Protein AF-A0A661RJE9-F1 (afdb_monomer)

Sequence (471 aa):
MRDLSKLTFHPTTEKIVDLLCEKTQNSNPQFFRMMVSYYICKMAATMRVQISTKDRGKIPINFYGVNLGISGIGKGHSTNILEDQIVNKFRTVFFEETLPKVSEKNLKTLSVKRTNIYNQNPNLGTALIDFDEMHANVTKEYESLGKMAFSFDSGTTAAVKQMRHKLLMSGAGSMNLEIDEIGSNLLGNVDVLSTFLELFDVGKVKQKLTKNTKENIRSEEIEGKTPTNLMLFGTPAKLFDGSKIEDEFWTFIQTGYGRRCFFGYTRGTGRNKHLTANDIYNKLTSVQSEQLIISLSNKFAILATEANYAKEIQVSKDVSLLSIEYKLYCENLADSLGDHEEMVKAEIEHRYFKSLKLAGGLAFMDGHGEITEDNMYHAIAMAEESGKSFKQMLNQDKNYVKLAKYVCGINREVTHVDLTESLPFYRGALSQKSDMMQMAIAWGYKNSMIIKRKFDNNIEFITGETLGKTD

Radius of gyration: 26.33 Å; Cα contacts (8 Å, |Δi|>4): 734; chains: 1; bounding box: 59×57×86 Å

Solvent-accessible surface area (backbone atoms only — not comparable to full-atom values): 24886 Å² total; per-residue (Å²): 133,79,66,76,92,73,52,54,69,48,70,73,58,48,56,52,24,52,50,44,26,53,71,51,54,20,72,54,52,60,65,42,47,53,53,53,54,38,53,43,14,46,53,34,10,29,35,41,26,27,36,36,37,91,90,80,41,77,36,53,20,37,33,36,35,39,42,30,34,45,88,84,52,32,64,71,62,47,48,49,46,44,48,70,51,31,40,33,43,19,52,48,37,26,66,75,51,26,46,54,56,45,20,54,55,35,41,50,55,50,20,56,54,49,32,52,53,54,61,71,37,82,87,71,77,63,75,82,58,53,63,67,62,38,36,52,51,51,50,52,54,51,59,73,55,53,80,87,62,82,58,42,61,74,73,45,58,65,56,54,52,43,48,50,50,38,34,61,48,26,65,43,44,39,49,33,41,45,28,65,46,33,46,77,43,46,82,80,31,49,64,38,53,56,55,49,63,55,21,57,72,62,17,40,76,82,81,78,92,69,81,75,41,99,90,43,69,77,75,82,87,77,90,71,64,46,29,42,30,37,38,37,29,26,37,54,73,61,33,62,54,83,44,72,60,30,55,51,50,52,48,44,30,66,78,50,42,33,43,50,41,43,33,30,62,43,94,65,64,39,62,69,87,83,66,49,74,66,58,52,50,53,54,67,67,33,64,67,61,53,53,48,37,54,52,48,11,54,54,37,25,61,60,28,35,63,95,43,47,60,38,63,28,33,51,45,71,66,44,51,51,49,43,50,53,49,32,53,54,25,41,57,55,31,70,73,48,63,83,89,44,52,61,57,29,45,28,41,53,27,36,42,60,51,15,52,26,42,9,44,16,48,18,51,77,71,69,44,63,39,44,48,64,65,35,42,45,22,21,42,36,53,42,54,53,14,50,54,23,45,54,49,64,74,66,54,76,49,72,30,54,52,47,34,56,46,43,33,64,65,75,50,77,40,35,72,64,56,44,40,75,72,32,91,74,52,60,80,55,70,67,59,45,50,52,40,49,51,50,11,38,61,52,21,60,79,66,48,25,49,62,49,78,47,77,55,96,92,41,60,37,37,39,28,42,63,64,74,87,76,130

Foldseek 3Di:
DDDLVPFDADPLQVLLLVLLCLQLLFQDSLLSSLVSLQVLLLLCLQLQEWAAEPPPGTWRFEAEAEAADAPSLCVVVSVCLCPVQQCVLLVCLQVVPQLVVLLLVLLLVVLVVVLVVVQVDVPVVDDNDDSVRSSVVSVVLLVVLDDADSEDAADAPVNVVSNLVNCLSSVGGAYEHEHEACLVCVVVHVRVLVQVQVQATFQDDDDDDDDDDPVRHDDDDDDDHRHYYHYYYHHLCSCALPDVSVVVVVVSLLVGCLLRYQYHAYDDSNRDPPDDPVNSVCSNPPPVSSVSSVVSNVLSSVLSDNVNHSAYAYEDPVNVVVLVVQLVVLQVVLVPDDPVPSSLNSNSNNLSVNLVSSLSSSCSSVVHSYRDPSSSSSSSSSSVSSSVRVVVSVPDQHPLSVVQCCQQPVQDKDFLVRCVVPPVSQDDDPVVNVVSPVSNQVVLVVVQKHKDWDADPNTIIIHIHHDDDDD

Structure (mmCIF, N/CA/C/O backbone):
data_AF-A0A661RJE9-F1
#
_entry.id   AF-A0A661RJE9-F1
#
loop_
_atom_site.group_PDB
_atom_site.id
_atom_site.type_symbol
_atom_site.label_atom_id
_atom_site.label_alt_id
_atom_site.label_comp_id
_atom_site.label_asym_id
_atom_site.label_entity_id
_atom_site.label_seq_id
_atom_site.pdbx_PDB_ins_code
_atom_site.Cartn_x
_atom_site.Cartn_y
_atom_site.Cartn_z
_atom_site.occupancy
_atom_site.B_iso_or_equiv
_atom_site.auth_seq_id
_atom_site.auth_comp_id
_atom_site.auth_asym_id
_atom_site.auth_atom_id
_atom_site.pdbx_PDB_model_num
ATOM 1 N N . MET A 1 1 ? -7.979 -26.945 1.789 1.00 89.75 1 MET A N 1
ATOM 2 C CA . MET A 1 1 ? -7.640 -25.706 2.531 1.00 89.75 1 MET A CA 1
ATOM 3 C C . MET A 1 1 ? -7.381 -25.987 4.018 1.00 89.75 1 MET A C 1
ATOM 5 O O . MET A 1 1 ? -8.124 -26.763 4.611 1.00 89.75 1 MET A O 1
ATOM 9 N N . ARG A 1 2 ? -6.339 -25.386 4.623 1.00 91.94 2 ARG A N 1
ATOM 10 C CA . ARG A 1 2 ? -6.077 -25.423 6.084 1.00 91.94 2 ARG A CA 1
ATOM 11 C C . ARG A 1 2 ? -7.167 -24.674 6.870 1.00 91.94 2 ARG A C 1
ATOM 13 O O . ARG A 1 2 ? -7.857 -23.817 6.325 1.00 91.94 2 ARG A O 1
ATOM 20 N N . ASP A 1 3 ? -7.276 -24.970 8.163 1.00 92.56 3 ASP A N 1
ATOM 21 C CA . ASP A 1 3 ? -8.128 -24.228 9.101 1.00 92.56 3 ASP A CA 1
ATOM 22 C C . ASP A 1 3 ? -7.666 -22.765 9.211 1.00 92.56 3 ASP A C 1
ATOM 24 O O . ASP A 1 3 ? -6.579 -22.482 9.723 1.00 92.56 3 ASP A O 1
ATOM 28 N N . LEU A 1 4 ? -8.508 -21.839 8.736 1.00 92.62 4 LEU A N 1
ATOM 29 C CA . LEU A 1 4 ? -8.201 -20.407 8.683 1.00 92.62 4 LEU A CA 1
ATOM 30 C C . LEU A 1 4 ? -7.950 -19.798 10.070 1.00 92.62 4 LEU A C 1
ATOM 32 O O . LEU A 1 4 ? -7.227 -18.811 10.186 1.00 92.62 4 LEU A O 1
ATOM 36 N N . SER A 1 5 ? -8.511 -20.387 11.132 1.00 90.69 5 SER A N 1
ATOM 37 C CA . SER A 1 5 ? -8.322 -19.905 12.506 1.00 90.69 5 SER A CA 1
ATOM 38 C C . SER A 1 5 ? -6.932 -20.210 13.075 1.00 90.69 5 SER A C 1
ATOM 40 O O . SER A 1 5 ? -6.529 -19.594 14.061 1.00 90.69 5 SER A O 1
ATOM 42 N N . LYS A 1 6 ? -6.195 -21.132 12.444 1.00 93.88 6 LYS A N 1
ATOM 43 C CA . LYS A 1 6 ? -4.871 -21.608 12.875 1.00 93.88 6 LYS A CA 1
ATOM 44 C C . LYS A 1 6 ? -3.739 -21.139 11.967 1.00 93.88 6 LYS A C 1
ATOM 46 O O . LYS A 1 6 ? -2.608 -21.595 12.124 1.00 93.88 6 LYS A O 1
ATOM 51 N N . LEU A 1 7 ? -4.028 -20.272 10.997 1.00 95.31 7 LEU A N 1
ATOM 52 C CA . LEU A 1 7 ? -2.993 -19.744 10.118 1.00 95.31 7 LEU A CA 1
ATOM 53 C C . LEU A 1 7 ? -2.043 -18.835 10.893 1.00 95.31 7 LEU A C 1
ATOM 55 O O . LEU A 1 7 ? -2.456 -18.032 11.728 1.00 95.31 7 LEU A O 1
ATOM 59 N N . THR A 1 8 ? -0.763 -18.957 10.572 1.00 96.56 8 THR A N 1
ATOM 60 C CA . THR A 1 8 ? 0.293 -18.088 11.081 1.00 96.56 8 THR A CA 1
ATOM 61 C C . THR A 1 8 ? 0.607 -16.991 10.072 1.00 96.56 8 THR A C 1
ATOM 63 O O . THR A 1 8 ? 0.255 -17.080 8.896 1.00 96.56 8 THR A O 1
ATOM 66 N N . PHE A 1 9 ? 1.286 -15.945 10.529 1.00 97.81 9 PHE A N 1
ATOM 67 C CA . PHE A 1 9 ? 1.852 -14.924 9.652 1.00 97.81 9 PHE A CA 1
ATOM 68 C C . PHE A 1 9 ? 3.254 -15.327 9.188 1.00 97.81 9 PHE A C 1
ATOM 70 O O . PHE A 1 9 ? 3.864 -16.252 9.725 1.00 97.81 9 PHE A O 1
ATOM 77 N N . HIS A 1 10 ? 3.769 -14.625 8.178 1.00 98.06 10 HIS A N 1
ATOM 78 C CA . HIS A 1 10 ? 5.064 -14.941 7.590 1.00 98.06 10 HIS A CA 1
ATOM 79 C C . HIS A 1 10 ? 6.216 -14.750 8.604 1.00 98.06 10 HIS A C 1
ATOM 81 O O . HIS A 1 10 ? 6.382 -13.639 9.112 1.00 98.06 10 HIS A O 1
ATOM 87 N N . PRO A 1 11 ? 7.079 -15.756 8.859 1.00 97.38 11 PRO A N 1
ATOM 88 C CA . PRO A 1 11 ? 8.067 -15.701 9.942 1.00 97.38 11 PRO A CA 1
ATOM 89 C C . PRO A 1 11 ? 9.045 -14.521 9.875 1.00 97.38 11 PRO A C 1
ATOM 91 O O . PRO A 1 11 ? 9.332 -13.887 10.886 1.00 97.38 11 PRO A O 1
ATOM 94 N N . THR A 1 12 ? 9.573 -14.190 8.692 1.00 95.88 12 THR A N 1
ATOM 95 C CA . THR A 1 12 ? 10.474 -13.029 8.540 1.00 95.88 12 THR A CA 1
ATOM 96 C C . THR A 1 12 ? 9.735 -11.709 8.721 1.00 95.88 12 THR A C 1
ATOM 98 O O . THR A 1 12 ? 10.306 -10.763 9.252 1.00 95.88 12 THR A O 1
ATOM 101 N N . THR A 1 13 ? 8.470 -11.648 8.309 1.00 97.19 13 THR A N 1
ATOM 102 C CA . THR A 1 13 ? 7.634 -10.453 8.466 1.00 97.19 13 THR A CA 1
ATOM 103 C C . THR A 1 13 ? 7.342 -10.237 9.943 1.00 97.19 13 THR A C 1
ATOM 105 O O . THR A 1 13 ? 7.516 -9.124 10.425 1.00 97.19 13 THR A O 1
ATOM 108 N N . GLU A 1 14 ? 7.013 -11.300 10.680 1.00 97.50 14 GLU A N 1
ATOM 109 C CA . GLU A 1 14 ? 6.780 -11.227 12.124 1.00 97.50 14 GLU A CA 1
ATOM 110 C C . GLU A 1 14 ? 8.030 -10.797 12.890 1.00 97.50 14 GLU A C 1
ATOM 112 O O . GLU A 1 14 ? 7.925 -9.951 13.763 1.00 97.50 14 GLU A O 1
ATOM 117 N N . LYS A 1 15 ? 9.234 -11.235 12.496 1.00 96.38 15 LYS A N 1
ATOM 118 C CA . LYS A 1 15 ? 10.479 -10.714 13.096 1.00 96.38 15 LYS A CA 1
ATOM 119 C C . LYS A 1 15 ? 10.623 -9.195 12.942 1.00 96.38 15 LYS A C 1
ATOM 121 O O . LYS A 1 15 ? 11.117 -8.532 13.849 1.00 96.38 15 LYS A O 1
ATOM 126 N N . ILE A 1 16 ? 10.209 -8.641 11.799 1.00 97.25 16 ILE A N 1
ATOM 127 C CA . ILE A 1 16 ? 10.210 -7.186 11.579 1.00 97.25 16 ILE A CA 1
ATOM 128 C C . ILE A 1 16 ? 9.120 -6.528 12.429 1.00 97.25 16 ILE A C 1
ATOM 130 O O . ILE A 1 16 ? 9.356 -5.488 13.032 1.00 97.25 16 ILE A O 1
ATOM 134 N N . VAL A 1 17 ? 7.935 -7.129 12.500 1.00 96.69 17 VAL A N 1
ATOM 135 C CA . VAL A 1 17 ? 6.823 -6.634 13.321 1.00 96.69 17 VAL A CA 1
ATOM 136 C C . VAL A 1 17 ? 7.202 -6.603 14.799 1.00 96.69 17 VAL A C 1
ATOM 138 O O . VAL A 1 17 ? 7.007 -5.576 15.438 1.00 96.69 17 VAL A O 1
ATOM 141 N N . ASP A 1 18 ? 7.802 -7.668 15.322 1.00 94.75 18 ASP A N 1
ATOM 142 C CA . ASP A 1 18 ? 8.263 -7.767 16.707 1.00 94.75 18 ASP A CA 1
ATOM 143 C C . ASP A 1 18 ? 9.316 -6.701 17.022 1.00 94.75 18 ASP A C 1
ATOM 145 O O . ASP A 1 18 ? 9.221 -6.017 18.041 1.00 94.75 18 ASP A O 1
ATOM 149 N N . LEU A 1 19 ? 10.264 -6.487 16.104 1.00 94.81 19 LEU A N 1
ATOM 150 C CA . LEU A 1 19 ? 11.244 -5.406 16.189 1.00 94.81 19 LEU A CA 1
ATOM 151 C C . LEU A 1 19 ? 10.570 -4.024 16.254 1.00 94.81 19 LEU A C 1
ATOM 153 O O . LEU A 1 19 ? 10.950 -3.179 17.066 1.00 94.81 19 LEU A O 1
ATOM 157 N N . LEU A 1 20 ? 9.568 -3.772 15.407 1.00 94.19 20 LEU A N 1
ATOM 158 C CA . LEU A 1 20 ? 8.840 -2.501 15.399 1.00 94.19 20 LEU A CA 1
ATOM 159 C C . LEU A 1 20 ? 8.025 -2.316 16.681 1.00 94.19 20 LEU A C 1
ATOM 161 O O . LEU A 1 20 ? 8.060 -1.234 17.270 1.00 94.19 20 LEU A O 1
ATOM 165 N N . CYS A 1 21 ? 7.348 -3.361 17.151 1.00 91.81 21 CYS A N 1
ATOM 166 C CA . CYS A 1 21 ? 6.649 -3.382 18.433 1.00 91.81 21 CYS A CA 1
ATOM 167 C C . CYS A 1 21 ? 7.600 -3.051 19.594 1.00 91.81 21 CYS A C 1
ATOM 169 O O . CYS A 1 21 ? 7.279 -2.224 20.451 1.00 91.81 21 CYS A O 1
ATOM 171 N N . GLU A 1 22 ? 8.794 -3.649 19.603 1.00 89.88 22 GLU A N 1
ATOM 172 C CA . GLU A 1 22 ? 9.828 -3.417 20.611 1.00 89.88 22 GLU A CA 1
ATOM 173 C C . GLU A 1 22 ? 10.302 -1.957 20.613 1.00 89.88 22 GLU A C 1
ATOM 175 O O . GLU A 1 22 ? 10.244 -1.291 21.650 1.00 89.88 22 GLU A O 1
ATOM 180 N N . LYS A 1 23 ? 10.710 -1.431 19.450 1.00 89.12 23 LYS A N 1
ATOM 181 C CA . LYS A 1 23 ? 11.248 -0.065 19.318 1.00 89.12 23 LYS A CA 1
ATOM 182 C C . LYS A 1 23 ? 10.194 1.015 19.573 1.00 89.12 23 LYS A C 1
ATOM 184 O O . LYS A 1 23 ? 10.505 2.064 20.130 1.00 89.12 23 LYS A O 1
ATOM 189 N N . THR A 1 24 ? 8.937 0.758 19.216 1.00 89.19 24 THR A N 1
ATOM 190 C CA . THR A 1 24 ? 7.824 1.703 19.428 1.00 89.19 24 THR A CA 1
ATOM 191 C C . THR A 1 24 ? 7.123 1.543 20.778 1.00 89.19 24 THR A C 1
ATOM 193 O O . THR A 1 24 ? 6.266 2.363 21.110 1.00 89.19 24 THR A O 1
ATOM 196 N N . GLN A 1 25 ? 7.479 0.519 21.565 1.00 85.94 25 GLN A N 1
ATOM 197 C CA . GLN A 1 25 ? 6.816 0.152 22.825 1.00 85.94 25 GLN A CA 1
ATOM 198 C C . GLN A 1 25 ? 5.305 -0.079 22.661 1.00 85.94 25 GLN A C 1
ATOM 200 O O . GLN A 1 25 ? 4.501 0.205 23.557 1.00 85.94 25 GLN A O 1
ATOM 205 N N . ASN A 1 26 ? 4.921 -0.595 21.498 1.00 85.69 26 ASN A N 1
ATOM 206 C CA . ASN A 1 26 ? 3.545 -0.876 21.141 1.00 85.69 26 ASN A CA 1
ATOM 207 C C . ASN A 1 26 ? 3.367 -2.383 20.967 1.00 85.69 26 ASN A C 1
ATOM 209 O O . ASN A 1 26 ? 4.076 -3.020 20.203 1.00 85.69 26 ASN A O 1
ATOM 213 N N . SER A 1 27 ? 2.409 -2.957 21.682 1.00 82.81 27 SER A N 1
ATOM 214 C CA . SER A 1 27 ? 2.088 -4.379 21.658 1.00 82.81 27 SER A CA 1
ATOM 215 C C . SER A 1 27 ? 1.043 -4.746 20.605 1.00 82.81 27 SER A C 1
ATOM 217 O O . SER A 1 27 ? 0.555 -5.873 20.630 1.00 82.81 27 SER A O 1
ATOM 219 N N . ASN A 1 28 ? 0.616 -3.815 19.746 1.00 84.00 28 ASN A N 1
ATOM 220 C CA . ASN A 1 28 ? -0.302 -4.112 18.655 1.00 84.00 28 ASN A CA 1
ATOM 221 C C . ASN A 1 28 ? 0.465 -4.417 17.353 1.00 84.00 28 ASN A C 1
ATOM 223 O O . ASN A 1 28 ? 0.872 -3.482 16.658 1.00 84.00 28 ASN A O 1
ATOM 227 N N . PRO A 1 29 ? 0.599 -5.700 16.973 1.00 91.75 29 PRO A N 1
ATOM 228 C CA . PRO A 1 29 ? 1.336 -6.095 15.778 1.00 91.75 29 PRO A CA 1
ATOM 229 C C . PRO A 1 29 ? 0.608 -5.747 14.477 1.00 91.75 29 PRO A C 1
ATOM 231 O O . PRO A 1 29 ? 1.253 -5.552 13.451 1.00 91.75 29 PRO A O 1
ATOM 234 N N . GLN A 1 30 ? -0.723 -5.636 14.492 1.00 91.62 30 GLN A N 1
ATOM 235 C CA . GLN A 1 30 ? -1.528 -5.506 13.277 1.00 91.62 30 GLN A CA 1
ATOM 236 C C . GLN A 1 30 ? -1.167 -4.256 12.465 1.00 91.62 30 GLN A C 1
ATOM 238 O O . GLN A 1 30 ? -1.018 -4.315 11.242 1.00 91.62 30 GLN A O 1
ATOM 243 N N . PHE A 1 31 ? -1.006 -3.120 13.150 1.00 92.25 31 PHE A N 1
ATOM 244 C CA . PHE A 1 31 ? -0.638 -1.862 12.503 1.00 92.25 31 PHE A CA 1
ATOM 245 C C . PHE A 1 31 ? 0.696 -2.000 11.755 1.00 92.25 31 PHE A C 1
ATOM 247 O O . PHE A 1 31 ? 0.828 -1.529 10.626 1.00 92.25 31 PHE A O 1
ATOM 254 N N . PHE A 1 32 ? 1.664 -2.702 12.349 1.00 95.31 32 PHE A N 1
ATOM 255 C CA . PHE A 1 32 ? 2.980 -2.918 11.756 1.00 95.31 32 PHE A CA 1
ATOM 256 C C . PHE A 1 32 ? 2.969 -4.005 10.676 1.00 95.31 32 PHE A C 1
ATOM 258 O O . PHE A 1 32 ? 3.621 -3.824 9.653 1.00 95.31 32 PHE A O 1
ATOM 265 N N . ARG A 1 33 ? 2.179 -5.078 10.817 1.00 96.56 33 ARG A N 1
ATOM 266 C CA . ARG A 1 33 ? 2.011 -6.116 9.777 1.00 96.56 33 ARG A CA 1
ATOM 267 C C . ARG A 1 33 ? 1.571 -5.524 8.445 1.00 96.56 33 ARG A C 1
ATOM 269 O O . ARG A 1 33 ? 2.115 -5.876 7.396 1.00 96.56 33 ARG A O 1
ATOM 276 N N . MET A 1 34 ? 0.626 -4.585 8.496 1.00 95.62 34 MET A N 1
ATOM 277 C CA . MET A 1 34 ? 0.175 -3.823 7.333 1.00 95.62 34 MET A CA 1
ATOM 278 C C . MET A 1 34 ? 1.321 -3.036 6.688 1.00 95.62 34 MET A C 1
ATOM 280 O O . MET A 1 34 ? 1.516 -3.121 5.476 1.00 95.62 34 MET A O 1
ATOM 284 N N . MET A 1 35 ? 2.112 -2.312 7.488 1.00 96.06 35 MET A N 1
ATOM 285 C CA . MET A 1 35 ? 3.268 -1.557 6.990 1.00 96.06 35 MET A CA 1
ATOM 286 C C . MET A 1 35 ? 4.312 -2.470 6.348 1.00 96.06 35 MET A C 1
ATOM 288 O O . MET A 1 35 ? 4.731 -2.223 5.221 1.00 96.06 35 MET A O 1
ATOM 292 N N . VAL A 1 36 ? 4.707 -3.549 7.025 1.00 97.94 36 VAL A N 1
ATOM 293 C CA . VAL A 1 36 ? 5.736 -4.465 6.517 1.00 97.94 36 VAL A CA 1
ATOM 294 C C . VAL A 1 36 ? 5.274 -5.135 5.219 1.00 97.94 36 VAL A C 1
ATOM 296 O O . VAL A 1 36 ? 6.040 -5.189 4.257 1.00 97.94 36 VAL A O 1
ATOM 299 N N . SER A 1 37 ? 4.010 -5.565 5.142 1.00 98.31 37 SER A N 1
ATOM 300 C CA . SER A 1 37 ? 3.430 -6.143 3.918 1.00 98.31 37 SER A CA 1
ATOM 301 C C . SER A 1 37 ? 3.468 -5.164 2.741 1.00 98.31 37 SER A C 1
ATOM 303 O O . SER A 1 37 ? 3.846 -5.542 1.630 1.00 98.31 37 SER A O 1
ATOM 305 N N . TYR A 1 38 ? 3.148 -3.890 2.990 1.00 98.38 38 TYR A N 1
ATOM 306 C CA . TYR A 1 38 ? 3.259 -2.832 1.990 1.00 98.38 38 TYR A CA 1
ATOM 307 C C . TYR A 1 38 ? 4.699 -2.664 1.485 1.00 98.38 38 TYR A C 1
ATOM 309 O O . TYR A 1 38 ? 4.914 -2.686 0.274 1.00 98.38 38 TYR A O 1
ATOM 317 N N . TYR A 1 39 ? 5.694 -2.560 2.376 1.00 98.38 39 TYR A N 1
ATOM 318 C CA . TYR A 1 39 ? 7.095 -2.375 1.969 1.00 98.38 39 TYR A CA 1
ATOM 319 C C . TYR A 1 39 ? 7.657 -3.571 1.193 1.00 98.38 39 TYR A C 1
ATOM 321 O O . TYR A 1 39 ? 8.397 -3.379 0.228 1.00 98.38 39 TYR A O 1
ATOM 329 N N . ILE A 1 40 ? 7.265 -4.797 1.549 1.00 98.44 40 ILE A N 1
ATOM 330 C CA . ILE A 1 40 ? 7.643 -6.006 0.803 1.00 98.44 40 ILE A CA 1
ATOM 331 C C . ILE A 1 40 ? 7.119 -5.934 -0.638 1.00 98.44 40 ILE A C 1
ATOM 333 O O . ILE A 1 40 ? 7.886 -6.074 -1.594 1.00 98.44 40 ILE A O 1
ATOM 337 N N . CYS A 1 41 ? 5.826 -5.647 -0.813 1.00 98.44 41 CYS A N 1
ATOM 338 C CA . CYS A 1 41 ? 5.233 -5.506 -2.141 1.00 98.44 41 CYS A CA 1
ATOM 339 C C . CYS A 1 41 ? 5.783 -4.296 -2.906 1.00 98.44 41 CYS A C 1
ATOM 341 O O . CYS A 1 41 ? 5.975 -4.389 -4.115 1.00 98.44 41 CYS A O 1
ATOM 343 N N . LYS A 1 42 ? 6.087 -3.186 -2.224 1.00 98.25 42 LYS A N 1
ATOM 344 C CA . LYS A 1 42 ? 6.723 -1.990 -2.798 1.00 98.25 42 LYS A CA 1
ATOM 345 C C . LYS A 1 42 ? 8.089 -2.314 -3.397 1.00 98.25 42 LYS A C 1
ATOM 347 O O . LYS A 1 42 ? 8.359 -1.917 -4.531 1.00 98.25 42 LYS A O 1
ATOM 352 N N . MET A 1 43 ? 8.925 -3.071 -2.684 1.00 98.50 43 MET A N 1
ATOM 353 C CA . MET A 1 43 ? 10.224 -3.524 -3.192 1.00 98.50 43 MET A CA 1
ATOM 354 C C . MET A 1 43 ? 10.064 -4.453 -4.405 1.00 98.50 43 MET A C 1
ATOM 356 O O . MET A 1 43 ? 10.667 -4.202 -5.449 1.00 98.50 43 MET A O 1
ATOM 360 N N . ALA A 1 44 ? 9.189 -5.462 -4.320 1.00 98.38 44 ALA A N 1
ATOM 361 C CA . ALA A 1 44 ? 8.913 -6.375 -5.436 1.00 98.38 44 ALA A CA 1
ATOM 362 C C . ALA A 1 44 ? 8.387 -5.634 -6.685 1.00 98.38 44 ALA A C 1
ATOM 364 O O . ALA A 1 44 ? 8.860 -5.846 -7.804 1.00 98.38 44 ALA A O 1
ATOM 365 N N . ALA A 1 45 ? 7.445 -4.709 -6.489 1.00 98.00 45 ALA A N 1
ATOM 366 C CA . ALA A 1 45 ? 6.890 -3.852 -7.531 1.00 98.00 45 ALA A CA 1
ATOM 367 C C . ALA A 1 45 ? 7.959 -2.960 -8.177 1.00 98.00 45 ALA A C 1
ATOM 369 O O . ALA A 1 45 ? 8.001 -2.838 -9.402 1.00 98.00 45 ALA A O 1
ATOM 370 N N . THR A 1 46 ? 8.844 -2.370 -7.368 1.00 98.31 46 THR A N 1
ATOM 371 C CA . THR A 1 46 ? 9.960 -1.531 -7.835 1.00 98.31 46 THR A CA 1
ATOM 372 C C . THR A 1 46 ? 10.898 -2.328 -8.749 1.00 98.31 46 THR A C 1
ATOM 374 O O . THR A 1 46 ? 11.310 -1.834 -9.799 1.00 98.31 46 THR A O 1
ATOM 377 N N . MET A 1 47 ? 11.139 -3.600 -8.422 1.00 98.25 47 MET A N 1
ATOM 378 C CA . MET A 1 47 ? 11.914 -4.534 -9.249 1.00 98.25 47 MET A CA 1
ATOM 379 C C . MET A 1 47 ? 11.138 -5.110 -10.444 1.00 98.25 47 MET A C 1
ATOM 381 O O . MET A 1 47 ? 11.688 -5.917 -11.189 1.00 98.25 47 MET A O 1
ATOM 385 N N . ARG A 1 48 ? 9.881 -4.697 -10.668 1.00 97.00 48 ARG A N 1
ATOM 386 C CA . ARG A 1 48 ? 8.987 -5.203 -11.730 1.00 97.00 48 ARG A CA 1
ATOM 387 C C . ARG A 1 48 ? 8.726 -6.698 -11.682 1.00 97.00 48 ARG A C 1
ATOM 389 O O . ARG A 1 48 ? 8.461 -7.311 -12.714 1.00 97.00 48 ARG A O 1
ATO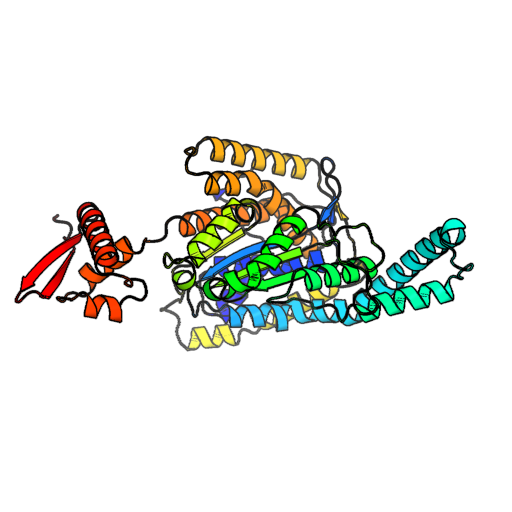M 396 N N . VAL A 1 49 ? 8.745 -7.266 -10.487 1.00 97.38 49 VAL A N 1
ATOM 397 C CA . VAL A 1 49 ? 8.415 -8.673 -10.292 1.00 97.38 49 VAL A CA 1
ATOM 398 C C . VAL A 1 49 ? 6.940 -8.901 -10.622 1.00 97.38 49 VAL A C 1
ATOM 400 O O . VAL A 1 49 ? 6.062 -8.102 -10.271 1.00 97.38 49 VAL A O 1
ATOM 403 N N . GLN A 1 50 ? 6.668 -9.990 -11.333 1.00 96.00 50 GLN A N 1
ATOM 404 C CA . GLN A 1 50 ? 5.329 -10.375 -11.769 1.00 96.00 50 GLN A CA 1
ATOM 405 C C . GLN A 1 50 ? 5.002 -11.786 -11.300 1.00 96.00 50 GLN A C 1
ATOM 407 O O . GLN A 1 50 ? 5.874 -12.643 -11.200 1.00 96.00 50 GLN A O 1
ATOM 412 N N . ILE A 1 51 ? 3.722 -12.030 -11.055 1.00 96.19 51 ILE A N 1
ATOM 413 C CA . ILE A 1 51 ? 3.180 -13.361 -10.812 1.00 96.19 51 ILE A CA 1
ATOM 414 C C . ILE A 1 51 ? 2.747 -13.933 -12.158 1.00 96.19 51 ILE A C 1
ATOM 416 O O . ILE A 1 51 ? 1.967 -13.306 -12.880 1.00 96.19 51 ILE A O 1
ATOM 420 N N . SER A 1 52 ? 3.246 -15.119 -12.488 1.00 95.75 52 SER A N 1
ATOM 421 C CA . SER A 1 52 ? 2.900 -15.860 -13.696 1.00 95.75 52 SER A CA 1
ATOM 422 C C . SER A 1 52 ? 1.869 -16.932 -13.357 1.00 95.75 52 SER A C 1
ATOM 424 O O . SER A 1 52 ? 2.177 -17.948 -12.733 1.00 95.75 52 SER A O 1
ATOM 426 N N . THR A 1 53 ? 0.622 -16.678 -13.749 1.00 91.88 53 THR A N 1
ATOM 427 C CA . THR A 1 53 ? -0.496 -17.617 -13.592 1.00 91.88 53 THR A CA 1
ATOM 428 C C . THR A 1 53 ? -0.812 -18.296 -14.921 1.00 91.88 53 THR A C 1
ATOM 430 O O . THR A 1 53 ? -0.668 -17.688 -15.985 1.00 91.88 53 THR A O 1
ATOM 433 N N . LYS A 1 54 ? -1.280 -19.547 -14.873 1.00 89.12 54 LYS A N 1
ATOM 434 C CA . LYS A 1 54 ? -1.671 -20.288 -16.085 1.00 89.12 54 LYS A CA 1
ATOM 435 C C . LYS A 1 54 ? -2.994 -19.799 -16.684 1.00 89.12 54 LYS A C 1
ATOM 437 O O . LYS A 1 54 ? -3.175 -19.899 -17.890 1.00 89.12 54 LYS A O 1
ATOM 442 N N . ASP A 1 55 ? -3.902 -19.281 -15.860 1.00 83.75 55 ASP A N 1
ATOM 443 C CA . ASP A 1 55 ? -5.258 -18.868 -16.241 1.00 83.75 55 ASP A CA 1
ATOM 444 C C . ASP A 1 55 ? -5.369 -17.370 -16.582 1.00 83.75 55 ASP A C 1
ATOM 446 O O . ASP A 1 55 ? -6.107 -17.006 -17.494 1.00 83.75 55 ASP A O 1
ATOM 450 N N . ARG A 1 56 ? -4.637 -16.489 -15.882 1.00 84.75 56 ARG A N 1
ATOM 451 C CA . ARG A 1 56 ? -4.745 -15.016 -16.030 1.00 84.75 56 ARG A CA 1
ATOM 452 C C . ARG A 1 56 ? -3.501 -14.362 -16.634 1.00 84.75 56 ARG A C 1
ATOM 454 O O . ARG A 1 56 ? -3.467 -13.142 -16.822 1.00 84.75 56 ARG A O 1
ATOM 461 N N . GLY A 1 57 ? -2.469 -15.148 -16.934 1.00 90.75 57 GLY A N 1
ATOM 462 C CA . GLY A 1 57 ? -1.183 -14.660 -17.416 1.00 90.75 57 GLY A CA 1
ATOM 463 C C . GLY A 1 57 ? -0.408 -13.887 -16.346 1.00 90.75 57 GLY A C 1
ATOM 464 O O . GLY A 1 57 ? -0.423 -14.240 -15.164 1.00 90.75 57 GLY A O 1
ATOM 465 N N . LYS A 1 58 ? 0.299 -12.832 -16.773 1.00 92.62 58 LYS A N 1
ATOM 466 C CA . LYS A 1 58 ? 1.211 -12.060 -15.915 1.00 92.62 58 LYS A CA 1
ATOM 467 C C . LYS A 1 58 ? 0.501 -10.926 -15.176 1.00 92.62 58 LYS A C 1
ATOM 469 O O . LYS A 1 58 ? -0.036 -9.993 -15.799 1.00 92.62 58 LYS A O 1
ATOM 474 N N . ILE A 1 59 ? 0.563 -10.984 -13.850 1.00 91.38 59 ILE A N 1
ATOM 475 C CA . ILE A 1 59 ? -0.051 -10.034 -12.920 1.00 91.38 59 ILE A CA 1
ATOM 476 C C . ILE A 1 59 ? 1.063 -9.277 -12.181 1.00 91.38 59 ILE A C 1
ATOM 478 O O . ILE A 1 59 ? 1.970 -9.912 -11.647 1.00 91.38 59 ILE A O 1
ATOM 482 N N . PRO A 1 60 ? 1.032 -7.934 -12.121 1.00 93.25 60 PRO A N 1
ATOM 483 C CA . PRO A 1 60 ? 1.998 -7.189 -11.321 1.00 93.25 60 PRO A CA 1
ATOM 484 C C . PRO A 1 60 ? 1.766 -7.413 -9.821 1.00 93.25 60 PRO A C 1
ATOM 486 O O . PRO A 1 60 ? 0.621 -7.416 -9.360 1.00 93.25 60 PRO A O 1
ATOM 489 N N . ILE A 1 61 ? 2.853 -7.528 -9.056 1.00 95.75 61 ILE A N 1
ATOM 490 C CA . ILE A 1 61 ? 2.783 -7.453 -7.594 1.00 95.75 61 ILE A CA 1
ATOM 491 C C . ILE A 1 61 ? 2.506 -6.004 -7.200 1.00 95.75 61 ILE A C 1
ATOM 493 O O . ILE A 1 61 ? 3.183 -5.085 -7.666 1.00 95.75 61 ILE A O 1
ATOM 497 N N . ASN A 1 62 ? 1.504 -5.807 -6.346 1.00 95.94 62 ASN A N 1
ATOM 498 C CA . ASN A 1 62 ? 1.274 -4.550 -5.659 1.00 95.94 62 ASN A CA 1
ATOM 499 C C . ASN A 1 62 ? 0.481 -4.708 -4.359 1.00 95.94 62 ASN A C 1
ATOM 501 O O . ASN A 1 62 ? -0.075 -5.770 -4.080 1.00 95.94 62 ASN A O 1
ATOM 505 N N . PHE A 1 63 ? 0.435 -3.630 -3.575 1.00 98.06 63 PHE A N 1
ATOM 506 C CA . PHE A 1 63 ? -0.282 -3.559 -2.310 1.00 98.06 63 PHE A CA 1
ATOM 507 C C . PHE A 1 63 ? -1.000 -2.224 -2.145 1.00 98.06 63 PHE A C 1
ATOM 509 O O . PHE A 1 63 ? -0.366 -1.170 -2.213 1.00 98.06 63 PHE A O 1
ATOM 516 N N . TYR A 1 64 ? -2.313 -2.280 -1.909 1.00 98.25 64 TYR A N 1
ATOM 517 C CA . TYR A 1 64 ? -3.125 -1.139 -1.486 1.00 98.25 64 TYR A CA 1
ATOM 518 C C . TYR A 1 64 ? -3.572 -1.375 -0.042 1.00 98.25 64 TYR A C 1
ATOM 520 O O . TYR A 1 64 ? -4.048 -2.463 0.287 1.00 98.25 64 TYR A O 1
ATOM 528 N N . GLY A 1 65 ? -3.415 -0.376 0.821 1.00 97.81 65 GLY A N 1
ATOM 529 C CA . GLY A 1 65 ? -3.737 -0.485 2.237 1.00 97.81 65 GLY A CA 1
ATOM 530 C C . GLY A 1 65 ? -4.333 0.789 2.817 1.00 97.81 65 GLY A C 1
ATOM 531 O O . GLY A 1 65 ? -3.922 1.894 2.469 1.00 97.81 65 GLY A O 1
ATOM 532 N N . VAL A 1 66 ? -5.275 0.622 3.742 1.00 98.06 66 VAL A N 1
ATOM 533 C CA . VAL A 1 66 ? -5.745 1.676 4.645 1.00 98.06 66 VAL A CA 1
ATOM 534 C C . VAL A 1 66 ? -5.385 1.252 6.057 1.00 98.06 66 VAL A C 1
ATOM 536 O O . VAL A 1 66 ? -5.844 0.210 6.514 1.00 98.06 66 VAL A O 1
ATOM 539 N N . ASN A 1 67 ? -4.555 2.025 6.748 1.00 96.00 67 ASN A N 1
ATOM 540 C CA . ASN A 1 67 ? -4.052 1.673 8.068 1.00 96.00 67 ASN A CA 1
ATOM 541 C C . ASN A 1 67 ? -4.338 2.798 9.065 1.00 96.00 67 ASN A C 1
ATOM 543 O O . ASN A 1 67 ? -3.639 3.813 9.110 1.00 96.00 67 ASN A O 1
ATOM 547 N N . LEU A 1 68 ? -5.396 2.619 9.854 1.00 94.62 68 LEU A N 1
ATOM 548 C CA . LEU A 1 68 ? -5.868 3.617 10.802 1.00 94.62 68 LEU A CA 1
ATOM 549 C C . LEU A 1 68 ? -5.477 3.246 12.228 1.00 94.62 68 LEU A C 1
ATOM 551 O O . LEU A 1 68 ? -5.771 2.154 12.723 1.00 94.62 68 LEU A O 1
ATOM 555 N N . GLY A 1 69 ? -4.869 4.197 12.921 1.00 90.75 69 GLY A N 1
ATOM 556 C CA . GLY A 1 69 ? -4.470 4.059 14.314 1.00 90.75 69 GLY A CA 1
ATOM 557 C C . GLY A 1 69 ? -4.594 5.389 15.035 1.00 90.75 69 GLY A C 1
ATOM 558 O O . GLY A 1 69 ? -4.531 6.452 14.425 1.00 90.75 69 GLY A O 1
ATOM 559 N N . ILE A 1 70 ? -4.800 5.351 16.346 1.00 87.44 70 ILE A N 1
ATOM 560 C CA . ILE A 1 70 ? -4.807 6.577 17.148 1.00 87.44 70 ILE A CA 1
ATOM 561 C C . ILE A 1 70 ? -3.432 7.267 17.138 1.00 87.44 70 ILE A C 1
ATOM 563 O O . ILE A 1 70 ? -2.396 6.638 16.906 1.00 87.44 70 ILE A O 1
ATOM 567 N N . SER A 1 71 ? -3.414 8.571 17.425 1.00 83.50 71 SER A N 1
ATOM 568 C CA . SER A 1 71 ? -2.155 9.312 17.538 1.00 83.50 71 SER A CA 1
ATOM 569 C C . SER A 1 71 ? -1.257 8.706 18.624 1.00 83.50 71 SER A C 1
ATOM 571 O O . SER A 1 71 ? -1.728 8.295 19.686 1.00 83.50 71 SER A O 1
ATOM 573 N N . GLY A 1 72 ? 0.046 8.627 18.346 1.00 81.81 72 GLY A N 1
ATOM 574 C CA . GLY A 1 72 ? 1.030 8.048 19.264 1.00 81.81 72 GLY A CA 1
ATOM 575 C C . GLY A 1 72 ? 1.167 6.521 19.211 1.00 81.81 72 GLY A C 1
ATOM 576 O O . GLY A 1 72 ? 1.824 5.966 20.090 1.00 81.81 72 GLY A O 1
ATOM 577 N N . ILE A 1 73 ? 0.604 5.852 18.193 1.00 84.06 73 ILE A N 1
ATOM 578 C CA . ILE A 1 73 ? 0.768 4.403 17.940 1.00 84.06 73 ILE A CA 1
ATOM 579 C C . ILE A 1 73 ? 2.187 4.011 17.476 1.00 84.06 73 ILE A C 1
ATOM 581 O O . ILE A 1 73 ? 2.512 2.834 17.380 1.00 84.06 73 ILE A O 1
ATOM 585 N N . GLY A 1 74 ? 3.042 4.991 17.173 1.00 85.81 74 GLY A N 1
ATOM 586 C CA . GLY A 1 74 ? 4.412 4.755 16.710 1.00 85.81 74 GLY A CA 1
ATOM 587 C C . GLY A 1 74 ? 4.610 4.849 15.197 1.00 85.81 74 GLY A C 1
ATOM 588 O O . GLY A 1 74 ? 5.738 4.670 14.764 1.00 85.81 74 GLY A O 1
ATOM 589 N N . LYS A 1 75 ? 3.574 5.210 14.416 1.00 89.12 75 LYS A N 1
ATOM 590 C CA . LYS A 1 75 ? 3.603 5.369 12.943 1.00 89.12 75 LYS A CA 1
ATOM 591 C C . LYS A 1 75 ? 4.899 5.994 12.420 1.00 89.12 75 LYS A C 1
ATOM 593 O O . LYS A 1 75 ? 5.660 5.313 11.746 1.00 89.12 75 LYS A O 1
ATOM 598 N N . GLY A 1 76 ? 5.173 7.255 12.770 1.00 89.88 76 GLY A N 1
ATOM 599 C CA . GLY A 1 76 ? 6.355 7.968 12.268 1.00 89.88 76 GLY A CA 1
ATOM 600 C C . GLY A 1 76 ? 7.668 7.285 12.654 1.00 89.88 76 GLY A C 1
ATOM 601 O O . GLY A 1 76 ? 8.548 7.126 11.818 1.00 89.88 76 GLY A O 1
ATOM 602 N N . HIS A 1 77 ? 7.774 6.784 13.889 1.00 91.69 77 HIS A N 1
ATOM 603 C CA . HIS A 1 77 ? 8.971 6.068 14.327 1.00 91.69 77 HIS A CA 1
ATOM 604 C C . HIS A 1 77 ? 9.170 4.754 13.555 1.00 91.69 77 HIS A C 1
ATOM 606 O O . HIS A 1 77 ? 10.273 4.485 13.087 1.00 91.69 77 HIS A O 1
ATOM 612 N N . SER A 1 78 ? 8.104 3.970 13.360 1.00 93.12 78 SER A N 1
ATOM 613 C CA . SER A 1 78 ? 8.154 2.736 12.572 1.00 93.12 78 SER A CA 1
ATOM 614 C C . SER A 1 78 ? 8.423 2.978 11.089 1.00 93.12 78 SER A C 1
ATOM 616 O O . SER A 1 78 ? 9.150 2.193 10.487 1.00 93.12 78 SER A O 1
ATOM 618 N N . THR A 1 79 ? 7.890 4.059 10.506 1.00 94.25 79 THR A N 1
ATOM 619 C CA . THR A 1 79 ? 8.181 4.443 9.118 1.00 94.25 79 THR A CA 1
ATOM 620 C C . THR A 1 79 ? 9.665 4.743 8.965 1.00 94.25 79 THR A C 1
ATOM 622 O O . THR A 1 79 ? 10.299 4.141 8.110 1.00 94.25 79 THR A O 1
ATOM 625 N N . ASN A 1 80 ? 10.248 5.551 9.857 1.00 95.44 80 ASN A N 1
ATOM 626 C CA . ASN A 1 80 ? 11.677 5.869 9.803 1.00 95.44 80 ASN A CA 1
ATOM 627 C C . ASN A 1 80 ? 12.554 4.615 9.953 1.00 95.44 80 ASN A C 1
ATOM 629 O O . ASN A 1 80 ? 13.536 4.460 9.239 1.00 95.44 80 ASN A O 1
ATOM 633 N N . ILE A 1 81 ? 12.202 3.676 10.841 1.00 96.00 81 ILE A N 1
ATOM 634 C CA . ILE A 1 81 ? 12.944 2.407 10.955 1.00 96.00 81 ILE A CA 1
ATOM 635 C C . ILE A 1 81 ? 12.861 1.615 9.641 1.00 96.00 81 ILE A C 1
ATOM 637 O O . ILE A 1 81 ? 13.876 1.124 9.142 1.00 96.00 81 ILE A O 1
ATOM 641 N N . LEU A 1 82 ? 11.663 1.492 9.066 1.00 97.06 82 LEU A N 1
ATOM 642 C CA . LEU A 1 82 ? 11.472 0.750 7.824 1.00 97.06 82 LEU A CA 1
ATOM 643 C C . LEU A 1 82 ? 12.214 1.400 6.655 1.00 97.06 82 LEU A C 1
ATOM 645 O O . LEU A 1 82 ? 12.915 0.695 5.938 1.00 97.06 82 LEU A O 1
ATOM 649 N N . GLU A 1 83 ? 12.111 2.714 6.473 1.00 96.31 83 GLU A N 1
ATOM 650 C CA . GLU A 1 83 ? 12.719 3.413 5.339 1.00 96.31 83 GLU A CA 1
ATOM 651 C C . GLU A 1 83 ? 14.225 3.611 5.496 1.00 96.31 83 GLU A C 1
ATOM 653 O O . GLU A 1 83 ? 14.983 3.266 4.586 1.00 96.31 83 GLU A O 1
ATOM 658 N N . ASP A 1 84 ? 14.669 4.112 6.648 1.00 96.88 84 ASP A N 1
ATOM 659 C CA . ASP A 1 84 ? 16.043 4.588 6.828 1.00 96.88 84 ASP A CA 1
ATOM 660 C C . ASP A 1 84 ? 16.997 3.503 7.327 1.00 96.88 84 ASP A C 1
ATOM 662 O O . ASP A 1 84 ? 18.214 3.658 7.203 1.00 96.88 84 ASP A O 1
ATOM 666 N N . GLN A 1 85 ? 16.478 2.395 7.867 1.00 97.00 85 GLN A N 1
ATOM 667 C CA . GLN A 1 85 ? 17.312 1.344 8.463 1.00 97.00 85 GLN A CA 1
ATOM 668 C C . GLN A 1 85 ? 17.129 -0.022 7.804 1.00 97.00 85 GLN A C 1
ATOM 670 O O . GLN A 1 85 ? 18.111 -0.741 7.636 1.00 97.00 85 GLN A O 1
ATOM 675 N N . ILE A 1 86 ? 15.904 -0.385 7.411 1.00 97.38 86 ILE A N 1
ATOM 676 C CA . ILE A 1 86 ? 15.611 -1.705 6.830 1.00 97.38 86 ILE A CA 1
ATOM 677 C C . ILE A 1 86 ? 15.626 -1.671 5.293 1.00 97.38 86 ILE A C 1
ATOM 679 O O . ILE A 1 86 ? 16.246 -2.525 4.666 1.00 97.38 86 ILE A O 1
ATOM 683 N N . VAL A 1 87 ? 14.950 -0.708 4.662 1.00 98.00 87 VAL A N 1
ATOM 684 C CA . VAL A 1 87 ? 14.803 -0.610 3.193 1.00 98.00 87 VAL A CA 1
ATOM 685 C C . VAL A 1 87 ? 15.877 0.285 2.564 1.00 98.00 87 VAL A C 1
ATOM 687 O O . VAL A 1 87 ? 16.097 0.235 1.354 1.00 98.00 87 VAL A O 1
ATOM 690 N N . ASN A 1 88 ? 16.599 1.063 3.367 1.00 98.06 88 ASN A N 1
ATOM 691 C CA . ASN A 1 88 ? 17.626 2.007 2.927 1.00 98.06 88 ASN A CA 1
ATOM 692 C C . ASN A 1 88 ? 18.596 1.434 1.879 1.00 98.06 88 ASN A C 1
ATOM 694 O O . ASN A 1 88 ? 18.720 2.001 0.796 1.00 98.06 88 ASN A O 1
ATOM 698 N N . LYS A 1 89 ? 19.225 0.281 2.137 1.00 98.44 89 LYS A N 1
ATOM 699 C CA . LYS A 1 89 ? 20.193 -0.310 1.203 1.00 98.44 89 LYS A CA 1
ATOM 700 C C . LYS A 1 89 ? 19.542 -0.868 -0.058 1.00 98.44 89 LYS A C 1
ATOM 702 O O . LYS A 1 89 ? 20.154 -0.789 -1.118 1.00 98.44 89 LYS A O 1
ATOM 707 N N . PHE A 1 90 ? 18.305 -1.370 0.020 1.00 98.69 90 PHE A N 1
ATOM 708 C CA . PHE A 1 90 ? 17.531 -1.699 -1.183 1.00 98.69 90 PHE A CA 1
ATOM 709 C C . PHE A 1 90 ? 17.369 -0.454 -2.055 1.00 98.69 90 PHE A C 1
ATOM 711 O O . PHE A 1 90 ? 17.638 -0.495 -3.253 1.00 98.69 90 PHE A O 1
ATOM 718 N N . ARG A 1 91 ? 16.963 0.669 -1.450 1.00 98.12 91 ARG A N 1
ATOM 719 C CA . ARG A 1 91 ? 16.758 1.934 -2.160 1.00 98.12 91 ARG A CA 1
ATOM 720 C C . ARG A 1 91 ? 18.059 2.432 -2.794 1.00 98.12 91 ARG A C 1
ATOM 722 O O . ARG A 1 91 ? 18.037 2.784 -3.969 1.00 98.12 91 ARG A O 1
ATOM 729 N N . THR A 1 92 ? 19.167 2.426 -2.053 1.00 98.44 92 THR A N 1
ATOM 730 C CA . THR A 1 92 ? 20.494 2.815 -2.557 1.00 98.44 92 THR A CA 1
ATOM 731 C C . THR A 1 92 ? 20.897 1.970 -3.762 1.00 98.44 92 THR A C 1
ATOM 733 O O . THR A 1 92 ? 21.069 2.516 -4.847 1.00 98.44 92 THR A O 1
ATOM 736 N N . VAL A 1 93 ? 20.938 0.639 -3.622 1.00 98.62 93 VAL A N 1
ATOM 737 C CA . VAL A 1 93 ? 21.323 -0.268 -4.720 1.00 98.62 93 VAL A CA 1
ATOM 738 C C . VAL A 1 93 ? 20.389 -0.107 -5.921 1.00 98.62 93 VAL A C 1
ATOM 740 O O . VAL A 1 93 ? 20.841 -0.068 -7.067 1.00 98.62 93 VAL A O 1
ATOM 743 N N . PHE A 1 94 ? 19.082 0.045 -5.689 1.00 98.62 94 PHE A N 1
ATOM 744 C CA . PHE A 1 94 ? 18.135 0.240 -6.779 1.00 98.62 94 PHE A CA 1
ATOM 745 C C . PHE A 1 94 ? 18.417 1.523 -7.567 1.00 98.62 94 PHE A C 1
ATOM 747 O O . PHE A 1 94 ? 18.509 1.465 -8.789 1.00 98.62 94 PHE A O 1
ATOM 754 N N . PHE A 1 95 ? 18.543 2.676 -6.907 1.00 98.12 95 PHE A N 1
ATOM 755 C CA . PHE A 1 95 ? 18.706 3.955 -7.606 1.00 98.12 95 PHE A CA 1
ATOM 756 C C . PHE A 1 95 ? 20.110 4.179 -8.163 1.00 98.12 95 PHE A C 1
ATOM 758 O O . PHE A 1 95 ? 20.236 4.803 -9.216 1.00 98.12 95 PHE A O 1
ATOM 765 N N . GLU A 1 96 ? 21.143 3.704 -7.472 1.00 97.88 96 GLU A N 1
ATOM 766 C CA . GLU A 1 96 ? 22.538 3.967 -7.837 1.00 97.88 96 GLU A CA 1
ATOM 767 C C . GLU A 1 96 ? 23.094 2.922 -8.808 1.00 97.88 96 GLU A C 1
ATOM 769 O O . GLU A 1 96 ? 23.946 3.251 -9.630 1.00 97.88 96 GLU A O 1
ATOM 774 N N . GLU A 1 97 ? 22.581 1.687 -8.781 1.00 97.81 97 GLU A N 1
ATOM 775 C CA . GLU A 1 97 ? 23.111 0.602 -9.611 1.00 97.81 97 GLU A CA 1
ATOM 776 C C . GLU A 1 97 ? 22.087 0.036 -10.594 1.00 97.81 97 GLU A C 1
ATOM 778 O O . GLU A 1 97 ? 22.328 0.022 -11.804 1.00 97.81 97 GLU A O 1
ATOM 783 N N . THR A 1 98 ? 20.948 -0.453 -10.103 1.00 98.25 98 THR A N 1
ATOM 784 C CA . THR A 1 98 ? 20.020 -1.243 -10.928 1.00 98.25 98 THR A CA 1
ATOM 785 C C . THR A 1 98 ? 19.242 -0.382 -11.912 1.00 98.25 98 THR A C 1
ATOM 787 O O . THR A 1 98 ? 19.209 -0.681 -13.106 1.00 98.25 98 THR A O 1
ATOM 790 N N . LEU A 1 99 ? 18.620 0.699 -11.442 1.00 98.06 99 LEU A N 1
ATOM 791 C CA . LEU A 1 99 ? 17.789 1.570 -12.264 1.00 98.06 99 LEU A CA 1
ATOM 792 C C . LEU A 1 99 ? 18.584 2.193 -13.423 1.00 98.06 99 LEU A C 1
ATOM 794 O O . LEU A 1 99 ? 18.063 2.133 -14.537 1.00 98.06 99 LEU A O 1
ATOM 798 N N . PRO A 1 100 ? 19.807 2.739 -13.244 1.00 97.75 100 PRO A N 1
ATOM 799 C CA . PRO A 1 100 ? 20.595 3.269 -14.356 1.00 97.75 100 PRO A CA 1
ATOM 800 C C . PRO A 1 100 ? 20.885 2.212 -15.429 1.00 97.75 100 PRO A C 1
ATOM 802 O O . PRO A 1 100 ? 20.593 2.444 -16.601 1.00 97.75 100 PRO A O 1
ATOM 805 N N . LYS A 1 101 ? 21.360 1.023 -15.026 1.00 97.81 101 LYS A N 1
ATOM 806 C CA . LYS A 1 101 ? 21.696 -0.080 -15.946 1.00 97.81 101 LYS A CA 1
ATOM 807 C C . LYS A 1 101 ? 20.478 -0.577 -16.722 1.00 97.81 101 LYS A C 1
ATOM 809 O O . LYS A 1 101 ? 20.534 -0.747 -17.940 1.00 97.81 101 LYS A O 1
ATOM 814 N N . VAL A 1 102 ? 19.367 -0.808 -16.024 1.00 97.94 102 VAL A N 1
ATOM 815 C CA . VAL A 1 102 ? 18.126 -1.292 -16.642 1.00 97.94 102 VAL A CA 1
ATOM 816 C C . VAL A 1 102 ? 17.523 -0.225 -17.555 1.00 97.94 102 VAL A C 1
ATOM 818 O O . VAL A 1 102 ? 17.118 -0.546 -18.673 1.00 97.94 102 VAL A O 1
ATOM 821 N N . SER A 1 103 ? 17.525 1.041 -17.122 1.00 97.75 103 SER A N 1
ATOM 822 C CA . SER A 1 103 ? 17.015 2.151 -17.932 1.00 97.75 103 SER A CA 1
ATOM 823 C C . SER A 1 103 ? 17.814 2.295 -19.217 1.00 97.75 103 SER A C 1
ATOM 825 O O . SER A 1 103 ? 17.215 2.357 -20.280 1.00 97.75 103 SER A O 1
ATOM 827 N N . GLU A 1 104 ? 19.147 2.269 -19.160 1.00 97.62 104 GLU A N 1
ATOM 828 C CA . GLU A 1 104 ? 19.986 2.370 -20.358 1.00 97.62 104 GLU A CA 1
ATOM 829 C C . GLU A 1 104 ? 19.656 1.268 -21.381 1.00 97.62 104 GLU A C 1
ATOM 831 O O . GLU A 1 104 ? 19.441 1.551 -22.563 1.00 97.62 104 GLU A O 1
ATOM 836 N N . LYS A 1 105 ? 19.536 0.012 -20.929 1.00 97.56 105 LYS A N 1
ATOM 837 C CA . LYS A 1 105 ? 19.152 -1.121 -21.790 1.00 97.56 105 LYS A CA 1
ATOM 838 C C . LYS A 1 105 ? 17.760 -0.938 -22.400 1.00 97.56 105 LYS A C 1
ATOM 840 O O . LYS A 1 105 ? 17.562 -1.196 -23.592 1.00 97.56 105 LYS A O 1
ATOM 845 N N . ASN A 1 106 ? 16.793 -0.491 -21.600 1.00 97.69 106 ASN A N 1
ATOM 846 C CA . ASN A 1 106 ? 15.417 -0.322 -22.054 1.00 97.69 106 ASN A CA 1
ATOM 847 C C . ASN A 1 106 ? 15.270 0.867 -23.018 1.00 97.69 106 ASN A C 1
ATOM 849 O O . ASN A 1 106 ? 14.586 0.742 -24.032 1.00 97.69 106 ASN A O 1
ATOM 853 N N . LEU A 1 107 ? 15.977 1.976 -22.771 1.00 98.19 107 LEU A N 1
ATOM 854 C CA . LEU A 1 107 ? 16.025 3.129 -23.672 1.00 98.19 107 LEU A CA 1
ATOM 855 C C . LEU A 1 107 ? 16.650 2.750 -25.017 1.00 98.19 107 LEU A C 1
ATOM 857 O O . LEU A 1 107 ? 16.065 3.069 -26.044 1.00 98.19 107 LEU A O 1
ATOM 861 N N . LYS A 1 108 ? 17.759 1.994 -25.041 1.00 97.94 108 LYS A N 1
ATOM 862 C CA . LYS A 1 108 ? 18.342 1.478 -26.298 1.00 97.94 108 LYS A CA 1
ATOM 863 C C . LYS A 1 108 ? 17.351 0.605 -27.068 1.00 97.94 108 LYS A C 1
ATOM 865 O O . LYS A 1 108 ? 17.184 0.774 -28.273 1.00 97.94 108 LYS A O 1
ATOM 870 N N . THR A 1 109 ? 16.646 -0.287 -26.372 1.00 96.88 109 THR A N 1
ATOM 871 C CA . THR A 1 109 ? 15.615 -1.147 -26.980 1.00 96.88 109 THR A CA 1
ATOM 872 C C . THR A 1 109 ? 14.468 -0.319 -27.571 1.00 96.88 109 THR A C 1
ATOM 874 O O . THR A 1 109 ? 14.021 -0.576 -28.691 1.00 96.88 109 THR A O 1
ATOM 877 N N . LEU A 1 110 ? 14.014 0.708 -26.846 1.00 96.69 110 LEU A N 1
ATOM 878 C CA . LEU A 1 110 ? 12.990 1.639 -27.315 1.00 96.69 110 LEU A CA 1
ATOM 879 C C . LEU A 1 110 ? 13.468 2.442 -28.533 1.00 96.69 110 LEU A C 1
ATOM 881 O O . LEU A 1 110 ? 12.705 2.591 -29.486 1.00 96.69 110 LEU A O 1
ATOM 885 N N . SER A 1 111 ? 14.723 2.899 -28.537 1.00 96.56 111 SER A N 1
ATOM 886 C CA . SER A 1 111 ? 15.337 3.605 -29.666 1.00 96.56 111 SER A CA 1
ATOM 887 C C . SER A 1 111 ? 15.365 2.738 -30.921 1.00 96.56 111 SER A C 1
ATOM 889 O O . SER A 1 111 ? 14.856 3.177 -31.945 1.00 96.56 111 SER A O 1
ATOM 891 N N . VAL A 1 112 ? 15.829 1.482 -30.837 1.00 96.06 112 VAL A N 1
ATOM 892 C CA . VAL A 1 112 ? 15.796 0.542 -31.978 1.00 96.06 112 VAL A CA 1
ATOM 893 C C . VAL A 1 112 ? 14.375 0.394 -32.524 1.00 96.06 112 VAL A C 1
ATOM 895 O O . VAL A 1 112 ? 14.152 0.477 -33.733 1.00 96.06 112 VAL A O 1
ATOM 898 N N . LYS A 1 113 ? 13.391 0.207 -31.635 1.00 93.62 113 LYS A N 1
ATOM 899 C CA . LYS A 1 113 ? 11.985 0.069 -32.030 1.00 93.62 113 LYS A CA 1
ATOM 900 C C . LYS A 1 113 ? 11.481 1.317 -32.762 1.00 93.62 113 LYS A C 1
ATOM 902 O O . LYS A 1 113 ? 10.874 1.181 -33.823 1.00 93.62 113 LYS A O 1
ATOM 907 N N . ARG A 1 114 ? 11.729 2.514 -32.222 1.00 92.56 114 ARG A N 1
ATOM 908 C CA . ARG A 1 114 ? 11.276 3.779 -32.820 1.00 92.56 114 ARG A CA 1
ATOM 909 C C . ARG A 1 114 ? 11.991 4.095 -34.132 1.00 92.56 114 ARG A C 1
ATOM 911 O O . ARG A 1 114 ? 11.310 4.450 -35.086 1.00 92.56 114 ARG A O 1
ATOM 918 N N . THR A 1 115 ? 13.306 3.882 -34.230 1.00 92.75 115 THR A N 1
ATOM 919 C CA . THR A 1 115 ? 14.066 4.038 -35.485 1.00 92.75 115 THR A CA 1
ATOM 920 C C . THR A 1 115 ? 13.460 3.188 -36.601 1.00 92.75 115 THR A C 1
ATOM 922 O O . THR A 1 115 ? 13.179 3.697 -37.684 1.00 92.75 115 THR A O 1
ATOM 925 N N . ASN A 1 116 ? 13.178 1.909 -36.324 1.00 91.19 116 ASN A N 1
ATOM 926 C CA . ASN A 1 116 ? 12.561 1.016 -37.306 1.00 91.19 116 ASN A CA 1
ATOM 927 C C . ASN A 1 116 ? 11.175 1.508 -37.737 1.00 91.19 116 ASN A C 1
ATOM 929 O O . ASN A 1 116 ? 10.887 1.541 -38.929 1.00 91.19 116 ASN A O 1
ATOM 933 N N . ILE A 1 117 ? 10.331 1.927 -36.788 1.00 88.25 117 ILE A N 1
ATOM 934 C CA . ILE A 1 117 ? 8.986 2.438 -37.089 1.00 88.25 117 ILE A CA 1
ATOM 935 C C . ILE A 1 117 ? 9.056 3.701 -37.955 1.00 88.25 117 ILE A C 1
ATOM 937 O O . ILE A 1 117 ? 8.320 3.797 -38.935 1.00 88.25 117 ILE A O 1
ATOM 941 N N . TYR A 1 118 ? 9.921 4.656 -37.617 1.00 87.19 118 TYR A N 1
ATOM 942 C CA . TYR A 1 118 ? 10.023 5.928 -38.334 1.00 87.19 118 TYR A CA 1
ATOM 943 C C . TYR A 1 118 ? 10.572 5.727 -39.750 1.00 87.19 118 TYR A C 1
ATOM 945 O O . TYR A 1 118 ? 10.000 6.243 -40.707 1.00 87.19 118 TYR A O 1
ATOM 953 N N . ASN A 1 119 ? 11.607 4.897 -39.907 1.00 88.19 119 ASN A N 1
ATOM 954 C CA . ASN A 1 119 ? 12.224 4.644 -41.211 1.00 88.19 119 ASN A CA 1
ATOM 955 C C . ASN A 1 119 ? 11.361 3.756 -42.128 1.00 88.19 119 ASN A C 1
ATOM 957 O O . ASN A 1 119 ? 11.513 3.810 -43.346 1.00 88.19 119 ASN A O 1
ATOM 961 N N . GLN A 1 120 ? 10.438 2.958 -41.574 1.00 85.75 120 GLN A N 1
ATOM 962 C CA . GLN A 1 120 ? 9.495 2.134 -42.346 1.00 85.75 120 GLN A CA 1
ATOM 963 C C . GLN A 1 120 ? 8.197 2.867 -42.726 1.00 85.75 120 GLN A C 1
ATOM 965 O O . GLN A 1 120 ? 7.424 2.343 -43.526 1.00 85.75 120 GLN A O 1
ATOM 970 N N . ASN A 1 121 ? 7.944 4.065 -42.187 1.00 77.06 121 ASN A N 1
ATOM 971 C CA . ASN A 1 121 ? 6.715 4.825 -42.427 1.00 77.06 121 ASN A CA 1
ATOM 972 C C . ASN A 1 121 ? 6.997 6.135 -43.189 1.00 77.06 121 ASN A C 1
ATOM 974 O O . ASN A 1 121 ? 7.053 7.203 -42.575 1.00 77.06 121 ASN A O 1
ATOM 978 N N . PRO A 1 122 ? 7.084 6.102 -44.537 1.00 61.91 122 PRO A N 1
ATOM 979 C CA . PRO A 1 122 ? 7.373 7.287 -45.357 1.00 61.91 122 PRO A CA 1
ATOM 980 C C . PRO A 1 122 ? 6.322 8.410 -45.231 1.00 61.91 122 PRO A C 1
ATOM 982 O O . PRO A 1 122 ? 6.592 9.554 -45.584 1.00 61.91 122 PRO A O 1
ATOM 985 N N . ASN A 1 123 ? 5.141 8.113 -44.676 1.00 66.00 123 ASN A N 1
ATOM 986 C CA . ASN A 1 123 ? 4.063 9.079 -44.439 1.00 66.00 123 ASN A CA 1
ATOM 987 C C . ASN A 1 123 ? 4.262 9.965 -43.194 1.00 66.00 123 ASN A C 1
ATOM 989 O O . ASN A 1 123 ? 3.479 10.890 -42.992 1.00 66.00 123 ASN A O 1
ATOM 993 N N . LEU A 1 124 ? 5.272 9.710 -42.351 1.00 65.38 124 LEU A N 1
ATOM 994 C CA . LEU A 1 124 ? 5.551 10.556 -41.181 1.00 65.38 124 LEU A CA 1
ATOM 995 C C . LEU A 1 124 ? 6.212 11.895 -41.551 1.00 65.38 124 LEU A C 1
ATOM 997 O O . LEU A 1 124 ? 6.323 12.768 -40.694 1.00 65.38 124 LEU A O 1
ATOM 1001 N N . GLY A 1 125 ? 6.653 12.075 -42.806 1.00 58.19 125 GLY A N 1
ATOM 1002 C CA . GLY A 1 125 ? 7.327 13.299 -43.266 1.00 58.19 125 GLY A CA 1
ATOM 1003 C C . GLY A 1 125 ? 8.659 13.585 -42.558 1.00 58.19 125 GLY A C 1
ATOM 1004 O O . GLY A 1 125 ? 9.251 14.642 -42.759 1.00 58.19 125 GLY A O 1
ATOM 1005 N N . THR A 1 126 ? 9.126 12.660 -41.720 1.00 63.56 126 THR A N 1
ATOM 1006 C CA . THR A 1 126 ? 10.404 12.714 -41.019 1.00 63.56 126 THR A CA 1
ATOM 1007 C C . THR A 1 126 ? 11.502 12.183 -41.924 1.00 63.56 126 THR A C 1
ATOM 1009 O O . THR A 1 126 ? 11.338 11.134 -42.548 1.00 63.56 126 THR A O 1
ATOM 1012 N N . ALA A 1 127 ? 12.626 12.901 -41.983 1.00 70.00 127 ALA A N 1
ATOM 1013 C CA . ALA A 1 127 ? 13.843 12.382 -42.593 1.00 70.00 127 ALA A CA 1
ATOM 1014 C C . ALA A 1 127 ? 14.214 11.034 -41.954 1.00 70.00 127 ALA A C 1
ATOM 1016 O O . ALA A 1 127 ? 13.873 10.787 -40.793 1.00 70.00 127 ALA A O 1
ATOM 1017 N N . LEU A 1 128 ? 14.899 10.174 -42.717 1.00 81.12 128 LEU A N 1
ATOM 1018 C CA . LEU A 1 128 ? 15.481 8.956 -42.160 1.00 81.12 128 LEU A CA 1
ATOM 1019 C C . LEU A 1 128 ? 16.333 9.346 -40.955 1.00 81.12 128 LEU A C 1
ATOM 1021 O O . LEU A 1 128 ? 17.232 10.175 -41.080 1.00 81.12 128 LEU A O 1
ATOM 1025 N N . ILE A 1 129 ? 16.013 8.760 -39.810 1.00 86.75 129 ILE A N 1
ATOM 1026 C CA . ILE A 1 129 ? 16.702 9.014 -38.552 1.00 86.75 129 ILE A CA 1
ATOM 1027 C C . ILE A 1 129 ? 17.568 7.804 -38.238 1.00 86.75 129 ILE A C 1
ATOM 1029 O O . ILE A 1 129 ? 17.111 6.658 -38.336 1.00 86.75 129 ILE A O 1
ATOM 1033 N N . ASP A 1 130 ? 18.832 8.037 -37.908 1.00 91.44 130 ASP A N 1
ATOM 1034 C CA . ASP A 1 130 ? 19.715 6.958 -37.484 1.00 91.44 130 ASP A CA 1
ATOM 1035 C C . ASP A 1 130 ? 19.469 6.572 -36.014 1.00 91.44 130 ASP A C 1
ATOM 1037 O O . ASP A 1 130 ? 18.623 7.133 -35.306 1.00 91.44 130 ASP A O 1
ATOM 1041 N N . PHE A 1 131 ? 20.153 5.521 -35.567 1.00 93.38 131 PHE A N 1
ATOM 1042 C CA . PHE A 1 131 ? 20.010 5.036 -34.200 1.00 93.38 131 PHE A CA 1
ATOM 1043 C C . PHE A 1 131 ? 20.525 6.047 -33.166 1.00 93.38 131 PHE A C 1
ATOM 1045 O O . PHE A 1 131 ? 19.885 6.202 -32.127 1.00 93.38 131 PHE A O 1
ATOM 1052 N N . ASP A 1 132 ? 21.640 6.728 -33.434 1.00 94.88 132 ASP A N 1
ATOM 1053 C CA . ASP A 1 132 ? 22.298 7.603 -32.462 1.00 94.88 132 ASP A CA 1
ATOM 1054 C C . ASP A 1 132 ? 21.468 8.870 -32.217 1.00 94.88 132 ASP A C 1
ATOM 1056 O O . ASP A 1 132 ? 21.240 9.253 -31.065 1.00 94.88 132 ASP A O 1
ATOM 1060 N N . GLU A 1 133 ? 20.915 9.465 -33.277 1.00 94.12 133 GLU A N 1
ATOM 1061 C CA . GLU A 1 133 ? 19.996 10.599 -33.178 1.00 94.12 133 GLU A CA 1
ATOM 1062 C C . GLU A 1 133 ? 18.699 10.204 -32.447 1.00 94.12 133 GLU A C 1
ATOM 1064 O O . GLU A 1 133 ? 18.251 10.899 -31.527 1.00 94.12 133 GLU A O 1
ATOM 1069 N N . MET A 1 134 ? 18.112 9.046 -32.781 1.00 94.00 134 MET A N 1
ATOM 1070 C CA . MET A 1 134 ? 16.928 8.540 -32.075 1.00 94.00 134 MET A CA 1
ATOM 1071 C C . MET A 1 134 ? 17.226 8.250 -30.599 1.00 94.00 134 MET A C 1
ATOM 1073 O O . MET A 1 134 ? 16.396 8.515 -29.724 1.00 94.00 134 MET A O 1
ATOM 1077 N N . HIS A 1 135 ? 18.406 7.713 -30.293 1.00 96.81 135 HIS A N 1
ATOM 1078 C CA . HIS A 1 135 ? 18.811 7.421 -28.925 1.00 96.81 135 HIS A CA 1
ATOM 1079 C C . HIS A 1 135 ? 19.014 8.690 -28.096 1.00 96.81 135 HIS A C 1
ATOM 1081 O O . HIS A 1 135 ? 18.550 8.745 -26.952 1.00 96.81 135 HIS A O 1
ATOM 1087 N N . ALA A 1 136 ? 19.595 9.739 -28.683 1.00 96.81 136 ALA A N 1
ATOM 1088 C CA . ALA A 1 136 ? 19.685 11.051 -28.053 1.00 96.81 136 ALA A CA 1
ATOM 1089 C C . ALA A 1 136 ? 18.291 11.642 -27.764 1.00 96.81 136 ALA A C 1
ATOM 1091 O O . ALA A 1 136 ? 18.046 12.137 -26.661 1.00 96.81 136 ALA A O 1
ATOM 1092 N N . ASN A 1 137 ? 17.346 11.522 -28.705 1.00 94.25 137 ASN A N 1
ATOM 1093 C CA . ASN A 1 137 ? 15.968 11.998 -28.534 1.00 94.25 137 ASN A CA 1
ATOM 1094 C C . ASN A 1 137 ? 15.221 11.255 -27.415 1.00 94.25 137 ASN A C 1
ATOM 1096 O O . ASN A 1 137 ? 14.625 11.888 -26.542 1.00 94.25 137 ASN A O 1
ATOM 1100 N N . VAL A 1 138 ? 15.289 9.920 -27.404 1.00 96.25 138 VAL A N 1
ATOM 1101 C CA . VAL A 1 138 ? 14.683 9.070 -26.363 1.00 96.25 138 VAL A CA 1
ATOM 1102 C C . VAL A 1 138 ? 15.297 9.350 -24.987 1.00 96.25 138 VAL A C 1
ATOM 1104 O O . VAL A 1 138 ? 14.577 9.425 -23.992 1.00 96.25 138 VAL A O 1
ATOM 1107 N N . THR A 1 139 ? 16.614 9.550 -24.915 1.00 96.88 139 THR A N 1
ATOM 1108 C CA . THR A 1 139 ? 17.303 9.880 -23.658 1.00 96.88 139 THR A CA 1
ATOM 1109 C C . THR A 1 139 ? 16.875 11.250 -23.136 1.00 96.88 139 THR A C 1
ATOM 1111 O O . THR A 1 139 ? 16.492 11.374 -21.973 1.00 96.88 139 THR A O 1
ATOM 1114 N N . LYS A 1 140 ? 16.822 12.263 -24.009 1.00 96.06 140 LYS A N 1
ATOM 1115 C CA . LYS A 1 140 ? 16.344 13.605 -23.657 1.00 96.06 140 LYS A CA 1
ATOM 1116 C C . LYS A 1 140 ? 14.885 13.598 -23.196 1.00 96.06 140 LYS A C 1
ATOM 1118 O O . LYS A 1 140 ? 14.546 14.269 -22.221 1.00 96.06 140 LYS A O 1
ATOM 1123 N N . GLU A 1 141 ? 14.022 12.824 -23.859 1.00 95.44 141 GLU A N 1
ATOM 1124 C CA . GLU A 1 141 ? 12.642 12.611 -23.411 1.00 95.44 141 GLU A CA 1
ATOM 1125 C C . GLU A 1 141 ? 12.633 12.013 -21.997 1.00 95.44 141 GLU A C 1
ATOM 1127 O O . GLU A 1 141 ? 12.006 12.584 -21.106 1.00 95.44 141 GLU A O 1
ATOM 1132 N N . TYR A 1 142 ? 13.386 10.937 -21.751 1.00 96.88 142 TYR A N 1
ATOM 1133 C CA . TYR A 1 142 ? 13.462 10.293 -20.438 1.00 96.88 142 TYR A CA 1
ATOM 1134 C C . TYR A 1 142 ? 13.920 11.246 -19.324 1.00 96.88 142 TYR A C 1
ATOM 1136 O O . TYR A 1 142 ? 13.342 11.242 -18.231 1.00 96.88 142 TYR A O 1
ATOM 1144 N N . GLU A 1 143 ? 14.941 12.062 -19.580 1.00 95.88 143 GLU A N 1
ATOM 1145 C CA . GLU A 1 143 ? 15.475 13.044 -18.629 1.00 95.88 143 GLU A CA 1
ATOM 1146 C C . GLU A 1 143 ? 14.470 14.164 -18.329 1.00 95.88 143 GLU A C 1
ATOM 1148 O O . GLU A 1 143 ? 14.296 14.542 -17.167 1.00 95.88 143 GLU A O 1
ATOM 1153 N N . SER A 1 144 ? 13.736 14.630 -19.347 1.00 94.62 144 SER A N 1
ATOM 1154 C CA . SER A 1 144 ? 12.741 15.706 -19.217 1.00 94.62 144 SER A CA 1
ATOM 1155 C C . SER A 1 144 ? 11.536 15.352 -18.334 1.00 94.62 144 SER A C 1
ATOM 1157 O O . SER A 1 144 ? 10.845 16.241 -17.839 1.00 94.62 144 SER A O 1
ATOM 1159 N N . LEU A 1 145 ? 11.298 14.060 -18.077 1.00 94.38 145 LEU A N 1
ATOM 1160 C CA . LEU A 1 145 ? 10.205 13.578 -17.222 1.00 94.38 145 LEU A CA 1
ATOM 1161 C C . LEU A 1 145 ? 10.487 13.738 -15.716 1.00 94.38 145 LEU A C 1
ATOM 1163 O O . LEU A 1 145 ? 9.662 13.334 -14.898 1.00 94.38 145 LEU A O 1
ATOM 1167 N N . GLY A 1 146 ? 11.640 14.300 -15.340 1.00 93.31 146 GLY A N 1
ATOM 1168 C CA . GLY A 1 146 ? 12.041 14.509 -13.948 1.00 93.31 146 GLY A CA 1
ATOM 1169 C C . GLY A 1 146 ? 12.670 13.271 -13.307 1.00 93.31 146 GLY A C 1
ATOM 1170 O O . GLY A 1 146 ? 12.790 12.217 -13.929 1.00 93.31 146 GLY A O 1
ATOM 1171 N N . LYS A 1 147 ? 13.130 13.383 -12.056 1.00 93.50 147 LYS A N 1
ATOM 1172 C CA . LYS A 1 147 ? 13.687 12.239 -11.313 1.00 93.50 147 LYS A CA 1
ATOM 1173 C C . LYS A 1 147 ? 12.565 11.344 -10.785 1.00 93.50 147 LYS A C 1
ATOM 1175 O O . LYS A 1 147 ? 11.501 11.823 -10.409 1.00 93.50 147 LYS A O 1
ATOM 1180 N N . MET A 1 148 ? 12.820 10.039 -10.738 1.00 92.75 148 MET A N 1
ATOM 1181 C CA . MET A 1 148 ? 11.873 9.076 -10.181 1.00 92.75 148 MET A CA 1
ATOM 1182 C C . MET A 1 148 ? 11.800 9.250 -8.657 1.00 92.75 148 MET A C 1
ATOM 1184 O O . MET A 1 148 ? 12.800 9.072 -7.964 1.00 92.75 148 MET A O 1
ATOM 1188 N N . ALA A 1 149 ? 10.621 9.585 -8.138 1.00 93.00 149 ALA A N 1
ATOM 1189 C CA . ALA A 1 149 ? 10.341 9.534 -6.708 1.00 93.00 149 ALA A CA 1
ATOM 1190 C C . ALA A 1 149 ? 10.173 8.076 -6.255 1.00 93.00 149 ALA A C 1
ATOM 1192 O O . ALA A 1 149 ? 9.401 7.326 -6.854 1.00 93.00 149 ALA A O 1
ATOM 1193 N N . PHE A 1 150 ? 10.867 7.673 -5.185 1.00 94.50 150 PHE A N 1
ATOM 1194 C CA . PHE A 1 150 ? 10.652 6.349 -4.591 1.00 94.50 150 PHE A CA 1
ATOM 1195 C C . PHE A 1 150 ? 9.248 6.238 -3.999 1.00 94.50 150 PHE A C 1
ATOM 1197 O O . PHE A 1 150 ? 8.632 5.178 -4.067 1.00 94.50 150 PHE A O 1
ATOM 1204 N N . SER A 1 151 ? 8.738 7.322 -3.413 1.00 96.38 151 SER A N 1
ATOM 1205 C CA . SER A 1 151 ? 7.373 7.470 -2.897 1.00 96.38 151 SER A CA 1
ATOM 1206 C C . SER A 1 151 ? 6.978 8.938 -2.892 1.00 96.38 151 SER A C 1
ATOM 1208 O O . SER A 1 151 ? 7.852 9.804 -2.952 1.00 96.38 151 SER A O 1
ATOM 1210 N N . PHE A 1 152 ? 5.679 9.207 -2.867 1.00 96.44 152 PHE A N 1
ATOM 1211 C CA . PHE A 1 152 ? 5.115 10.554 -2.816 1.00 96.44 152 PHE A CA 1
ATOM 1212 C C . PHE A 1 152 ? 3.797 10.542 -2.039 1.00 96.44 152 PHE A C 1
ATOM 1214 O O . PHE A 1 152 ? 3.129 9.512 -1.988 1.00 96.44 152 PHE A O 1
ATOM 1221 N N . ASP A 1 153 ? 3.425 11.673 -1.446 1.00 94.69 153 ASP A N 1
ATOM 1222 C CA . ASP A 1 153 ? 2.249 11.807 -0.573 1.00 94.69 153 ASP A CA 1
ATOM 1223 C C . ASP A 1 153 ? 1.039 12.462 -1.251 1.00 94.69 153 ASP A C 1
ATOM 1225 O O . ASP A 1 153 ? -0.078 12.434 -0.735 1.00 94.69 153 ASP A O 1
ATOM 1229 N N . SER A 1 154 ? 1.267 13.066 -2.413 1.00 94.38 154 SER A N 1
ATOM 1230 C CA . SER A 1 154 ? 0.293 13.867 -3.134 1.00 94.38 154 SER A CA 1
ATOM 1231 C C . SER A 1 154 ? 0.734 14.087 -4.581 1.00 94.38 154 SER A C 1
ATOM 1233 O O . SER A 1 154 ? 1.876 13.817 -4.964 1.00 94.38 154 SER A O 1
ATOM 1235 N N . GLY A 1 155 ? -0.181 14.558 -5.428 1.00 93.38 155 GLY A N 1
ATOM 1236 C CA . GLY A 1 155 ? 0.151 14.891 -6.808 1.00 93.38 155 GLY A CA 1
ATOM 1237 C C . GLY A 1 155 ? -1.056 15.285 -7.647 1.00 93.38 155 GLY A C 1
ATOM 1238 O O . GLY A 1 155 ? -2.148 15.519 -7.142 1.00 93.38 155 GLY A O 1
ATOM 1239 N N . THR A 1 156 ? -0.859 15.329 -8.963 1.00 93.81 156 THR A N 1
ATOM 1240 C CA . THR A 1 156 ? -1.936 15.523 -9.942 1.00 93.81 156 THR A CA 1
ATOM 1241 C C . THR A 1 156 ? -2.007 14.330 -10.888 1.00 93.81 156 THR A C 1
ATOM 1243 O O . THR A 1 156 ? -1.007 13.650 -11.130 1.00 93.81 156 THR A O 1
ATOM 1246 N N . THR A 1 157 ? -3.164 14.099 -11.510 1.00 92.88 157 THR A N 1
ATOM 1247 C CA . THR A 1 157 ? -3.335 13.055 -12.538 1.00 92.88 157 THR A CA 1
ATOM 1248 C C . THR A 1 157 ? -2.316 13.169 -13.678 1.00 92.88 157 THR A C 1
ATOM 1250 O O . THR A 1 157 ? -1.874 12.155 -14.221 1.00 92.88 157 THR A O 1
ATOM 1253 N N . ALA A 1 158 ? -1.911 14.392 -14.041 1.00 91.88 158 ALA A N 1
ATOM 1254 C CA . ALA A 1 158 ? -0.886 14.626 -15.056 1.00 91.88 158 ALA A CA 1
ATOM 1255 C C . ALA A 1 158 ? 0.500 14.160 -14.585 1.00 91.88 158 ALA A C 1
ATOM 1257 O O . ALA A 1 158 ? 1.170 13.437 -15.320 1.00 91.88 158 ALA A O 1
ATOM 1258 N N . ALA A 1 159 ? 0.889 14.489 -13.348 1.00 93.75 159 ALA A N 1
ATOM 1259 C CA . ALA A 1 159 ? 2.154 14.042 -12.762 1.00 93.75 159 ALA A CA 1
ATOM 1260 C C . ALA A 1 159 ? 2.218 12.510 -12.635 1.00 93.75 159 ALA A C 1
ATOM 1262 O O . ALA A 1 159 ? 3.228 11.903 -12.983 1.00 93.75 159 ALA A O 1
ATOM 1263 N N . VAL A 1 160 ? 1.116 11.859 -12.236 1.00 94.50 160 VAL A N 1
ATOM 1264 C CA . VAL A 1 160 ? 1.019 10.387 -12.196 1.00 94.50 160 VAL A CA 1
ATOM 1265 C C . VAL A 1 160 ? 1.237 9.784 -13.586 1.00 94.50 160 VAL A C 1
ATOM 1267 O O . VAL A 1 160 ? 1.999 8.830 -13.742 1.00 94.50 160 VAL A O 1
ATOM 1270 N N . LYS A 1 161 ? 0.614 10.350 -14.627 1.00 92.75 161 LYS A N 1
ATOM 1271 C CA . LYS A 1 161 ? 0.778 9.878 -16.013 1.00 92.75 161 LYS A CA 1
ATOM 1272 C C . LYS A 1 161 ? 2.184 10.140 -16.563 1.00 92.75 161 LYS A C 1
ATOM 1274 O O . LYS A 1 161 ? 2.706 9.285 -17.276 1.00 92.75 161 LYS A O 1
ATOM 1279 N N . GLN A 1 162 ? 2.810 11.258 -16.197 1.00 93.62 162 GLN A N 1
ATOM 1280 C CA . GLN A 1 162 ? 4.197 11.581 -16.547 1.00 93.62 162 GLN A CA 1
ATOM 1281 C C . GLN A 1 162 ? 5.184 10.605 -15.890 1.00 93.62 162 GLN A C 1
ATOM 1283 O O . GLN A 1 162 ? 6.020 10.013 -16.570 1.00 93.62 162 GLN A O 1
ATOM 1288 N N . MET A 1 163 ? 5.039 10.368 -14.585 1.00 95.00 163 MET A N 1
ATOM 1289 C CA . MET A 1 163 ? 5.839 9.395 -13.841 1.00 95.00 163 MET A CA 1
ATOM 1290 C C . MET A 1 163 ? 5.657 7.984 -14.406 1.00 95.00 163 MET A C 1
ATOM 1292 O O . MET A 1 163 ? 6.630 7.264 -14.619 1.00 95.00 163 MET A O 1
ATOM 1296 N N . ARG A 1 164 ? 4.418 7.598 -14.739 1.00 94.69 164 ARG A N 1
ATOM 1297 C CA . ARG A 1 164 ? 4.131 6.334 -15.425 1.00 94.69 164 ARG A CA 1
ATOM 1298 C C . ARG A 1 164 ? 4.867 6.219 -16.759 1.00 94.69 164 ARG A C 1
ATOM 1300 O O . ARG A 1 164 ? 5.398 5.154 -17.058 1.00 94.69 164 ARG A O 1
ATOM 1307 N N . HIS A 1 165 ? 4.890 7.282 -17.560 1.00 95.69 165 HIS A N 1
ATOM 1308 C CA . HIS A 1 165 ? 5.623 7.296 -18.826 1.00 95.69 165 HIS A CA 1
ATOM 1309 C C . HIS A 1 165 ? 7.123 7.084 -18.599 1.00 95.69 165 HIS A C 1
ATOM 1311 O O . HIS A 1 165 ? 7.720 6.203 -19.215 1.00 95.69 165 HIS A O 1
ATOM 1317 N N . LYS A 1 166 ? 7.701 7.773 -17.606 1.00 96.62 166 LYS A N 1
ATOM 1318 C CA . LYS A 1 166 ? 9.101 7.573 -17.209 1.00 96.62 166 LYS A CA 1
ATOM 1319 C C . LYS A 1 166 ? 9.382 6.126 -16.810 1.00 96.62 166 LYS A C 1
ATOM 1321 O O . LYS A 1 166 ? 10.378 5.561 -17.243 1.00 96.62 166 LYS A O 1
ATOM 1326 N N . LEU A 1 167 ? 8.482 5.520 -16.036 1.00 96.69 167 LEU A N 1
ATOM 1327 C CA . LEU A 1 167 ? 8.564 4.126 -15.598 1.00 96.69 167 LEU A CA 1
ATOM 1328 C C . LEU A 1 167 ? 8.500 3.120 -16.759 1.00 96.69 167 LEU A C 1
ATOM 1330 O O . LEU A 1 167 ? 9.059 2.029 -16.668 1.00 96.69 167 LEU A O 1
ATOM 1334 N N . LEU A 1 168 ? 7.786 3.443 -17.837 1.00 96.50 168 LEU A N 1
ATOM 1335 C CA . LEU A 1 168 ? 7.747 2.615 -19.044 1.00 96.50 168 LEU A CA 1
ATOM 1336 C C . LEU A 1 168 ? 9.029 2.759 -19.869 1.00 96.50 168 LEU A C 1
ATOM 1338 O O . LEU A 1 168 ? 9.527 1.762 -20.385 1.00 96.50 168 LEU A O 1
ATOM 1342 N N . MET A 1 169 ? 9.586 3.971 -19.939 1.00 97.50 169 MET A N 1
ATOM 1343 C CA . MET A 1 169 ? 10.871 4.236 -20.590 1.00 97.50 169 MET A CA 1
ATOM 1344 C C . MET A 1 169 ? 12.056 3.622 -19.835 1.00 97.50 169 MET A C 1
ATOM 1346 O O . MET A 1 169 ? 12.962 3.092 -20.472 1.00 97.50 169 MET A O 1
ATOM 1350 N N . SER A 1 170 ? 12.051 3.634 -18.498 1.00 96.69 170 SER A N 1
ATOM 1351 C CA . SER A 1 170 ? 13.096 2.989 -17.689 1.00 96.69 170 SER A CA 1
ATOM 1352 C C . SER A 1 170 ? 12.990 1.468 -17.678 1.00 96.69 170 SER A C 1
ATOM 1354 O O . SER A 1 170 ? 13.968 0.789 -17.391 1.00 96.69 170 SER A O 1
ATOM 1356 N N . GLY A 1 171 ? 11.797 0.911 -17.891 1.00 95.50 171 GLY A N 1
ATOM 1357 C CA . GLY A 1 171 ? 11.539 -0.520 -17.733 1.00 95.50 171 GLY A CA 1
ATOM 1358 C C . GLY A 1 171 ? 11.450 -0.979 -16.273 1.00 95.50 171 GLY A C 1
ATOM 1359 O O . GLY A 1 171 ? 10.787 -1.972 -16.020 1.00 95.50 171 GLY A O 1
ATOM 1360 N N . ALA A 1 172 ? 12.008 -0.239 -15.306 1.00 96.50 172 ALA A N 1
ATOM 1361 C CA . ALA A 1 172 ? 11.986 -0.533 -13.866 1.00 96.50 172 ALA A CA 1
ATOM 1362 C C . ALA A 1 172 ? 11.197 0.498 -13.030 1.00 96.50 172 ALA A C 1
ATOM 1364 O O . ALA A 1 172 ? 10.817 1.555 -13.533 1.00 96.50 172 ALA A O 1
ATOM 1365 N N . GLY A 1 173 ? 10.957 0.192 -11.749 1.00 96.88 173 GLY A N 1
ATOM 1366 C CA . GLY A 1 173 ? 10.323 1.073 -10.758 1.00 96.88 173 GLY A CA 1
ATOM 1367 C C . GLY A 1 173 ? 8.810 0.879 -10.600 1.00 96.88 173 GLY A C 1
ATOM 1368 O O . GLY A 1 173 ? 8.171 0.183 -11.387 1.00 96.88 173 GLY A O 1
ATOM 1369 N N . SER A 1 174 ? 8.211 1.535 -9.608 1.00 97.19 174 SER A N 1
ATOM 1370 C CA . SER A 1 174 ? 6.763 1.523 -9.352 1.00 97.19 174 SER A CA 1
ATOM 1371 C C . SER A 1 174 ? 6.261 2.900 -8.916 1.00 97.19 174 SER A C 1
ATOM 1373 O O . SER A 1 174 ? 7.052 3.758 -8.528 1.00 97.19 174 SER A O 1
ATOM 1375 N N . MET A 1 175 ? 4.946 3.130 -8.979 1.00 96.12 175 MET A N 1
ATOM 1376 C CA . MET A 1 175 ? 4.338 4.330 -8.381 1.00 96.12 175 MET A CA 1
ATOM 1377 C C . MET A 1 175 ? 3.894 4.008 -6.960 1.00 96.12 175 MET A C 1
ATOM 1379 O O . MET A 1 175 ? 3.075 3.116 -6.778 1.00 96.12 175 MET A O 1
ATOM 1383 N N . ASN A 1 176 ? 4.422 4.714 -5.966 1.00 97.75 176 ASN A N 1
ATOM 1384 C CA . ASN A 1 176 ? 4.184 4.404 -4.557 1.00 97.75 176 ASN A CA 1
ATOM 1385 C C . ASN A 1 176 ? 3.594 5.642 -3.870 1.00 97.75 176 ASN A C 1
ATOM 1387 O O . ASN A 1 176 ? 4.323 6.596 -3.602 1.00 97.75 176 ASN A O 1
ATOM 1391 N N . LEU A 1 177 ? 2.276 5.638 -3.663 1.00 98.06 177 LEU A N 1
ATOM 1392 C CA . LEU A 1 177 ? 1.540 6.735 -3.035 1.00 98.06 177 LEU A CA 1
ATOM 1393 C C . LEU A 1 177 ? 1.336 6.443 -1.548 1.00 98.06 177 LEU A C 1
ATOM 1395 O O . LEU A 1 177 ? 0.745 5.427 -1.183 1.00 98.06 177 LEU A O 1
ATOM 1399 N N . GLU A 1 178 ? 1.811 7.346 -0.701 1.00 97.62 178 GLU A N 1
ATOM 1400 C CA . GLU A 1 178 ? 1.797 7.219 0.755 1.00 97.62 178 GLU A CA 1
ATOM 1401 C C . GLU A 1 178 ? 1.169 8.466 1.365 1.00 97.62 178 GLU A C 1
ATOM 1403 O O . GLU A 1 178 ? 1.844 9.460 1.610 1.00 97.62 178 GLU A O 1
ATOM 1408 N N . ILE A 1 179 ? -0.144 8.429 1.585 1.00 96.88 179 ILE A N 1
ATOM 1409 C CA . ILE A 1 179 ? -0.868 9.580 2.127 1.00 96.88 179 ILE A CA 1
ATOM 1410 C C . ILE A 1 179 ? -0.915 9.449 3.638 1.00 96.88 179 ILE A C 1
ATOM 1412 O O . ILE A 1 179 ? -1.540 8.524 4.167 1.00 96.88 179 ILE A O 1
ATOM 1416 N N . ASP A 1 180 ? -0.292 10.398 4.328 1.00 94.31 180 ASP A N 1
ATOM 1417 C CA . ASP A 1 180 ? -0.449 10.519 5.768 1.00 94.31 180 ASP A CA 1
ATOM 1418 C C . ASP A 1 180 ? -1.690 11.337 6.146 1.00 94.31 180 ASP A C 1
ATOM 1420 O O . ASP A 1 180 ? -2.155 12.171 5.373 1.00 94.31 180 ASP A O 1
ATOM 1424 N N . GLU A 1 181 ? -2.235 11.101 7.340 1.00 93.06 181 GLU A N 1
ATOM 1425 C CA . GLU A 1 181 ? -3.426 11.775 7.871 1.00 93.06 181 GLU A CA 1
ATOM 1426 C C . GLU A 1 181 ? -4.561 11.877 6.836 1.00 93.06 181 GLU A C 1
ATOM 1428 O O . GLU A 1 181 ? -5.054 12.960 6.518 1.00 93.06 181 GLU A O 1
ATOM 1433 N N . ILE A 1 182 ? -4.994 10.730 6.305 1.00 95.12 182 ILE A N 1
ATOM 1434 C CA . ILE A 1 182 ? -5.988 10.631 5.230 1.00 95.12 182 ILE A CA 1
ATOM 1435 C C . ILE A 1 182 ? -7.294 11.362 5.557 1.00 95.12 182 ILE A C 1
ATOM 1437 O O . ILE A 1 182 ? -7.888 11.958 4.668 1.00 95.12 182 ILE A O 1
ATOM 1441 N N . GLY A 1 183 ? -7.697 11.426 6.831 1.00 92.56 183 GLY A N 1
ATOM 1442 C CA . GLY A 1 183 ? -8.851 12.226 7.263 1.00 92.56 183 GLY A CA 1
ATOM 1443 C C . GLY A 1 183 ? -8.713 13.730 6.988 1.00 92.56 183 GLY A C 1
ATOM 1444 O O . GLY A 1 183 ? -9.712 14.426 6.918 1.00 92.56 183 GLY A O 1
ATOM 1445 N N . SER A 1 184 ? -7.499 14.243 6.795 1.00 93.25 184 SER A N 1
ATOM 1446 C CA . SER A 1 184 ? -7.242 15.634 6.396 1.00 93.25 184 SER A CA 1
ATOM 1447 C C . SER A 1 184 ? -6.932 15.761 4.901 1.00 93.25 184 SER A C 1
ATOM 1449 O O . SER A 1 184 ? -7.256 16.775 4.289 1.00 93.25 184 SER A O 1
ATOM 1451 N N . ASN A 1 185 ? -6.314 14.737 4.306 1.00 96.12 185 ASN A N 1
ATOM 1452 C CA . ASN A 1 185 ? -5.737 14.810 2.961 1.00 96.12 185 ASN A CA 1
ATOM 1453 C C . ASN A 1 185 ? -6.566 14.120 1.864 1.00 96.12 185 ASN A C 1
ATOM 1455 O O . ASN A 1 185 ? -6.211 14.225 0.688 1.00 96.12 185 ASN A O 1
ATOM 1459 N N . LEU A 1 186 ? -7.672 13.449 2.210 1.00 95.94 186 LEU A N 1
ATOM 1460 C CA . LEU A 1 186 ? -8.514 12.718 1.255 1.00 95.94 186 LEU A CA 1
ATOM 1461 C C . LEU A 1 186 ? -9.026 13.619 0.126 1.00 95.94 186 LEU A C 1
ATOM 1463 O O . LEU A 1 186 ? -8.797 13.327 -1.045 1.00 95.94 186 LEU A O 1
ATOM 1467 N N . LEU A 1 187 ? -9.681 14.732 0.476 1.00 94.94 187 LEU A N 1
ATOM 1468 C CA . LEU A 1 187 ? -10.333 15.609 -0.505 1.00 94.94 187 LEU A CA 1
ATOM 1469 C C . LEU A 1 187 ? -9.333 16.252 -1.475 1.00 94.94 187 LEU A C 1
ATOM 1471 O O . LEU A 1 187 ? -9.646 16.430 -2.648 1.00 94.94 187 LEU A O 1
ATOM 1475 N N . GLY A 1 188 ? -8.118 16.553 -1.009 1.00 94.81 188 GLY A N 1
ATOM 1476 C CA . GLY A 1 188 ? -7.049 17.095 -1.853 1.00 94.81 188 GLY A CA 1
ATOM 1477 C C . GLY A 1 188 ? -6.465 16.086 -2.848 1.00 94.81 188 GLY A C 1
ATOM 1478 O O . GLY A 1 188 ? -5.792 16.489 -3.790 1.00 94.81 188 GLY A O 1
ATOM 1479 N N . ASN A 1 189 ? -6.732 14.787 -2.670 1.00 96.19 189 ASN A N 1
ATOM 1480 C CA . ASN A 1 189 ? -6.139 13.704 -3.459 1.00 96.19 189 ASN A CA 1
ATOM 1481 C C . ASN A 1 189 ? -7.167 12.868 -4.243 1.00 96.19 189 ASN A C 1
ATOM 1483 O O . ASN A 1 189 ? -6.799 11.844 -4.817 1.00 96.19 189 ASN A O 1
ATOM 1487 N N . VAL A 1 190 ? -8.431 13.300 -4.324 1.00 95.38 190 VAL A N 1
ATOM 1488 C CA . VAL A 1 190 ? -9.530 12.586 -5.015 1.00 95.38 190 VAL A CA 1
ATOM 1489 C C . VAL A 1 190 ? -9.160 12.184 -6.448 1.00 95.38 190 VAL A C 1
ATOM 1491 O O . VAL A 1 190 ? -9.348 11.031 -6.841 1.00 95.38 190 VAL A O 1
ATOM 1494 N N . ASP A 1 191 ? -8.576 13.100 -7.224 1.00 93.75 191 ASP A N 1
ATOM 1495 C CA . ASP A 1 191 ? -8.199 12.857 -8.625 1.00 93.75 191 ASP A CA 1
ATOM 1496 C C . ASP A 1 191 ? -7.093 11.798 -8.765 1.00 93.75 191 ASP A C 1
ATOM 1498 O O . ASP A 1 191 ? -7.129 10.927 -9.646 1.00 93.75 191 ASP A O 1
ATOM 1502 N N . VAL A 1 192 ? -6.104 11.851 -7.869 1.00 95.06 192 VAL A N 1
ATOM 1503 C CA . VAL A 1 192 ? -5.002 10.886 -7.829 1.00 95.06 192 VAL A CA 1
ATOM 1504 C C . VAL A 1 192 ? -5.525 9.521 -7.400 1.00 95.06 192 VAL A C 1
ATOM 1506 O O . VAL A 1 192 ? -5.243 8.529 -8.070 1.00 95.06 192 VAL A O 1
ATOM 1509 N N . LEU A 1 193 ? -6.338 9.463 -6.343 1.00 96.12 193 LEU A N 1
ATOM 1510 C CA . LEU A 1 193 ? -6.959 8.229 -5.864 1.00 96.12 193 LEU A CA 1
ATOM 1511 C C . LEU A 1 193 ? -7.859 7.600 -6.934 1.00 96.12 193 LEU A C 1
ATOM 1513 O O . LEU A 1 193 ? -7.826 6.385 -7.123 1.00 96.12 193 LEU A O 1
ATOM 1517 N N . SER A 1 194 ? -8.597 8.401 -7.696 1.00 94.88 194 SER A N 1
ATOM 1518 C CA . SER A 1 194 ? -9.393 7.909 -8.827 1.00 94.88 194 SER A CA 1
ATOM 1519 C C . SER A 1 194 ? -8.505 7.288 -9.909 1.00 94.88 194 SER A C 1
ATOM 1521 O O . SER A 1 194 ? -8.761 6.180 -10.376 1.00 94.88 194 SER A O 1
ATOM 1523 N N . THR A 1 195 ? -7.388 7.939 -10.243 1.00 94.88 195 THR A N 1
ATOM 1524 C CA . THR A 1 195 ? -6.405 7.405 -11.201 1.00 94.88 195 THR A CA 1
ATOM 1525 C C . THR A 1 195 ? -5.771 6.098 -10.700 1.00 94.88 195 THR A C 1
ATOM 1527 O O . THR A 1 195 ? -5.556 5.162 -11.471 1.00 94.88 195 THR A O 1
ATOM 1530 N N . PHE A 1 196 ? -5.495 5.998 -9.397 1.00 95.69 196 PHE A N 1
ATOM 1531 C CA . PHE A 1 196 ? -4.930 4.802 -8.770 1.00 95.69 196 PHE A CA 1
ATOM 1532 C C . PHE A 1 196 ? -5.889 3.601 -8.780 1.00 95.69 196 PHE A C 1
ATOM 1534 O O . PHE A 1 196 ? -5.409 2.463 -8.810 1.00 95.69 196 PHE A O 1
ATOM 1541 N N . LEU A 1 197 ? -7.211 3.806 -8.818 1.00 92.81 197 LEU A N 1
ATOM 1542 C CA . LEU A 1 197 ? -8.177 2.710 -8.978 1.00 92.81 197 LEU A CA 1
ATOM 1543 C C . LEU A 1 197 ? -8.038 2.005 -10.332 1.00 92.81 197 LEU A C 1
ATOM 1545 O O . LEU A 1 197 ? -8.097 0.774 -10.380 1.00 92.81 197 LEU A O 1
ATOM 1549 N N . GLU A 1 198 ? -7.816 2.759 -11.414 1.00 90.88 198 GLU A N 1
ATOM 1550 C CA . GLU A 1 198 ? -7.593 2.196 -12.756 1.00 90.88 198 GLU A CA 1
ATOM 1551 C C . GLU A 1 198 ? -6.291 1.383 -12.816 1.00 90.88 198 GLU A C 1
ATOM 1553 O O . GLU A 1 198 ? -6.219 0.321 -13.438 1.00 90.88 198 GLU A O 1
ATOM 1558 N N . LEU A 1 199 ? -5.258 1.866 -12.123 1.00 91.62 199 LEU A N 1
ATOM 1559 C CA . LEU A 1 199 ? -3.918 1.294 -12.172 1.00 91.62 199 LEU A CA 1
ATOM 1560 C C . LEU A 1 199 ? -3.770 -0.017 -11.389 1.00 91.62 199 LEU A C 1
ATOM 1562 O O . LEU A 1 199 ? -2.908 -0.822 -11.734 1.00 91.62 199 LEU A O 1
ATOM 1566 N N . PHE A 1 200 ? -4.586 -0.271 -10.365 1.00 87.50 200 PHE A N 1
ATOM 1567 C CA . PHE A 1 200 ? -4.346 -1.376 -9.430 1.00 87.50 200 PHE A CA 1
ATOM 1568 C C . PHE A 1 200 ? -4.295 -2.764 -10.081 1.00 87.50 200 PHE A C 1
ATOM 1570 O O . PHE A 1 200 ? -3.433 -3.574 -9.732 1.00 87.50 200 PHE A O 1
ATOM 1577 N N . ASP A 1 201 ? -5.233 -3.082 -10.976 1.00 82.31 201 ASP A N 1
ATOM 1578 C CA . ASP A 1 201 ? -5.410 -4.468 -11.422 1.00 82.31 201 ASP A CA 1
ATOM 1579 C C . ASP A 1 201 ? -4.212 -4.923 -12.256 1.00 82.31 201 ASP A C 1
ATOM 1581 O O . ASP A 1 201 ? -3.545 -5.906 -11.923 1.00 82.31 201 ASP A O 1
ATOM 1585 N N . VAL A 1 202 ? -3.906 -4.162 -13.309 1.00 85.00 202 VAL A N 1
ATOM 1586 C CA . VAL A 1 202 ? -2.886 -4.516 -14.303 1.00 85.00 202 VAL A CA 1
ATOM 1587 C C . VAL A 1 202 ? -1.902 -3.388 -14.610 1.00 85.00 202 VAL A C 1
ATOM 1589 O O . VAL A 1 202 ? -1.103 -3.541 -15.526 1.00 85.00 202 VAL A O 1
ATOM 1592 N N . GLY A 1 203 ? -1.926 -2.256 -13.905 1.00 87.12 203 GLY A N 1
ATOM 1593 C CA . GLY A 1 203 ? -0.980 -1.155 -14.129 1.00 87.12 203 GLY A CA 1
ATOM 1594 C C . GLY A 1 203 ? -1.220 -0.358 -15.414 1.00 87.12 203 GLY A C 1
ATOM 1595 O O . GLY A 1 203 ? -0.275 0.192 -15.993 1.00 87.12 203 GLY A O 1
ATOM 1596 N N . LYS A 1 204 ? -2.462 -0.336 -15.909 1.00 90.25 204 LYS A N 1
ATOM 1597 C CA . LYS A 1 204 ? -2.860 0.393 -17.120 1.00 90.25 204 LYS A CA 1
ATOM 1598 C C . LYS A 1 204 ? -3.747 1.576 -16.748 1.00 90.25 204 LYS A C 1
ATOM 1600 O O . LYS A 1 204 ? -4.559 1.481 -15.844 1.00 90.25 204 LYS A O 1
ATOM 1605 N N . VAL A 1 205 ? -3.584 2.673 -17.474 1.00 90.31 205 VAL A N 1
ATOM 1606 C CA . VAL A 1 205 ? -4.428 3.869 -17.391 1.00 90.31 205 VAL A CA 1
ATOM 1607 C C . VAL A 1 205 ? -4.465 4.485 -18.779 1.00 90.31 205 VAL A C 1
ATOM 1609 O O . VAL A 1 205 ? -3.459 4.443 -19.494 1.00 90.31 205 VAL A O 1
ATOM 1612 N N . LYS A 1 206 ? -5.606 5.043 -19.179 1.00 85.56 206 LYS A N 1
ATOM 1613 C CA . LYS A 1 206 ? -5.714 5.724 -20.474 1.00 85.56 206 LYS A CA 1
ATOM 1614 C C . LYS A 1 206 ? -5.139 7.137 -20.393 1.00 85.56 206 LYS A C 1
ATOM 1616 O O . LYS A 1 206 ? -5.318 7.851 -19.398 1.00 85.56 206 LYS A O 1
ATOM 1621 N N . GLN A 1 207 ? -4.464 7.577 -21.452 1.00 81.06 207 GLN A N 1
ATOM 1622 C CA . GLN A 1 207 ? -4.013 8.964 -21.545 1.00 81.06 207 GLN A CA 1
ATOM 1623 C C . GLN A 1 207 ? -5.213 9.909 -21.649 1.00 81.06 207 GLN A C 1
ATOM 1625 O O . GLN A 1 207 ? -6.210 9.606 -22.303 1.00 81.06 207 GLN A O 1
ATOM 1630 N N . LYS A 1 208 ? -5.136 11.059 -20.965 1.00 79.62 208 LYS A N 1
ATOM 1631 C CA . LYS A 1 208 ? -6.137 12.117 -21.150 1.00 79.62 208 LYS A CA 1
ATOM 1632 C C . LYS A 1 208 ? -5.754 12.872 -22.415 1.00 79.62 208 LYS A C 1
ATOM 1634 O O . LYS A 1 208 ? -4.609 13.295 -22.542 1.00 79.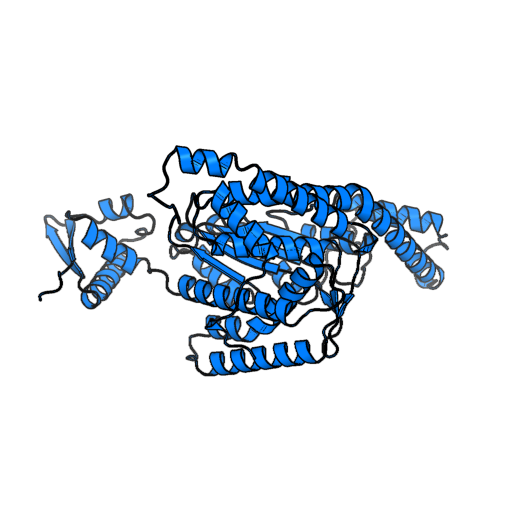62 208 LYS A O 1
ATOM 1639 N N . LEU A 1 209 ? -6.696 13.044 -23.336 1.00 83.19 209 LEU A N 1
ATOM 1640 C CA . LEU A 1 209 ? -6.434 13.791 -24.558 1.00 83.19 209 LEU A CA 1
ATOM 1641 C C . LEU A 1 209 ? -6.319 15.285 -24.226 1.00 83.19 209 LEU A C 1
ATOM 1643 O O . LEU A 1 209 ? -7.309 15.928 -23.884 1.00 83.19 209 LEU A O 1
ATOM 1647 N N . THR A 1 210 ? -5.105 15.825 -24.297 1.00 82.31 210 THR A N 1
ATOM 1648 C CA . THR A 1 210 ? -4.828 17.258 -24.146 1.00 82.31 210 THR A CA 1
ATOM 1649 C C . THR A 1 210 ? -4.507 17.885 -25.499 1.00 82.31 210 THR A C 1
ATOM 1651 O O . THR A 1 210 ? -4.027 17.217 -26.422 1.00 82.31 210 THR A O 1
ATOM 1654 N N . LYS A 1 211 ? -4.790 19.185 -25.637 1.00 82.69 211 LYS A N 1
ATOM 1655 C CA . LYS A 1 211 ? -4.375 19.952 -26.814 1.00 82.69 211 LYS A CA 1
ATOM 1656 C C . LYS A 1 211 ? -2.848 19.983 -26.856 1.00 82.69 211 LYS A C 1
ATOM 1658 O O . LYS A 1 211 ? -2.221 20.365 -25.875 1.00 82.69 211 LYS A O 1
ATOM 1663 N N . ASN A 1 212 ? -2.277 19.604 -27.994 1.00 83.94 212 ASN A N 1
ATOM 1664 C CA . ASN A 1 212 ? -0.835 19.656 -28.204 1.00 83.94 212 ASN A CA 1
ATOM 1665 C C . ASN A 1 212 ? -0.415 21.117 -28.424 1.00 83.94 212 ASN A C 1
ATOM 1667 O O . ASN A 1 212 ? -0.910 21.759 -29.355 1.00 83.94 212 ASN A O 1
ATOM 1671 N N . THR A 1 213 ? 0.458 21.652 -27.576 1.00 86.31 213 THR A N 1
ATOM 1672 C CA . THR A 1 213 ? 1.000 23.017 -27.697 1.00 86.31 213 THR A CA 1
ATOM 1673 C C . THR A 1 213 ? 2.523 22.984 -27.583 1.00 86.31 213 THR A C 1
ATOM 1675 O O . THR A 1 213 ? 3.095 21.962 -27.220 1.00 86.31 213 THR A O 1
ATOM 1678 N N . LYS A 1 214 ? 3.206 24.099 -27.879 1.00 82.25 214 LYS A N 1
ATOM 1679 C CA . LYS A 1 214 ? 4.669 24.191 -27.699 1.00 82.25 214 LYS A CA 1
ATOM 1680 C C . LYS A 1 214 ? 5.103 23.983 -26.240 1.00 82.25 214 LYS A C 1
ATOM 1682 O O . LYS A 1 214 ? 6.201 23.504 -26.000 1.00 82.25 214 LYS A O 1
ATOM 1687 N N . GLU A 1 215 ? 4.235 24.332 -25.294 1.00 79.19 215 GLU A N 1
ATOM 1688 C CA . GLU A 1 215 ? 4.462 24.200 -23.848 1.00 79.19 215 GLU A CA 1
ATOM 1689 C C . GLU A 1 215 ? 3.985 22.845 -23.297 1.00 79.19 215 GLU A C 1
ATOM 1691 O O . GLU A 1 215 ? 4.427 22.420 -22.235 1.00 79.19 215 GLU A O 1
ATOM 1696 N N . ASN A 1 216 ? 3.086 22.154 -24.009 1.00 76.19 216 ASN A N 1
ATOM 1697 C CA . ASN A 1 216 ? 2.522 20.866 -23.613 1.00 76.19 216 ASN A CA 1
ATOM 1698 C C . ASN A 1 216 ? 2.522 19.914 -24.813 1.00 76.19 216 ASN A C 1
ATOM 1700 O O . ASN A 1 216 ? 1.525 19.768 -25.530 1.00 76.19 216 ASN A O 1
ATOM 1704 N N . ILE A 1 217 ? 3.690 19.317 -25.044 1.00 81.44 217 ILE A N 1
ATOM 1705 C CA . ILE A 1 217 ? 3.890 18.313 -26.082 1.00 81.44 217 ILE A CA 1
ATOM 1706 C C . ILE A 1 217 ? 3.537 16.952 -25.491 1.00 81.44 217 ILE A C 1
ATOM 1708 O O . ILE A 1 217 ? 4.109 16.526 -24.489 1.00 81.44 217 ILE A O 1
ATOM 1712 N N . ARG A 1 218 ? 2.590 16.257 -26.119 1.00 84.19 218 ARG A N 1
ATOM 1713 C CA . ARG A 1 218 ? 2.252 14.884 -25.736 1.00 84.19 218 ARG A CA 1
ATOM 1714 C C . ARG A 1 218 ? 3.413 13.958 -26.076 1.00 84.19 218 ARG A C 1
ATOM 1716 O O . ARG A 1 218 ? 3.855 13.928 -27.223 1.00 84.19 218 ARG A O 1
ATOM 1723 N N . SER A 1 219 ? 3.848 13.180 -25.091 1.00 85.06 219 SER A N 1
ATOM 1724 C CA . SER A 1 219 ? 4.777 12.078 -25.311 1.00 85.06 219 SER A CA 1
ATOM 1725 C C . SER A 1 219 ? 4.189 11.049 -26.270 1.00 85.06 219 SER A C 1
ATOM 1727 O O . SER A 1 219 ? 2.976 10.813 -26.287 1.00 85.06 219 SER A O 1
ATOM 1729 N N . GLU A 1 220 ? 5.062 10.414 -27.043 1.00 86.56 220 GLU A N 1
ATOM 1730 C CA . GLU A 1 220 ? 4.686 9.271 -27.866 1.00 86.56 220 GLU A CA 1
ATOM 1731 C C . GLU A 1 220 ? 4.295 8.101 -26.956 1.00 86.56 220 GLU A C 1
ATOM 1733 O O . GLU A 1 220 ? 4.995 7.777 -25.993 1.00 86.56 220 GLU A O 1
ATOM 1738 N N . GLU A 1 221 ? 3.149 7.485 -27.233 1.00 87.88 221 GLU A N 1
ATOM 1739 C CA . GLU A 1 221 ? 2.577 6.470 -26.359 1.00 87.88 221 GLU A CA 1
ATOM 1740 C C . GLU A 1 221 ? 3.467 5.224 -26.273 1.00 87.88 221 GLU A C 1
ATOM 1742 O O . GLU A 1 221 ? 3.868 4.640 -27.279 1.00 87.88 221 GLU A O 1
ATOM 1747 N N . ILE A 1 222 ? 3.739 4.784 -25.042 1.00 92.00 222 ILE A N 1
ATOM 1748 C CA . ILE A 1 222 ? 4.371 3.495 -24.771 1.00 92.00 222 ILE A CA 1
ATOM 1749 C C . ILE A 1 222 ? 3.317 2.584 -24.151 1.00 92.00 222 ILE A C 1
ATOM 1751 O O . ILE A 1 222 ? 2.826 2.814 -23.041 1.00 92.00 222 ILE A O 1
ATOM 1755 N N . GLU A 1 223 ? 2.967 1.524 -24.870 1.00 90.06 223 GLU A N 1
ATOM 1756 C CA . GLU A 1 223 ? 2.105 0.489 -24.321 1.00 90.06 223 GLU A CA 1
ATOM 1757 C C . GLU A 1 223 ? 2.846 -0.318 -23.256 1.00 90.06 223 GLU A C 1
ATOM 1759 O O . GLU A 1 223 ? 3.980 -0.760 -23.438 1.00 90.06 223 GLU A O 1
ATOM 1764 N N . GLY A 1 224 ? 2.182 -0.551 -22.129 1.00 90.44 224 GLY A N 1
ATOM 1765 C CA . GLY A 1 224 ? 2.747 -1.366 -21.067 1.00 90.44 224 GLY A CA 1
ATOM 1766 C C . GLY A 1 224 ? 1.961 -1.285 -19.773 1.00 90.44 224 GLY A C 1
ATOM 1767 O O . GLY A 1 224 ? 0.884 -0.688 -19.692 1.00 90.44 224 GLY A O 1
ATOM 1768 N N . LYS A 1 225 ? 2.510 -1.926 -18.749 1.00 92.25 225 LYS A N 1
ATOM 1769 C CA . LYS A 1 225 ? 1.952 -1.995 -17.399 1.00 92.25 225 LYS A CA 1
ATOM 1770 C C . LYS A 1 225 ? 2.949 -1.364 -16.433 1.00 92.25 225 LYS A C 1
ATOM 1772 O O . LYS A 1 225 ? 4.149 -1.561 -16.602 1.00 92.25 225 LYS A O 1
ATOM 1777 N N . THR A 1 226 ? 2.478 -0.649 -15.419 1.00 93.56 226 THR A N 1
ATOM 1778 C CA . THR A 1 226 ? 3.308 -0.123 -14.323 1.00 93.56 226 THR A CA 1
ATOM 1779 C C . THR A 1 226 ? 2.692 -0.498 -12.983 1.00 93.56 226 THR A C 1
ATOM 1781 O O . THR A 1 226 ? 1.538 -0.132 -12.760 1.00 93.56 226 THR A O 1
ATOM 1784 N N . PRO A 1 227 ? 3.40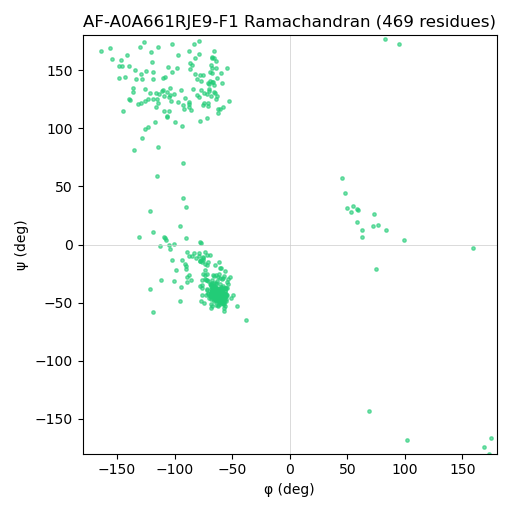2 -1.218 -12.100 1.00 95.50 227 PRO A N 1
ATOM 1785 C CA . PRO A 1 227 ? 2.864 -1.548 -10.791 1.00 95.50 227 PRO A CA 1
ATOM 1786 C C . PRO A 1 227 ? 2.715 -0.283 -9.942 1.00 95.50 227 PRO A C 1
ATOM 1788 O O . PRO A 1 227 ? 3.495 0.670 -10.063 1.00 95.50 227 PRO A O 1
ATOM 1791 N N . THR A 1 228 ? 1.699 -0.285 -9.088 1.00 96.25 228 THR A N 1
ATOM 1792 C CA . THR A 1 228 ? 1.342 0.847 -8.232 1.00 96.25 228 THR A CA 1
ATOM 1793 C C . THR A 1 228 ? 1.039 0.361 -6.838 1.00 96.25 228 THR A C 1
ATOM 1795 O O . THR A 1 228 ? 0.301 -0.604 -6.712 1.00 96.25 228 THR A O 1
ATOM 1798 N N . ASN A 1 229 ? 1.551 1.022 -5.809 1.00 98.12 229 ASN A N 1
ATOM 1799 C CA . ASN A 1 229 ? 1.272 0.729 -4.409 1.00 98.12 229 ASN A CA 1
ATOM 1800 C C . ASN A 1 229 ? 0.621 1.943 -3.746 1.00 98.12 229 ASN A C 1
ATOM 1802 O O . ASN A 1 229 ? 0.903 3.080 -4.124 1.00 98.12 229 ASN A O 1
ATOM 1806 N N . LEU A 1 230 ? -0.241 1.686 -2.767 1.00 98.06 230 LEU A N 1
ATOM 1807 C CA . LEU A 1 230 ? -0.966 2.709 -2.026 1.00 98.06 230 LEU A CA 1
ATOM 1808 C C . LEU A 1 230 ? -0.950 2.377 -0.538 1.00 98.06 230 LEU A C 1
ATOM 1810 O O . LEU A 1 230 ? -1.327 1.271 -0.154 1.00 98.06 230 LEU A O 1
ATOM 1814 N N . MET A 1 231 ? -0.599 3.348 0.294 1.00 97.69 231 MET A N 1
ATOM 1815 C CA . MET A 1 231 ? -0.813 3.269 1.732 1.00 97.69 231 MET A CA 1
ATOM 1816 C C . MET A 1 231 ? -1.464 4.556 2.231 1.00 97.69 231 MET A C 1
ATOM 1818 O O . MET A 1 231 ? -0.917 5.642 2.062 1.00 97.69 231 MET A O 1
ATOM 1822 N N . LEU A 1 232 ? -2.645 4.428 2.834 1.00 97.69 232 LEU A N 1
ATOM 1823 C CA . LEU A 1 232 ? -3.378 5.528 3.454 1.00 97.69 232 LEU A CA 1
ATOM 1824 C C . LEU A 1 232 ? -3.277 5.391 4.972 1.00 97.69 232 LEU A C 1
ATOM 1826 O O . LEU A 1 232 ? -3.870 4.479 5.553 1.00 97.69 232 LEU A O 1
ATOM 1830 N N . PHE A 1 233 ? -2.537 6.286 5.616 1.00 95.38 233 PHE A N 1
ATOM 1831 C CA . PHE A 1 233 ? -2.439 6.356 7.070 1.00 95.38 233 PHE A CA 1
ATOM 1832 C C . PHE A 1 233 ? -3.382 7.411 7.624 1.00 95.38 233 PHE A C 1
ATOM 1834 O O . PHE A 1 233 ? -3.648 8.419 6.981 1.00 95.38 233 PHE A O 1
ATOM 1841 N N . GLY A 1 234 ? -3.853 7.234 8.854 1.00 92.81 234 GLY A N 1
ATOM 1842 C CA . GLY A 1 234 ? -4.534 8.318 9.550 1.00 92.81 234 GLY A CA 1
ATOM 1843 C C . GLY A 1 234 ? -5.160 7.909 10.866 1.00 92.81 234 GLY A C 1
ATOM 1844 O O . GLY A 1 234 ? -5.097 6.753 11.288 1.00 92.81 234 GLY A O 1
ATOM 1845 N N . THR A 1 235 ? -5.787 8.883 11.514 1.00 91.25 235 THR A N 1
ATOM 1846 C CA . THR A 1 235 ? -6.499 8.655 12.768 1.00 91.25 235 THR A CA 1
ATOM 1847 C C . THR A 1 235 ? -7.986 8.384 12.524 1.00 91.25 235 THR A C 1
ATOM 1849 O O . THR A 1 235 ? -8.643 9.150 11.814 1.00 91.25 235 THR A O 1
ATOM 1852 N N . PRO A 1 236 ? -8.572 7.345 13.155 1.00 90.12 236 PRO A N 1
ATOM 1853 C CA . PRO A 1 236 ? -10.002 7.067 13.031 1.00 90.12 236 PRO A CA 1
ATOM 1854 C C . PRO A 1 236 ? -10.887 8.258 13.396 1.00 90.12 236 PRO A C 1
ATOM 1856 O O . PRO A 1 236 ? -11.899 8.497 12.757 1.00 90.12 236 PRO A O 1
ATOM 1859 N N . ALA A 1 237 ? -10.493 9.029 14.413 1.00 85.75 237 ALA A N 1
ATOM 1860 C CA . ALA A 1 237 ? -11.276 10.157 14.905 1.00 85.75 237 ALA A CA 1
ATOM 1861 C C . ALA A 1 237 ? -11.402 11.307 13.893 1.00 85.75 237 ALA A C 1
ATOM 1863 O O . ALA A 1 237 ? -12.375 12.047 13.963 1.00 85.75 237 ALA A O 1
ATOM 1864 N N . LYS A 1 238 ? -10.429 11.469 12.985 1.00 86.31 238 LYS A N 1
ATOM 1865 C CA . LYS A 1 238 ? -10.465 12.485 11.922 1.00 86.31 238 LYS A CA 1
ATOM 1866 C C . LYS A 1 238 ? -11.174 12.006 10.664 1.00 86.31 238 LYS A C 1
ATOM 1868 O O . LYS A 1 238 ? -11.667 12.833 9.915 1.00 86.31 238 LYS A O 1
ATOM 1873 N N . LEU A 1 239 ? -11.185 10.696 10.425 1.00 89.94 239 LEU A N 1
ATOM 1874 C CA . LEU A 1 239 ? -11.827 10.108 9.253 1.00 89.94 239 LEU A CA 1
ATOM 1875 C C . LEU A 1 239 ? -13.302 9.762 9.499 1.00 89.94 239 LEU A C 1
ATOM 1877 O O . LEU A 1 239 ? -14.091 9.823 8.569 1.00 89.94 239 LEU A O 1
ATOM 1881 N N . PHE A 1 240 ? -13.661 9.386 10.732 1.00 88.44 240 PHE A N 1
ATOM 1882 C CA . PHE A 1 240 ? -14.990 8.894 11.116 1.00 88.44 240 PHE A CA 1
ATOM 1883 C C . PHE A 1 240 ? -15.690 9.840 12.103 1.00 88.44 240 PHE A C 1
ATOM 1885 O O . PHE A 1 240 ? -15.982 9.486 13.260 1.00 88.44 240 PHE A O 1
ATOM 1892 N N . ASP A 1 241 ? -15.885 11.082 11.668 1.00 82.31 241 ASP A N 1
ATOM 1893 C CA . ASP A 1 241 ? -16.537 12.158 12.417 1.00 82.31 241 ASP A CA 1
ATOM 1894 C C . ASP A 1 241 ? -17.931 12.531 11.879 1.00 82.31 241 ASP A C 1
ATOM 1896 O O . ASP A 1 241 ? -18.556 13.461 12.392 1.00 82.31 241 ASP A O 1
ATOM 1900 N N . GLY A 1 242 ? -18.453 11.794 10.894 1.00 81.94 242 GLY A N 1
ATOM 1901 C CA . GLY A 1 242 ? -19.722 12.066 10.220 1.00 81.94 242 GLY A CA 1
ATOM 1902 C C . GLY A 1 242 ? -19.683 13.269 9.276 1.00 81.94 242 GLY A C 1
ATOM 1903 O O . GLY A 1 242 ? -20.737 13.807 8.943 1.00 81.94 242 GLY A O 1
ATOM 1904 N N . SER A 1 243 ? -18.493 13.743 8.897 1.00 86.00 243 SER A N 1
ATOM 1905 C CA . SER A 1 243 ? -18.332 14.806 7.906 1.00 86.00 243 SER A CA 1
ATOM 1906 C C . SER A 1 243 ? -18.369 14.271 6.471 1.00 86.00 243 SER A C 1
ATOM 1908 O O . SER A 1 243 ? -18.273 13.070 6.225 1.00 86.00 243 SER A O 1
ATOM 1910 N N . LYS A 1 244 ? -18.382 15.192 5.497 1.00 90.25 244 LYS A N 1
ATOM 1911 C CA . LYS A 1 244 ? -18.237 14.876 4.066 1.00 90.25 244 LYS A CA 1
ATOM 1912 C C . LYS A 1 244 ? -17.001 14.013 3.761 1.00 90.25 244 LYS A C 1
ATOM 1914 O O . LYS A 1 244 ? -16.991 13.292 2.771 1.00 90.25 244 LYS A O 1
ATOM 1919 N N . ILE A 1 245 ? -15.949 14.102 4.577 1.00 93.56 245 ILE A N 1
ATOM 1920 C CA . ILE A 1 245 ? -14.735 13.299 4.394 1.00 93.56 245 ILE A CA 1
ATOM 1921 C C . ILE A 1 245 ? -15.031 11.816 4.646 1.00 93.56 245 ILE A C 1
ATOM 1923 O O . ILE A 1 245 ? -14.553 10.971 3.892 1.00 93.56 245 ILE A O 1
ATOM 1927 N N . GLU A 1 246 ? -15.843 11.499 5.659 1.00 93.31 246 GLU A N 1
ATOM 1928 C CA . GLU A 1 246 ? -16.295 10.129 5.919 1.00 93.31 246 GLU A CA 1
ATOM 1929 C C . GLU A 1 246 ? -17.140 9.602 4.749 1.00 93.31 246 GLU A C 1
ATOM 1931 O O . GLU A 1 246 ? -16.896 8.495 4.267 1.00 93.31 246 GLU A O 1
ATOM 1936 N N . ASP A 1 247 ? -18.083 10.408 4.251 1.00 93.19 247 ASP A N 1
ATOM 1937 C CA . ASP A 1 247 ? -18.947 10.040 3.119 1.00 93.19 247 ASP A CA 1
ATOM 1938 C C . ASP A 1 247 ? -18.133 9.761 1.844 1.00 93.19 247 ASP A C 1
ATOM 1940 O O . ASP A 1 247 ? -18.336 8.754 1.157 1.00 93.19 247 ASP A O 1
ATOM 1944 N N . GLU A 1 248 ? -17.166 10.629 1.542 1.00 95.81 248 GLU A N 1
ATOM 1945 C CA . GLU A 1 248 ? -16.270 10.470 0.397 1.00 95.81 248 GLU A CA 1
ATOM 1946 C C . GLU A 1 248 ? -15.379 9.229 0.560 1.00 95.81 248 GLU A C 1
ATOM 1948 O O . GLU A 1 248 ? -15.183 8.465 -0.386 1.00 95.81 248 GLU A O 1
ATOM 1953 N N . PHE A 1 249 ? -14.873 8.974 1.771 1.00 96.44 249 PHE A N 1
ATOM 1954 C CA . PHE A 1 249 ? -14.082 7.778 2.055 1.00 96.44 249 PHE A CA 1
ATOM 1955 C C . PHE A 1 249 ? -14.888 6.506 1.773 1.00 96.44 249 PHE A C 1
ATOM 1957 O O . PHE A 1 249 ? -14.408 5.621 1.062 1.00 96.44 249 PHE A O 1
ATOM 1964 N N . TRP A 1 250 ? -16.126 6.419 2.268 1.00 95.44 250 TRP A N 1
ATOM 1965 C CA . TRP A 1 250 ? -16.987 5.264 2.012 1.00 95.44 250 TRP A CA 1
ATOM 1966 C C . TRP A 1 250 ? -17.381 5.133 0.539 1.00 95.44 250 TRP A C 1
ATOM 1968 O O . TRP A 1 250 ? -17.424 4.012 0.028 1.00 95.44 250 TRP A O 1
ATOM 1978 N N . THR A 1 251 ? -17.547 6.250 -0.171 1.00 95.69 251 THR A N 1
ATOM 1979 C CA . THR A 1 251 ? -17.736 6.257 -1.629 1.00 95.69 251 THR A CA 1
ATOM 1980 C C . THR A 1 251 ? -16.533 5.631 -2.340 1.00 95.69 251 THR A C 1
ATOM 1982 O O . THR A 1 251 ? -16.691 4.772 -3.210 1.00 95.69 251 THR A O 1
ATOM 1985 N N . PHE A 1 252 ? -15.306 5.966 -1.939 1.00 95.50 252 PHE A N 1
ATOM 1986 C CA . PHE A 1 252 ? -14.095 5.333 -2.471 1.00 95.50 252 PHE A CA 1
ATOM 1987 C C . PHE A 1 252 ? -14.026 3.831 -2.174 1.00 95.50 252 PHE A C 1
ATOM 1989 O O . PHE A 1 252 ? -13.655 3.034 -3.044 1.00 95.50 252 PHE A O 1
ATOM 1996 N N . ILE A 1 253 ? -14.408 3.421 -0.962 1.00 96.31 253 ILE A N 1
ATOM 1997 C CA . ILE A 1 253 ? -14.495 2.003 -0.602 1.00 96.31 253 ILE A CA 1
ATOM 1998 C C . ILE A 1 253 ? -15.487 1.274 -1.520 1.00 96.31 253 ILE A C 1
ATOM 2000 O O . ILE A 1 253 ? -15.106 0.264 -2.116 1.00 96.31 253 ILE A O 1
ATOM 2004 N N . GLN A 1 254 ? -16.697 1.805 -1.703 1.00 94.19 254 GLN A N 1
ATOM 2005 C CA . GLN A 1 254 ? -17.736 1.218 -2.560 1.00 94.19 254 GLN A CA 1
ATOM 2006 C C . GLN A 1 254 ? -17.331 1.159 -4.037 1.00 94.19 254 GLN A C 1
ATOM 2008 O O . GLN A 1 254 ? -17.509 0.138 -4.695 1.00 94.19 254 GLN A O 1
ATOM 2013 N N . THR A 1 255 ? -16.743 2.233 -4.563 1.00 91.88 255 THR A N 1
ATOM 2014 C CA . THR A 1 255 ? -16.399 2.350 -5.992 1.00 91.88 255 THR A CA 1
ATOM 2015 C C . THR A 1 255 ? -15.228 1.466 -6.414 1.00 91.88 255 THR A C 1
ATOM 2017 O O . THR A 1 255 ? -15.058 1.177 -7.601 1.00 91.88 255 THR A O 1
ATOM 2020 N N . GLY A 1 256 ? -14.421 0.981 -5.466 1.00 93.88 256 GLY A N 1
ATOM 2021 C CA . GLY A 1 256 ? -13.440 -0.048 -5.783 1.00 93.88 256 GLY A CA 1
ATOM 2022 C C . GLY A 1 256 ? -12.263 -0.201 -4.836 1.00 93.88 256 GLY A C 1
ATOM 2023 O O . GLY A 1 256 ? -11.461 -1.105 -5.081 1.00 93.88 256 GLY A O 1
ATOM 2024 N N . TYR A 1 257 ? -12.115 0.623 -3.798 1.00 96.31 257 TYR A N 1
ATOM 2025 C CA . TYR A 1 257 ? -11.052 0.413 -2.811 1.00 96.31 257 TYR A CA 1
ATOM 2026 C C . TYR A 1 257 ? -11.369 -0.731 -1.843 1.00 96.31 257 TYR A C 1
ATOM 2028 O O . TYR A 1 257 ? -10.450 -1.449 -1.461 1.00 96.31 257 TYR A O 1
ATOM 2036 N N . GLY A 1 258 ? -12.642 -0.997 -1.529 1.00 94.94 258 GLY A N 1
ATOM 2037 C CA . GLY A 1 258 ? -13.065 -2.115 -0.673 1.00 94.94 258 GLY A CA 1
ATOM 2038 C C . GLY A 1 258 ? -12.539 -3.466 -1.155 1.00 94.94 258 GLY A C 1
ATOM 2039 O O . GLY A 1 258 ? -11.977 -4.243 -0.387 1.00 94.94 258 GLY A O 1
ATOM 2040 N N . ARG A 1 259 ? -12.609 -3.694 -2.469 1.00 94.06 259 ARG A N 1
ATOM 2041 C CA . ARG A 1 259 ? -12.135 -4.932 -3.099 1.00 94.06 259 ARG A CA 1
ATOM 2042 C C . ARG A 1 259 ? -10.611 -5.026 -3.273 1.00 94.06 259 ARG A C 1
ATOM 2044 O O . ARG A 1 259 ? -10.095 -6.096 -3.578 1.00 94.06 259 ARG A O 1
ATOM 2051 N N . ARG A 1 260 ? -9.878 -3.914 -3.134 1.00 95.31 260 ARG A N 1
ATOM 2052 C CA . ARG A 1 260 ? -8.434 -3.821 -3.452 1.00 95.31 260 ARG A CA 1
ATOM 2053 C C . ARG A 1 260 ? -7.552 -3.627 -2.229 1.00 95.31 260 ARG A C 1
ATOM 2055 O O . ARG A 1 260 ? -6.409 -4.076 -2.235 1.00 95.31 260 ARG A O 1
ATOM 2062 N N . CYS A 1 261 ? -8.073 -2.960 -1.205 1.00 97.50 261 CYS A N 1
ATOM 2063 C CA . CYS A 1 261 ? -7.323 -2.630 -0.010 1.00 97.50 261 CYS A CA 1
ATOM 2064 C C . CYS A 1 261 ? -7.270 -3.791 0.986 1.00 97.50 261 CYS A C 1
ATOM 2066 O O . CYS A 1 261 ? -8.224 -4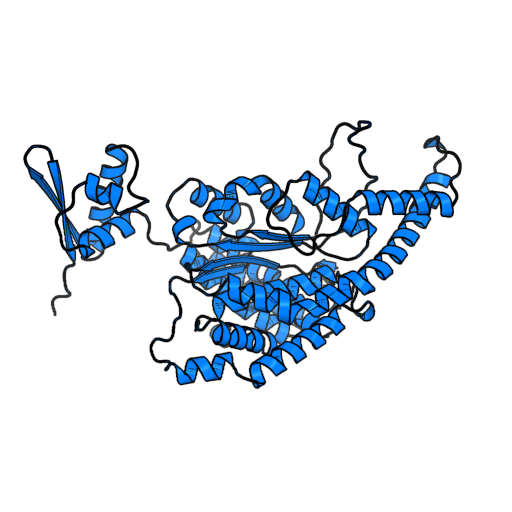.557 1.170 1.00 97.50 261 CYS A O 1
ATOM 2068 N N . PHE A 1 262 ? -6.144 -3.865 1.682 1.00 98.44 262 PHE A N 1
ATOM 2069 C CA . PHE A 1 262 ? -6.079 -4.411 3.028 1.00 98.44 262 PHE A CA 1
ATOM 2070 C C . PHE A 1 262 ? -6.394 -3.307 4.049 1.00 98.44 262 PHE A C 1
ATOM 2072 O O . PHE A 1 262 ? -6.132 -2.128 3.803 1.00 98.44 262 PHE A O 1
ATOM 2079 N N . PHE A 1 263 ? -6.942 -3.682 5.200 1.00 97.88 263 PHE A N 1
ATOM 2080 C CA . PHE A 1 263 ? -7.393 -2.756 6.233 1.00 97.88 263 PHE A CA 1
ATOM 2081 C C . PHE A 1 263 ? -6.702 -3.049 7.563 1.00 97.88 263 PHE A C 1
ATOM 2083 O O . PHE A 1 263 ? -6.776 -4.156 8.082 1.00 97.88 263 PHE A O 1
ATOM 2090 N N . GLY A 1 264 ? -6.059 -2.040 8.138 1.00 95.62 264 GLY A N 1
ATOM 2091 C CA . GLY A 1 264 ? -5.583 -2.032 9.515 1.00 95.62 264 GLY A CA 1
ATOM 2092 C C . GLY A 1 264 ? -6.413 -1.049 10.328 1.00 95.62 264 GLY A C 1
ATOM 2093 O O . GLY A 1 264 ? -6.661 0.074 9.886 1.00 95.62 264 GLY A O 1
ATOM 2094 N N . TYR A 1 265 ? -6.872 -1.466 11.507 1.00 93.56 265 TYR A N 1
ATOM 2095 C CA . TYR A 1 265 ? -7.706 -0.620 12.352 1.00 93.56 265 TYR A CA 1
ATOM 2096 C C . TYR A 1 265 ? -7.421 -0.837 13.834 1.00 93.56 265 TYR A C 1
ATOM 2098 O O . TYR A 1 265 ? -7.693 -1.905 14.371 1.00 93.56 265 TYR A O 1
ATOM 2106 N N . THR A 1 266 ? -6.907 0.190 14.514 1.00 86.94 266 THR A N 1
ATOM 2107 C CA . THR A 1 266 ? -6.554 0.121 15.937 1.00 86.94 266 THR A CA 1
ATOM 2108 C C . THR A 1 266 ? -7.231 1.221 16.756 1.00 86.94 266 THR A C 1
ATOM 2110 O O . THR A 1 266 ? -7.016 2.408 16.516 1.00 86.94 266 THR A O 1
ATOM 2113 N N . ARG A 1 267 ? -7.994 0.827 17.791 1.00 76.94 267 ARG A N 1
ATOM 2114 C CA . ARG A 1 267 ? -8.672 1.750 18.731 1.00 76.94 267 ARG A CA 1
ATOM 2115 C C . ARG A 1 267 ? -7.836 2.141 19.963 1.00 76.94 267 ARG A C 1
ATOM 2117 O O . ARG A 1 267 ? -8.165 3.126 20.613 1.00 76.94 267 ARG A O 1
ATOM 2124 N N . GLY A 1 268 ? -6.791 1.383 20.308 1.00 73.25 268 GLY A N 1
ATOM 2125 C CA . GLY A 1 268 ? -6.010 1.558 21.543 1.00 73.25 268 GLY A CA 1
ATOM 2126 C C . GLY A 1 268 ? -4.526 1.848 21.311 1.00 73.25 268 GLY A C 1
ATOM 2127 O O . GLY A 1 268 ? -4.008 1.651 20.219 1.00 73.25 268 GLY A O 1
ATOM 2128 N N . THR A 1 269 ? -3.820 2.303 22.350 1.00 67.31 269 THR A N 1
ATOM 2129 C CA . THR A 1 269 ? -2.390 2.663 22.242 1.00 67.31 269 THR A CA 1
ATOM 2130 C C . THR A 1 269 ? -1.464 1.452 22.233 1.00 67.31 269 THR A C 1
ATOM 2132 O O . THR A 1 269 ? -0.286 1.614 21.938 1.00 67.31 269 THR A O 1
ATOM 2135 N N . GLY A 1 270 ? -1.963 0.265 22.604 1.00 71.19 270 GLY A N 1
ATOM 2136 C CA . GLY A 1 270 ? -1.159 -0.956 22.702 1.00 71.19 270 GLY A CA 1
ATOM 2137 C C . GLY A 1 270 ? 0.018 -0.843 23.678 1.00 71.19 270 GLY A C 1
ATOM 2138 O O . GLY A 1 270 ? 0.970 -1.601 23.582 1.00 71.19 270 GLY A O 1
ATOM 2139 N N . ARG A 1 271 ? 0.018 0.116 24.612 1.00 76.31 271 ARG A N 1
ATOM 2140 C CA . ARG A 1 271 ? 1.148 0.286 25.535 1.00 76.31 271 ARG A CA 1
ATOM 2141 C C . ARG A 1 271 ? 1.086 -0.746 26.650 1.00 76.31 271 ARG A C 1
ATOM 2143 O O . ARG A 1 271 ? 0.089 -0.820 27.371 1.00 76.31 271 ARG A O 1
ATOM 2150 N N . ASN A 1 272 ? 2.179 -1.477 26.845 1.00 76.56 272 ASN A N 1
ATOM 2151 C CA . ASN A 1 272 ? 2.333 -2.332 28.014 1.00 76.56 272 ASN A CA 1
ATOM 2152 C C . ASN A 1 272 ? 2.699 -1.472 29.236 1.00 76.56 272 ASN A C 1
ATOM 2154 O O . ASN A 1 272 ? 3.823 -0.989 29.350 1.00 76.56 272 ASN A O 1
ATOM 2158 N N . LYS A 1 273 ? 1.739 -1.284 30.149 1.00 76.44 273 LYS A N 1
ATOM 2159 C CA . LYS A 1 273 ? 1.898 -0.465 31.365 1.00 76.44 273 LYS A CA 1
ATOM 2160 C C . LYS A 1 273 ? 2.772 -1.114 32.447 1.00 76.44 273 LYS A C 1
ATOM 2162 O O . LYS A 1 273 ? 3.038 -0.468 33.453 1.00 76.44 273 LYS A O 1
ATOM 2167 N N . HIS A 1 274 ? 3.191 -2.365 32.263 1.00 80.31 274 HIS A N 1
ATOM 2168 C CA . HIS A 1 274 ? 3.935 -3.135 33.264 1.00 80.31 274 HIS A CA 1
ATOM 2169 C C . HIS A 1 274 ? 5.449 -3.181 33.013 1.00 80.31 274 HIS A C 1
ATOM 2171 O O . HIS A 1 274 ? 6.161 -3.816 33.784 1.00 80.31 274 HIS A O 1
ATOM 2177 N N . LEU A 1 275 ? 5.954 -2.540 31.953 1.00 82.81 275 LEU A N 1
ATOM 2178 C CA . LEU A 1 275 ? 7.393 -2.491 31.681 1.00 82.81 275 LEU A CA 1
ATOM 2179 C C . LEU A 1 275 ? 8.085 -1.475 32.595 1.00 82.81 275 LEU A C 1
ATOM 2181 O O . LEU A 1 275 ? 7.637 -0.333 32.714 1.00 82.81 275 LEU A O 1
ATOM 2185 N N . THR A 1 276 ? 9.197 -1.878 33.207 1.00 87.12 276 THR A N 1
ATOM 2186 C CA . THR A 1 276 ? 10.046 -0.967 33.982 1.00 87.12 276 THR A CA 1
ATOM 2187 C C . THR A 1 276 ? 10.939 -0.131 33.062 1.00 87.12 276 THR A C 1
ATOM 2189 O O . THR A 1 276 ? 11.151 -0.465 31.894 1.00 87.12 276 THR A O 1
ATOM 2192 N N . ALA A 1 277 ? 11.520 0.952 33.589 1.00 89.44 277 ALA A N 1
ATOM 2193 C CA . ALA A 1 277 ? 12.489 1.759 32.843 1.00 89.44 277 ALA A CA 1
ATOM 2194 C C . ALA A 1 277 ? 13.698 0.930 32.365 1.00 89.44 277 ALA A C 1
ATOM 2196 O O . ALA A 1 277 ? 14.179 1.138 31.253 1.00 89.44 277 ALA A O 1
ATOM 2197 N N . ASN A 1 278 ? 14.145 -0.041 33.170 1.00 89.12 278 ASN A N 1
ATOM 2198 C CA . ASN A 1 278 ? 15.237 -0.943 32.808 1.00 89.12 278 ASN A CA 1
ATOM 2199 C C . ASN A 1 278 ? 14.843 -1.875 31.652 1.00 89.12 278 ASN A C 1
ATOM 2201 O O . ASN A 1 278 ? 15.623 -2.063 30.723 1.00 89.12 278 ASN A O 1
ATOM 2205 N N . ASP A 1 279 ? 13.614 -2.402 31.657 1.00 86.38 279 ASP A N 1
ATOM 2206 C CA . ASP A 1 279 ? 13.113 -3.242 30.559 1.00 86.38 279 ASP A CA 1
ATOM 2207 C C . ASP A 1 279 ? 13.035 -2.460 29.248 1.00 86.38 279 ASP A C 1
ATOM 2209 O O . ASP A 1 279 ? 13.412 -2.968 28.194 1.00 86.38 279 ASP A O 1
ATOM 2213 N N . ILE A 1 280 ? 12.560 -1.213 29.313 1.00 85.25 280 ILE A N 1
ATOM 2214 C CA . ILE A 1 280 ? 12.491 -0.326 28.150 1.00 85.25 280 ILE A CA 1
ATOM 2215 C C . ILE A 1 280 ? 13.898 -0.020 27.634 1.00 85.25 280 ILE A C 1
ATOM 2217 O O . ILE A 1 280 ? 14.134 -0.137 26.434 1.00 85.25 280 ILE A O 1
ATOM 2221 N N . TYR A 1 281 ? 14.835 0.331 28.519 1.00 87.19 281 TYR A N 1
ATOM 2222 C CA . TYR A 1 281 ? 16.217 0.606 28.134 1.00 87.19 281 TYR A CA 1
ATOM 2223 C C . TYR A 1 281 ? 16.848 -0.601 27.430 1.00 87.19 281 TYR A C 1
ATOM 2225 O O . TYR A 1 281 ? 17.301 -0.466 26.297 1.00 87.19 281 TYR A O 1
ATOM 2233 N N . ASN A 1 282 ? 16.767 -1.790 28.037 1.00 87.81 282 ASN A N 1
ATOM 2234 C CA . ASN A 1 282 ? 17.333 -3.021 27.479 1.00 87.81 282 ASN A CA 1
ATOM 2235 C C . ASN A 1 282 ? 16.760 -3.365 26.097 1.00 87.81 282 ASN A C 1
ATOM 2237 O O . ASN A 1 282 ? 17.506 -3.786 25.214 1.00 87.81 282 ASN A O 1
ATOM 2241 N N . LYS A 1 283 ? 15.455 -3.148 25.893 1.00 85.19 283 LYS A N 1
ATOM 2242 C CA . LYS A 1 283 ? 14.795 -3.320 24.590 1.00 85.19 283 LYS A CA 1
ATOM 2243 C C . LYS A 1 283 ? 15.304 -2.325 23.548 1.00 85.19 283 LYS A C 1
ATOM 2245 O O . LYS A 1 283 ? 15.651 -2.688 22.426 1.00 85.19 283 LYS A O 1
ATOM 2250 N N . LEU A 1 284 ? 15.394 -1.048 23.916 1.00 84.19 284 LEU A N 1
ATOM 2251 C CA . LEU A 1 284 ? 15.855 -0.000 23.004 1.00 84.19 284 LEU A CA 1
ATOM 2252 C C . LEU A 1 284 ? 17.326 -0.187 22.604 1.00 84.19 284 LEU A C 1
ATOM 2254 O O . LEU A 1 284 ? 17.659 0.043 21.438 1.00 84.19 284 LEU A O 1
ATOM 2258 N N . THR A 1 285 ? 18.168 -0.659 23.527 1.00 86.69 285 THR A N 1
ATOM 2259 C CA . THR A 1 285 ? 19.604 -0.915 23.323 1.00 86.69 285 THR A CA 1
ATOM 2260 C C . THR A 1 285 ? 19.928 -2.365 22.955 1.00 86.69 285 THR A C 1
ATOM 2262 O O . THR A 1 285 ? 21.080 -2.785 23.063 1.00 86.69 285 THR A O 1
ATOM 2265 N N . SER A 1 286 ? 18.932 -3.155 22.545 1.00 88.75 286 SER A N 1
ATOM 2266 C CA . SER A 1 286 ? 19.130 -4.556 22.173 1.00 88.75 286 SER A CA 1
ATOM 2267 C C . SER A 1 286 ? 20.097 -4.688 20.989 1.00 88.75 286 SER A C 1
ATOM 2269 O O . SER A 1 286 ? 19.810 -4.262 19.867 1.00 88.75 286 SER A O 1
ATOM 2271 N N . VAL A 1 287 ? 21.241 -5.336 21.235 1.00 90.12 287 VAL A N 1
ATOM 2272 C CA . VAL A 1 287 ? 22.246 -5.662 20.206 1.00 90.12 287 VAL A CA 1
ATOM 2273 C C . VAL A 1 287 ? 21.677 -6.637 19.171 1.00 90.12 287 VAL A C 1
ATOM 2275 O O . VAL A 1 287 ? 22.005 -6.548 17.991 1.00 90.12 287 VAL A O 1
ATOM 2278 N N . GLN A 1 288 ? 20.792 -7.546 19.591 1.00 90.38 288 GLN A N 1
ATOM 2279 C CA . GLN A 1 288 ? 20.136 -8.499 18.690 1.00 90.38 288 GLN A CA 1
ATOM 2280 C C . GLN A 1 288 ? 19.234 -7.777 17.684 1.00 90.38 288 GLN A C 1
ATOM 2282 O O . GLN A 1 288 ? 19.236 -8.114 16.500 1.00 90.38 288 GLN A O 1
ATOM 2287 N N . SER A 1 289 ? 18.510 -6.755 18.142 1.00 89.88 289 SER A N 1
ATOM 2288 C CA . SER A 1 289 ? 17.622 -5.946 17.305 1.00 89.88 289 SER A CA 1
ATOM 2289 C C . SER A 1 289 ? 18.422 -5.154 16.263 1.00 89.88 289 SER A C 1
ATOM 2291 O O . SER A 1 289 ? 18.035 -5.110 15.097 1.00 89.88 289 SER A O 1
ATOM 2293 N N . GLU A 1 290 ? 19.590 -4.625 16.638 1.00 92.25 290 GLU A N 1
ATOM 2294 C CA . GLU A 1 290 ? 20.509 -3.955 15.705 1.00 92.25 290 GLU A CA 1
ATOM 2295 C C . GLU A 1 290 ? 21.091 -4.923 14.658 1.00 92.25 290 GLU A C 1
ATOM 2297 O O . GLU A 1 290 ? 21.080 -4.649 13.457 1.00 92.25 290 GLU A O 1
ATOM 2302 N N . GLN A 1 291 ? 21.542 -6.106 15.087 1.00 94.69 291 GLN A N 1
ATOM 2303 C CA . GLN A 1 291 ? 22.041 -7.144 14.177 1.00 94.69 291 GLN A CA 1
ATOM 2304 C C . GLN A 1 291 ? 20.963 -7.615 13.192 1.00 94.69 291 GLN A C 1
ATOM 2306 O O . GLN A 1 291 ? 21.257 -7.845 12.015 1.00 94.69 291 GLN A O 1
ATOM 2311 N N . LEU A 1 292 ? 19.713 -7.735 13.650 1.00 95.31 292 LEU A N 1
ATOM 2312 C CA . LEU A 1 292 ? 18.578 -8.078 12.800 1.00 95.31 292 LEU A CA 1
ATOM 2313 C C . LEU A 1 292 ? 18.337 -7.004 11.732 1.00 95.31 292 LEU A C 1
ATOM 2315 O O . LEU A 1 292 ? 18.189 -7.356 10.562 1.00 95.31 292 LEU A O 1
ATOM 2319 N N . ILE A 1 293 ? 18.351 -5.719 12.100 1.00 96.25 293 ILE A N 1
ATOM 2320 C CA . ILE A 1 293 ? 18.210 -4.595 11.157 1.00 96.25 293 ILE A CA 1
ATOM 2321 C C . ILE A 1 293 ? 19.297 -4.652 10.082 1.00 96.25 293 ILE A C 1
ATOM 2323 O O . ILE A 1 293 ? 18.984 -4.623 8.891 1.00 96.25 293 ILE A O 1
ATOM 2327 N N . ILE A 1 294 ? 20.562 -4.810 10.482 1.00 97.19 294 ILE A N 1
ATOM 2328 C CA . ILE A 1 294 ? 21.693 -4.895 9.547 1.00 97.19 294 ILE A CA 1
ATOM 2329 C C . ILE A 1 294 ? 21.532 -6.095 8.603 1.00 97.19 294 ILE A C 1
ATOM 2331 O O . ILE A 1 294 ? 21.729 -5.966 7.393 1.00 97.19 294 ILE A O 1
ATOM 2335 N N . SER A 1 295 ? 21.152 -7.257 9.141 1.00 97.44 295 SER A N 1
ATOM 2336 C CA . SER A 1 295 ? 20.924 -8.479 8.363 1.00 97.44 295 SER A CA 1
ATOM 2337 C C . SER A 1 295 ? 19.807 -8.305 7.330 1.00 97.44 295 SER A C 1
ATOM 2339 O O . SER A 1 295 ? 19.993 -8.622 6.154 1.00 97.44 295 SER A O 1
ATOM 2341 N N . LEU A 1 296 ? 18.671 -7.731 7.737 1.00 97.50 296 LEU A N 1
ATOM 2342 C CA . LEU A 1 296 ? 17.538 -7.453 6.853 1.00 97.50 296 LEU A CA 1
ATOM 2343 C C . LEU A 1 296 ? 17.895 -6.430 5.773 1.00 97.50 296 LEU A C 1
ATOM 2345 O O . LEU A 1 296 ? 17.619 -6.665 4.600 1.00 97.50 296 LEU A O 1
ATOM 2349 N N . SER A 1 297 ? 18.564 -5.342 6.153 1.00 98.31 297 SER A N 1
ATOM 2350 C CA . SER A 1 297 ? 19.020 -4.303 5.228 1.00 98.31 297 SER A CA 1
ATOM 2351 C C . SER A 1 297 ? 19.963 -4.867 4.162 1.00 98.31 297 SER A C 1
ATOM 2353 O O . SER A 1 297 ? 19.776 -4.630 2.968 1.00 98.31 297 SER A O 1
ATOM 2355 N N . ASN A 1 298 ? 20.922 -5.710 4.560 1.00 98.25 298 ASN A N 1
ATOM 2356 C CA . ASN A 1 298 ? 21.807 -6.410 3.624 1.00 98.25 298 ASN A CA 1
ATOM 2357 C C . ASN A 1 298 ? 21.040 -7.393 2.727 1.00 98.25 298 ASN A C 1
ATOM 2359 O O . ASN A 1 298 ? 21.281 -7.437 1.521 1.00 98.25 298 ASN A O 1
ATOM 2363 N N . LYS A 1 299 ? 20.092 -8.157 3.289 1.00 97.56 299 LYS A N 1
ATOM 2364 C CA . LYS A 1 299 ? 19.230 -9.060 2.511 1.00 97.56 299 LYS A CA 1
ATOM 2365 C C . LYS A 1 299 ? 18.457 -8.283 1.442 1.00 97.56 299 LYS A C 1
ATOM 2367 O O . LYS A 1 299 ? 18.412 -8.705 0.290 1.00 97.56 299 LYS A O 1
ATOM 2372 N N . PHE A 1 300 ? 17.876 -7.140 1.797 1.00 98.38 300 PHE A N 1
ATOM 2373 C CA . PHE A 1 300 ? 17.102 -6.327 0.863 1.00 98.38 300 PHE A CA 1
ATOM 2374 C C . PHE A 1 300 ? 17.991 -5.613 -0.164 1.00 98.38 300 PHE A C 1
ATOM 2376 O O . PHE A 1 300 ? 17.592 -5.500 -1.319 1.00 98.38 300 PHE A O 1
ATOM 2383 N N . ALA A 1 301 ? 19.230 -5.251 0.176 1.00 98.50 301 ALA A N 1
ATOM 2384 C CA . ALA A 1 301 ? 20.216 -4.787 -0.805 1.00 98.50 301 ALA A CA 1
ATOM 2385 C C . ALA A 1 301 ? 20.433 -5.812 -1.936 1.00 98.50 301 ALA A C 1
ATOM 2387 O O . ALA A 1 301 ? 20.419 -5.457 -3.112 1.00 98.50 301 ALA A O 1
ATOM 2388 N N . ILE A 1 302 ? 20.552 -7.102 -1.595 1.00 98.12 302 ILE A N 1
ATOM 2389 C CA . ILE A 1 302 ? 20.710 -8.185 -2.580 1.00 98.12 302 ILE A CA 1
ATOM 2390 C C . ILE A 1 302 ? 19.467 -8.295 -3.476 1.00 98.12 302 ILE A C 1
ATOM 2392 O O . ILE A 1 302 ? 19.593 -8.460 -4.692 1.00 98.12 302 ILE A O 1
ATOM 2396 N N . LEU A 1 303 ? 18.266 -8.152 -2.906 1.00 97.88 303 LEU A N 1
ATOM 2397 C CA . LEU A 1 303 ? 17.010 -8.170 -3.668 1.00 97.88 303 LEU A CA 1
ATOM 2398 C C . LEU A 1 303 ? 16.891 -7.009 -4.667 1.00 97.88 303 LEU A C 1
ATOM 2400 O O . LEU A 1 303 ? 16.203 -7.159 -5.673 1.00 97.88 303 LEU A O 1
ATOM 2404 N N . ALA A 1 304 ? 17.565 -5.882 -4.424 1.00 98.38 304 ALA A N 1
ATOM 2405 C CA . ALA A 1 304 ? 17.566 -4.729 -5.324 1.00 98.38 304 ALA A CA 1
ATOM 2406 C C . ALA A 1 304 ? 18.489 -4.885 -6.541 1.00 98.38 304 ALA A C 1
ATOM 2408 O O . ALA A 1 304 ? 18.438 -4.049 -7.441 1.00 98.38 304 ALA A O 1
ATOM 2409 N N . THR A 1 305 ? 19.342 -5.911 -6.585 1.00 97.81 305 THR A N 1
ATOM 2410 C CA . THR A 1 305 ? 20.304 -6.112 -7.682 1.00 97.81 305 THR A CA 1
ATOM 2411 C C . THR A 1 305 ? 19.620 -6.484 -9.002 1.00 97.81 305 THR A C 1
ATOM 2413 O O . THR A 1 305 ? 18.546 -7.087 -9.020 1.00 97.81 305 THR A O 1
ATOM 2416 N N . GLU A 1 306 ? 20.272 -6.184 -10.130 1.00 96.19 306 GLU A N 1
ATOM 2417 C CA . GLU A 1 306 ? 19.761 -6.471 -11.482 1.00 96.19 306 GLU A CA 1
ATOM 2418 C C . GLU A 1 306 ? 19.366 -7.946 -11.689 1.00 96.19 306 GLU A C 1
ATOM 2420 O O . GLU A 1 306 ? 18.413 -8.231 -12.408 1.00 96.19 306 GLU A O 1
ATOM 2425 N N . ALA A 1 307 ? 20.016 -8.889 -10.997 1.00 95.81 307 ALA A N 1
ATOM 2426 C CA . ALA A 1 307 ? 19.680 -10.314 -11.060 1.00 95.81 307 ALA A CA 1
ATOM 2427 C C . ALA A 1 307 ? 18.235 -10.628 -10.628 1.00 95.81 307 ALA A C 1
ATOM 2429 O O . ALA A 1 307 ? 17.713 -11.695 -10.946 1.00 95.81 307 ALA A O 1
ATOM 2430 N N . ASN A 1 308 ? 17.596 -9.722 -9.887 1.00 96.94 308 ASN A N 1
ATOM 2431 C CA . ASN A 1 308 ? 16.229 -9.844 -9.396 1.00 96.94 308 ASN A CA 1
ATOM 2432 C C . ASN A 1 308 ? 15.219 -8.976 -10.168 1.00 96.94 308 ASN A C 1
ATOM 2434 O O . ASN A 1 308 ? 14.027 -9.014 -9.859 1.00 96.94 308 ASN A O 1
ATOM 2438 N N . TYR A 1 309 ? 15.668 -8.217 -11.172 1.00 96.88 309 TYR A N 1
ATOM 2439 C CA . TYR A 1 309 ? 14.803 -7.381 -12.002 1.00 96.88 309 TYR A CA 1
ATOM 2440 C C . TYR A 1 309 ? 13.917 -8.222 -12.929 1.00 96.88 309 TYR A C 1
ATOM 2442 O O . TYR A 1 309 ? 14.362 -9.203 -13.520 1.00 96.88 309 TYR A O 1
ATOM 2450 N N . ALA A 1 310 ? 12.652 -7.808 -13.055 1.00 96.25 310 ALA A N 1
ATOM 2451 C CA . ALA A 1 310 ? 11.641 -8.392 -13.935 1.00 96.25 310 ALA A CA 1
ATOM 2452 C C . ALA A 1 310 ? 11.455 -9.913 -13.772 1.00 96.25 310 ALA A C 1
ATOM 2454 O O . ALA A 1 310 ? 11.054 -10.599 -14.711 1.00 96.25 310 ALA A O 1
ATOM 2455 N N . LYS A 1 311 ? 11.727 -10.445 -12.571 1.00 96.25 311 LYS A N 1
ATOM 2456 C CA . LYS A 1 311 ? 11.508 -11.860 -12.265 1.00 96.25 311 LYS A CA 1
ATOM 2457 C C . LYS A 1 311 ? 10.033 -12.235 -12.366 1.00 96.25 311 LYS A C 1
ATOM 2459 O O . LYS A 1 311 ? 9.143 -11.489 -11.951 1.00 96.25 311 LYS A O 1
ATOM 2464 N N . GLU A 1 312 ? 9.799 -13.444 -12.857 1.00 97.06 312 GLU A N 1
ATOM 2465 C CA . GLU A 1 312 ? 8.477 -14.055 -12.928 1.00 97.06 312 GLU A CA 1
ATOM 2466 C C . GLU A 1 312 ? 8.366 -15.149 -11.876 1.00 97.06 312 GLU A C 1
ATOM 2468 O O . GLU A 1 312 ? 9.007 -16.194 -11.987 1.00 97.06 312 GLU A O 1
ATOM 2473 N N . ILE A 1 313 ? 7.540 -14.903 -10.863 1.00 97.94 313 ILE A N 1
ATOM 2474 C CA . ILE A 1 313 ? 7.238 -15.873 -9.818 1.00 97.94 313 ILE A CA 1
ATOM 2475 C C . ILE A 1 313 ? 6.100 -16.756 -10.317 1.00 97.94 313 ILE A C 1
ATOM 2477 O O . ILE A 1 313 ? 4.992 -16.277 -10.574 1.00 97.94 313 ILE A O 1
ATOM 2481 N N . GLN A 1 314 ? 6.380 -18.043 -10.486 1.00 97.88 314 GLN A N 1
ATOM 2482 C CA . GLN A 1 314 ? 5.416 -19.000 -11.016 1.00 97.88 314 GLN A CA 1
ATOM 2483 C C . GLN A 1 314 ? 4.359 -19.369 -9.973 1.00 97.88 314 GLN A C 1
ATOM 2485 O O . GLN A 1 314 ? 4.639 -19.464 -8.778 1.00 97.88 314 GLN A O 1
ATOM 2490 N N . VAL A 1 315 ? 3.134 -19.615 -10.435 1.00 97.62 315 VAL A N 1
ATOM 2491 C CA . VAL A 1 315 ? 2.074 -20.202 -9.612 1.00 97.62 315 VAL A CA 1
ATOM 2492 C C . VAL A 1 315 ? 1.887 -21.654 -10.023 1.00 97.62 315 VAL A C 1
ATOM 2494 O O . VAL A 1 315 ? 1.489 -21.954 -11.154 1.00 97.62 315 VAL A O 1
ATOM 2497 N N . SER A 1 316 ? 2.193 -22.567 -9.102 1.00 96.19 316 SER A N 1
ATOM 2498 C CA . SER A 1 316 ? 2.005 -23.999 -9.316 1.00 96.19 316 SER A CA 1
ATOM 2499 C C . SER A 1 316 ? 0.516 -24.346 -9.445 1.00 96.19 316 SER A C 1
ATOM 2501 O O . SER A 1 316 ? -0.376 -23.547 -9.133 1.00 96.19 316 SER A O 1
ATOM 2503 N N . LYS A 1 317 ? 0.222 -25.562 -9.917 1.00 95.19 317 LYS A N 1
ATOM 2504 C CA . LYS A 1 317 ? -1.161 -26.055 -9.964 1.00 95.19 317 LYS A CA 1
ATOM 2505 C C . LYS A 1 317 ? -1.769 -26.097 -8.559 1.00 95.19 317 LYS A C 1
ATOM 2507 O O . LYS A 1 317 ? -2.910 -25.680 -8.402 1.00 95.19 317 LYS A O 1
ATOM 2512 N N . ASP A 1 318 ? -1.002 -26.530 -7.565 1.00 95.69 318 ASP A N 1
ATOM 2513 C CA . ASP A 1 318 ? -1.485 -26.707 -6.193 1.00 95.69 318 ASP A CA 1
ATOM 2514 C C . ASP A 1 318 ? -1.824 -25.363 -5.544 1.00 95.69 318 ASP A C 1
ATOM 2516 O O . ASP A 1 318 ? -2.910 -25.196 -4.994 1.00 95.69 318 ASP A O 1
ATOM 2520 N N . VAL A 1 319 ? -0.978 -24.342 -5.729 1.00 96.94 319 VAL A N 1
ATOM 2521 C CA . VAL A 1 319 ? -1.289 -22.982 -5.257 1.00 96.94 319 VAL A CA 1
ATOM 2522 C C . VAL A 1 319 ? -2.444 -22.356 -6.038 1.00 96.94 319 VAL A C 1
ATOM 2524 O O . VAL A 1 319 ? -3.254 -21.631 -5.460 1.00 96.94 319 VAL A O 1
ATOM 2527 N N . SER A 1 320 ? -2.577 -22.661 -7.333 1.00 96.25 320 SER A N 1
ATOM 2528 C CA . SER A 1 320 ? -3.739 -22.223 -8.120 1.00 96.25 320 SER A CA 1
ATOM 2529 C C . SER A 1 320 ? -5.035 -22.826 -7.572 1.00 96.25 320 SER A C 1
ATOM 2531 O O . SER A 1 320 ? -6.008 -22.101 -7.374 1.00 96.25 320 SER A O 1
ATOM 2533 N N . LEU A 1 321 ? -5.042 -24.130 -7.273 1.00 96.19 321 LEU A N 1
ATOM 2534 C CA . LEU A 1 321 ? -6.178 -24.812 -6.651 1.00 96.19 321 LEU A CA 1
ATOM 2535 C C . LEU A 1 321 ? -6.479 -24.233 -5.267 1.00 96.19 321 LEU A C 1
ATOM 2537 O O . LEU A 1 321 ? -7.628 -23.902 -5.005 1.00 96.19 321 LEU A O 1
ATOM 2541 N N . LEU A 1 322 ? -5.464 -24.000 -4.431 1.00 97.31 322 LEU A N 1
ATOM 2542 C CA . LEU A 1 322 ? -5.633 -23.359 -3.125 1.00 97.31 322 LEU A CA 1
ATOM 2543 C C . LEU A 1 322 ? -6.244 -21.952 -3.237 1.00 97.31 322 LEU A C 1
ATOM 2545 O O . LEU A 1 322 ? -7.134 -21.593 -2.467 1.00 97.31 322 LEU A O 1
ATOM 2549 N N . SER A 1 323 ? -5.796 -21.146 -4.203 1.00 96.50 323 SER A N 1
ATOM 2550 C CA . SER A 1 323 ? -6.363 -19.816 -4.449 1.00 96.50 323 SER A CA 1
ATOM 2551 C C . SER A 1 323 ? -7.828 -19.889 -4.889 1.00 96.50 323 SER A C 1
ATOM 2553 O O . SER A 1 323 ? -8.633 -19.066 -4.452 1.00 96.50 323 SER A O 1
ATOM 2555 N N . ILE A 1 324 ? -8.191 -20.892 -5.697 1.00 96.62 324 ILE A N 1
ATOM 2556 C CA . ILE A 1 324 ? -9.576 -21.151 -6.113 1.00 96.62 324 ILE A CA 1
ATOM 2557 C C . ILE A 1 324 ? -10.422 -21.644 -4.933 1.00 96.62 324 ILE A C 1
ATOM 2559 O O . ILE A 1 324 ? -11.525 -21.142 -4.744 1.00 96.62 324 ILE A O 1
ATOM 2563 N N . GLU A 1 325 ? -9.919 -22.564 -4.107 1.00 97.50 325 GLU A N 1
ATOM 2564 C CA . GLU A 1 325 ? -10.608 -23.020 -2.891 1.00 97.50 325 GLU A CA 1
ATOM 2565 C C . GLU A 1 325 ? -10.917 -21.847 -1.958 1.00 97.50 325 GLU A C 1
ATOM 2567 O O . GLU A 1 325 ? -12.043 -21.709 -1.480 1.00 97.50 325 GLU A O 1
ATOM 2572 N N . TYR A 1 326 ? -9.939 -20.963 -1.741 1.00 98.25 326 TYR A N 1
ATOM 2573 C CA . TYR A 1 326 ? -10.138 -19.776 -0.916 1.00 98.25 326 TYR A CA 1
ATOM 2574 C C . TYR A 1 326 ? -11.114 -18.781 -1.556 1.00 98.25 326 TYR A C 1
ATOM 2576 O O . TYR A 1 326 ? -11.951 -18.212 -0.858 1.00 98.25 326 TYR A O 1
ATOM 2584 N N . LYS A 1 327 ? -11.075 -18.616 -2.884 1.00 97.94 327 LYS A N 1
ATOM 2585 C CA . LYS A 1 327 ? -12.068 -17.824 -3.620 1.00 97.94 327 LYS A CA 1
ATOM 2586 C C . LYS A 1 327 ? -13.490 -18.350 -3.382 1.00 97.94 327 LYS A C 1
ATOM 2588 O O . LYS A 1 327 ? -14.349 -17.568 -2.992 1.00 97.94 327 LYS A O 1
ATOM 2593 N N . LEU A 1 328 ? -13.719 -19.652 -3.566 1.00 98.00 328 LEU A N 1
ATOM 2594 C CA . LEU A 1 328 ? -15.032 -20.279 -3.365 1.00 98.00 328 LEU A CA 1
ATOM 2595 C C . LEU A 1 328 ? -15.506 -20.148 -1.912 1.00 98.00 328 LEU A C 1
ATOM 2597 O O . LEU A 1 328 ? -16.681 -19.898 -1.657 1.00 98.00 328 LEU A O 1
ATOM 2601 N N . TYR A 1 329 ? -14.594 -20.285 -0.947 1.00 98.12 329 TYR A N 1
ATOM 2602 C CA . TYR A 1 329 ? -14.895 -20.025 0.461 1.00 98.12 329 TYR A CA 1
ATOM 2603 C C . TYR A 1 329 ? -15.377 -18.582 0.687 1.00 98.12 329 TYR A C 1
ATOM 2605 O O . TYR A 1 329 ? -16.376 -18.369 1.373 1.00 98.12 329 TYR A O 1
ATOM 2613 N N . CYS A 1 330 ? -14.696 -17.596 0.096 1.00 98.12 330 CYS A N 1
ATOM 2614 C CA . CYS A 1 330 ? -15.084 -16.192 0.188 1.00 98.12 330 CYS A CA 1
ATOM 2615 C C . CYS A 1 330 ? -16.439 -15.910 -0.475 1.00 98.12 330 CYS A C 1
ATOM 2617 O O . CYS A 1 330 ? -17.258 -15.226 0.129 1.00 98.12 330 CYS A O 1
ATOM 2619 N N . GLU A 1 331 ? -16.691 -16.447 -1.670 1.00 98.00 331 GLU A N 1
ATOM 2620 C CA . GLU A 1 331 ? -17.974 -16.295 -2.376 1.00 98.00 331 GLU A CA 1
ATOM 2621 C C . GLU A 1 331 ? -19.132 -16.853 -1.533 1.00 98.00 331 GLU A C 1
ATOM 2623 O O . GLU A 1 331 ? -20.068 -16.122 -1.228 1.00 98.00 331 GLU A O 1
ATOM 2628 N N . ASN A 1 332 ? -19.004 -18.076 -1.005 1.00 97.81 332 ASN A N 1
ATOM 2629 C CA . ASN A 1 332 ? -20.022 -18.664 -0.123 1.00 97.81 332 ASN A CA 1
ATOM 2630 C C . ASN A 1 332 ? -20.267 -17.831 1.148 1.00 97.81 332 ASN A C 1
ATOM 2632 O O . ASN A 1 332 ? -21.397 -17.719 1.626 1.00 97.81 332 ASN A O 1
ATOM 2636 N N . LEU A 1 333 ? -19.208 -17.256 1.729 1.00 96.75 333 LEU A N 1
ATOM 2637 C CA . LEU A 1 333 ? -19.343 -16.382 2.891 1.00 96.75 333 LEU A CA 1
ATOM 2638 C C . LEU A 1 333 ? -20.062 -15.078 2.524 1.00 96.75 333 LEU A C 1
ATOM 2640 O O . LEU A 1 333 ? -20.902 -14.627 3.298 1.00 96.75 333 LEU A O 1
ATOM 2644 N N . ALA A 1 334 ? -19.756 -14.481 1.372 1.00 97.00 334 ALA A N 1
ATOM 2645 C CA . ALA A 1 334 ? -20.422 -13.275 0.891 1.00 97.00 334 ALA A CA 1
ATOM 2646 C C . ALA A 1 334 ? -21.908 -13.529 0.583 1.00 97.00 334 ALA A C 1
ATOM 2648 O O . ALA A 1 334 ? -22.750 -12.732 0.995 1.00 97.00 334 ALA A O 1
ATOM 2649 N N . ASP A 1 335 ? -22.237 -14.668 -0.030 1.00 97.19 335 ASP A N 1
ATOM 2650 C CA . ASP A 1 335 ? -23.616 -15.084 -0.323 1.00 97.19 335 ASP A CA 1
ATOM 2651 C C . ASP A 1 335 ? -24.460 -15.278 0.944 1.00 97.19 335 ASP A C 1
ATOM 2653 O O . ASP A 1 335 ? -25.672 -15.076 0.927 1.00 97.19 335 ASP A O 1
ATOM 2657 N N . SER A 1 336 ? -23.825 -15.626 2.069 1.00 97.19 336 SER A N 1
ATOM 2658 C CA . SER A 1 336 ? -24.508 -15.765 3.362 1.00 97.19 336 SER A CA 1
ATOM 2659 C C . SER A 1 336 ? -24.861 -14.432 4.041 1.00 97.19 336 SER A C 1
ATOM 2661 O O . SER A 1 336 ? -25.608 -14.429 5.022 1.00 97.19 336 SER A O 1
ATOM 2663 N N . LEU A 1 337 ? -24.324 -13.305 3.555 1.00 96.00 337 LEU A N 1
ATOM 2664 C CA . LEU A 1 337 ? -24.563 -11.971 4.116 1.00 96.00 337 LEU A CA 1
ATOM 2665 C C . LEU A 1 337 ? -25.823 -11.319 3.538 1.00 96.00 337 LEU A C 1
ATOM 2667 O O . LEU A 1 337 ? -26.248 -11.606 2.415 1.00 96.00 337 LEU A O 1
ATOM 2671 N N . GLY A 1 338 ? -26.396 -10.372 4.283 1.00 95.31 338 GLY A N 1
ATOM 2672 C CA . GLY A 1 338 ? -27.573 -9.629 3.833 1.00 95.31 338 GLY A CA 1
ATOM 2673 C C . GLY A 1 338 ? -27.269 -8.717 2.640 1.00 95.31 338 GLY A C 1
ATOM 2674 O O . GLY A 1 338 ? -26.157 -8.218 2.494 1.00 95.31 338 GLY A O 1
ATOM 2675 N N . ASP A 1 339 ? -28.263 -8.444 1.792 1.00 91.62 339 ASP A N 1
ATOM 2676 C CA . ASP A 1 339 ? -28.080 -7.625 0.576 1.00 91.62 339 ASP A CA 1
ATOM 2677 C C . ASP A 1 339 ? -27.568 -6.208 0.852 1.00 91.62 339 ASP A C 1
ATOM 2679 O O . ASP A 1 339 ? -26.813 -5.654 0.064 1.00 91.62 339 ASP A O 1
ATOM 2683 N N . HIS A 1 340 ? -27.897 -5.651 2.015 1.00 90.44 340 HIS A N 1
ATOM 2684 C CA . HIS A 1 340 ? -27.435 -4.335 2.454 1.00 90.44 340 HIS A CA 1
ATOM 2685 C C . HIS A 1 340 ? -25.945 -4.293 2.853 1.00 90.44 340 HIS A C 1
ATOM 2687 O O . HIS A 1 340 ? -25.402 -3.213 3.078 1.00 90.44 340 HIS A O 1
ATOM 2693 N N . GLU A 1 341 ? -25.265 -5.441 2.949 1.00 92.88 341 GLU A N 1
ATOM 2694 C CA . GLU A 1 341 ? -23.850 -5.546 3.332 1.00 92.88 341 GLU A CA 1
ATOM 2695 C C . GLU A 1 341 ? -22.899 -5.490 2.119 1.00 92.88 341 GLU A C 1
ATOM 2697 O O . GLU A 1 341 ? -21.824 -6.093 2.136 1.00 92.88 341 GLU A O 1
ATOM 2702 N N . GLU A 1 342 ? -23.261 -4.749 1.065 1.00 93.00 342 GLU A N 1
ATOM 2703 C CA . GLU A 1 342 ? -22.537 -4.689 -0.218 1.00 93.00 342 GLU A CA 1
ATOM 2704 C C . GLU A 1 342 ? -21.029 -4.440 -0.062 1.00 93.00 342 GLU A C 1
ATOM 2706 O O . GLU A 1 342 ? -20.212 -5.111 -0.692 1.00 93.00 342 GLU A O 1
ATOM 2711 N N . MET A 1 343 ? -20.634 -3.512 0.820 1.00 94.69 343 MET A N 1
ATOM 2712 C CA . MET A 1 343 ? -19.216 -3.219 1.063 1.00 94.69 343 MET A CA 1
ATOM 2713 C C . MET A 1 343 ? -18.461 -4.427 1.635 1.00 94.69 343 MET A C 1
ATOM 2715 O O . MET A 1 343 ? -17.304 -4.657 1.285 1.00 94.69 343 MET A O 1
ATOM 2719 N N . VAL A 1 344 ? -19.100 -5.186 2.531 1.00 96.00 344 VAL A N 1
ATOM 2720 C CA . VAL A 1 344 ? -18.507 -6.370 3.167 1.00 96.00 344 VAL A CA 1
ATOM 2721 C C . VAL A 1 344 ? -18.429 -7.514 2.163 1.00 96.00 344 VAL A C 1
ATOM 2723 O O . VAL A 1 344 ? -17.381 -8.151 2.072 1.00 96.00 344 VAL A O 1
ATOM 2726 N N . LYS A 1 345 ? -19.491 -7.730 1.375 1.00 96.38 345 LYS A N 1
ATOM 2727 C CA . LYS A 1 345 ? -19.508 -8.716 0.284 1.00 96.38 345 LYS A CA 1
ATOM 2728 C C . LYS A 1 345 ? -18.367 -8.453 -0.701 1.00 96.38 345 LYS A C 1
ATOM 2730 O O . LYS A 1 345 ? -17.511 -9.315 -0.897 1.00 96.38 345 LYS A O 1
ATOM 2735 N N . ALA A 1 346 ? -18.261 -7.219 -1.198 1.00 95.06 346 ALA A N 1
ATOM 2736 C CA . ALA A 1 346 ? -17.221 -6.825 -2.145 1.00 95.06 346 ALA A CA 1
ATOM 2737 C C . ALA A 1 346 ? -15.793 -7.005 -1.592 1.00 95.06 346 ALA A C 1
ATOM 2739 O O . ALA A 1 346 ? -14.893 -7.411 -2.332 1.00 95.06 346 ALA A O 1
ATOM 2740 N N . GLU A 1 347 ? -15.562 -6.714 -0.305 1.00 97.12 347 GLU A N 1
ATOM 2741 C CA . GLU A 1 347 ? -14.265 -6.940 0.348 1.00 97.12 347 GLU A CA 1
ATOM 2742 C C . GLU A 1 347 ? -13.915 -8.431 0.425 1.00 97.12 347 GLU A C 1
ATOM 2744 O O . GLU A 1 347 ? -12.788 -8.800 0.081 1.00 97.12 347 GLU A O 1
ATOM 2749 N N . ILE A 1 348 ? -14.870 -9.271 0.844 1.00 97.44 348 ILE A N 1
ATOM 2750 C CA . ILE A 1 348 ? -14.697 -10.718 1.022 1.00 97.44 348 ILE A CA 1
ATOM 2751 C C . ILE A 1 348 ? -14.412 -11.400 -0.317 1.00 97.44 348 ILE A C 1
ATOM 2753 O O . ILE A 1 348 ? -13.401 -12.092 -0.441 1.00 97.44 348 ILE A O 1
ATOM 2757 N N . GLU A 1 349 ? -15.248 -11.165 -1.330 1.00 96.69 349 GLU A N 1
ATOM 2758 C CA . GLU A 1 349 ? -15.165 -11.806 -2.654 1.00 96.69 349 GLU A CA 1
ATOM 2759 C C . GLU A 1 349 ? -13.807 -11.612 -3.343 1.00 96.69 349 GLU A C 1
ATOM 2761 O O . GLU A 1 349 ? -13.408 -12.400 -4.200 1.00 96.69 349 GLU A O 1
ATOM 2766 N N . HIS A 1 350 ? -13.063 -10.571 -2.965 1.00 95.75 350 HIS A N 1
ATOM 2767 C CA . HIS A 1 350 ? -11.798 -10.212 -3.599 1.00 95.75 350 HIS A CA 1
ATOM 2768 C C . HIS A 1 350 ? -10.562 -10.519 -2.746 1.00 95.75 350 HIS A C 1
ATOM 2770 O O . HIS A 1 350 ? -9.436 -10.246 -3.182 1.00 95.75 350 HIS A O 1
ATOM 2776 N N . ARG A 1 351 ? -10.725 -11.144 -1.569 1.00 97.62 351 ARG A N 1
ATOM 2777 C CA . ARG A 1 351 ? -9.593 -11.528 -0.708 1.00 97.62 351 ARG A CA 1
ATOM 2778 C C . ARG A 1 351 ? -8.589 -12.421 -1.411 1.00 97.62 351 ARG A C 1
ATOM 2780 O O . ARG A 1 351 ? -7.393 -12.152 -1.343 1.00 97.62 351 ARG A O 1
ATOM 2787 N N . TYR A 1 352 ? -9.063 -13.408 -2.166 1.00 96.44 352 TYR A N 1
ATOM 2788 C CA . TYR A 1 352 ? -8.192 -14.340 -2.881 1.00 96.44 352 TYR A CA 1
ATOM 2789 C C . TYR A 1 352 ? -7.195 -13.631 -3.815 1.00 96.44 352 TYR A C 1
ATOM 2791 O O . TYR A 1 352 ? -6.034 -14.033 -3.905 1.00 96.44 352 TYR A O 1
ATOM 2799 N N . PHE A 1 353 ? -7.618 -12.548 -4.480 1.00 94.56 353 PHE A N 1
ATOM 2800 C CA . PHE A 1 353 ? -6.790 -11.842 -5.454 1.00 94.56 353 PHE A CA 1
ATOM 2801 C C . PHE A 1 353 ? -5.730 -10.973 -4.777 1.00 94.56 353 PHE A C 1
ATOM 2803 O O . PHE A 1 353 ? -4.565 -10.998 -5.176 1.00 94.56 353 PHE A O 1
ATOM 2810 N N . LYS A 1 354 ? -6.103 -10.241 -3.721 1.00 95.56 354 LYS A N 1
ATOM 2811 C CA . LYS A 1 354 ? -5.137 -9.449 -2.946 1.00 95.56 354 LYS A CA 1
ATOM 2812 C C . LYS A 1 354 ? -4.167 -10.339 -2.157 1.00 95.56 354 LYS A C 1
ATOM 2814 O O . LYS A 1 354 ? -2.980 -10.019 -2.102 1.00 95.56 354 LYS A O 1
ATOM 2819 N N . SER A 1 355 ? -4.615 -11.494 -1.653 1.00 97.81 355 SER A N 1
ATOM 2820 C CA . SER A 1 355 ? -3.738 -12.513 -1.056 1.00 97.81 355 SER A CA 1
ATOM 2821 C C . SER A 1 355 ? -2.736 -13.068 -2.065 1.00 97.81 355 SER A C 1
ATOM 2823 O O . SER A 1 355 ? -1.557 -13.145 -1.743 1.00 97.81 355 SER A O 1
ATOM 2825 N N . LEU A 1 356 ? -3.150 -13.378 -3.300 1.00 97.50 356 LEU A N 1
ATOM 2826 C CA . LEU A 1 356 ? -2.227 -13.859 -4.334 1.00 97.50 356 LEU A CA 1
ATOM 2827 C C . LEU A 1 356 ? -1.102 -12.848 -4.611 1.00 97.50 356 LEU A C 1
ATOM 2829 O O . LEU A 1 356 ? 0.068 -13.221 -4.687 1.00 97.50 356 LEU A O 1
ATOM 2833 N N . LYS A 1 357 ? -1.440 -11.556 -4.711 1.00 97.19 357 LYS A N 1
ATOM 2834 C CA . LYS A 1 357 ? -0.448 -10.491 -4.921 1.00 97.19 357 LYS A CA 1
ATOM 2835 C C . LYS A 1 357 ? 0.535 -10.360 -3.756 1.00 97.19 357 LYS A C 1
ATOM 2837 O O . LYS A 1 357 ? 1.739 -10.269 -3.993 1.00 97.19 357 LYS A O 1
ATOM 2842 N N . LEU A 1 358 ? 0.039 -10.400 -2.518 1.00 98.56 358 LEU A N 1
ATOM 2843 C CA . LEU A 1 358 ? 0.887 -10.386 -1.324 1.00 98.56 358 LEU A CA 1
ATOM 2844 C C . LEU A 1 358 ? 1.768 -11.642 -1.240 1.00 98.56 358 LEU A C 1
ATOM 2846 O O . LEU A 1 358 ? 2.950 -11.526 -0.934 1.00 98.56 358 LEU A O 1
ATOM 2850 N N . ALA A 1 359 ? 1.241 -12.819 -1.583 1.00 98.56 359 ALA A N 1
ATOM 2851 C CA . ALA A 1 359 ? 2.003 -14.066 -1.618 1.00 98.56 359 ALA A CA 1
ATOM 2852 C C . ALA A 1 359 ? 3.177 -13.995 -2.607 1.00 98.56 359 ALA A C 1
ATOM 2854 O O . ALA A 1 359 ? 4.270 -14.455 -2.286 1.00 98.56 359 ALA A O 1
ATOM 2855 N N . GLY A 1 360 ? 2.991 -13.348 -3.765 1.00 98.31 360 GLY A N 1
ATOM 2856 C CA . GLY A 1 360 ? 4.089 -13.047 -4.689 1.00 98.31 360 GLY A CA 1
ATOM 2857 C C . GLY A 1 360 ? 5.148 -12.126 -4.076 1.00 98.31 360 GLY A C 1
ATOM 2858 O O . GLY A 1 360 ? 6.341 -12.362 -4.245 1.00 98.31 360 GLY A O 1
ATOM 2859 N N . GLY A 1 361 ? 4.735 -11.106 -3.316 1.00 98.31 361 GLY A N 1
ATOM 2860 C CA . GLY A 1 361 ? 5.661 -10.250 -2.565 1.00 98.31 361 GLY A CA 1
ATOM 2861 C C . GLY A 1 361 ? 6.463 -11.026 -1.512 1.00 98.31 361 GLY A C 1
ATOM 2862 O O . GLY A 1 361 ? 7.675 -10.844 -1.404 1.00 98.31 361 GLY A O 1
ATOM 2863 N N . LEU A 1 362 ? 5.810 -11.931 -0.778 1.00 98.62 362 LEU A N 1
ATOM 2864 C CA . LEU A 1 362 ? 6.470 -12.803 0.198 1.00 98.62 362 LEU A CA 1
ATOM 2865 C C . LEU A 1 362 ? 7.463 -13.758 -0.482 1.00 98.62 362 LEU A C 1
ATOM 2867 O O . LEU A 1 362 ? 8.614 -13.827 -0.066 1.00 98.62 362 LEU A O 1
ATOM 2871 N N . ALA A 1 363 ? 7.068 -14.401 -1.582 1.00 98.44 363 ALA A N 1
ATOM 2872 C CA . ALA A 1 363 ? 7.955 -15.266 -2.360 1.00 98.44 363 ALA A CA 1
ATOM 2873 C C . ALA A 1 363 ? 9.187 -14.506 -2.894 1.00 98.44 363 ALA A C 1
ATOM 2875 O O . ALA A 1 363 ? 10.304 -15.016 -2.824 1.00 98.44 363 ALA A O 1
ATOM 2876 N N . P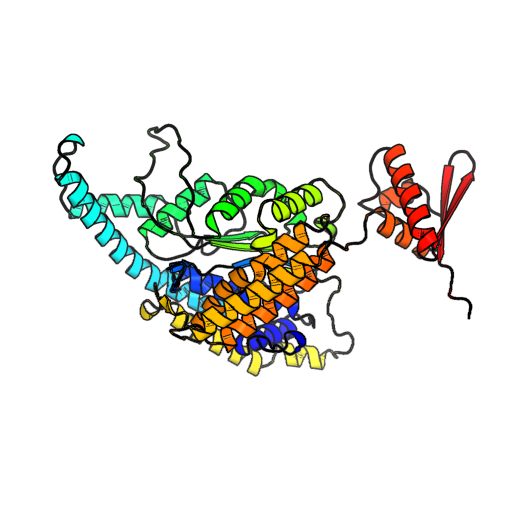HE A 1 364 ? 9.014 -13.257 -3.349 1.00 98.31 364 PHE A N 1
ATOM 2877 C CA . PHE A 1 364 ? 10.133 -12.392 -3.735 1.00 98.31 364 PHE A CA 1
ATOM 2878 C C . PHE A 1 364 ? 11.088 -12.127 -2.567 1.00 98.31 364 PHE A C 1
ATOM 2880 O O . PHE A 1 364 ? 12.303 -12.242 -2.723 1.00 98.31 364 PHE A O 1
ATOM 2887 N N . MET A 1 365 ? 10.547 -11.796 -1.392 1.00 97.62 365 MET A N 1
ATOM 2888 C CA . MET A 1 365 ? 11.343 -11.566 -0.185 1.00 97.62 365 MET A CA 1
ATOM 2889 C C . MET A 1 365 ? 12.138 -12.813 0.230 1.00 97.62 365 MET A C 1
ATOM 2891 O O . MET A 1 365 ? 13.248 -12.691 0.758 1.00 97.62 365 MET A O 1
ATOM 2895 N N . ASP A 1 366 ? 11.590 -14.001 -0.001 1.00 96.81 366 ASP A N 1
ATOM 2896 C CA . ASP A 1 366 ? 12.242 -15.277 0.295 1.00 96.81 366 ASP A CA 1
ATOM 2897 C C . ASP A 1 366 ? 13.237 -15.708 -0.793 1.00 96.81 366 ASP A C 1
ATOM 2899 O O . ASP A 1 366 ? 14.047 -16.603 -0.570 1.00 96.81 366 ASP A O 1
ATOM 2903 N N . GLY A 1 367 ? 13.235 -15.041 -1.952 1.00 95.25 367 GLY A N 1
ATOM 2904 C CA . GLY A 1 367 ? 14.063 -15.406 -3.101 1.00 95.25 367 GLY A CA 1
ATOM 2905 C C . GLY A 1 367 ? 13.536 -16.622 -3.870 1.00 95.25 367 GLY A C 1
ATOM 2906 O O . GLY A 1 367 ? 14.280 -17.215 -4.653 1.00 95.25 367 GLY A O 1
ATOM 2907 N N . HIS A 1 368 ? 12.270 -16.995 -3.670 1.00 95.88 368 HIS A N 1
ATOM 2908 C CA . HIS A 1 368 ? 11.638 -18.119 -4.352 1.00 95.88 368 HIS A CA 1
ATOM 2909 C C . HIS A 1 368 ? 11.247 -17.759 -5.796 1.00 95.88 368 HIS A C 1
ATOM 2911 O O . HIS A 1 368 ? 10.766 -16.662 -6.084 1.00 95.88 368 HIS A O 1
ATOM 2917 N N . GLY A 1 369 ? 11.437 -18.712 -6.715 1.00 96.12 369 GLY A N 1
ATOM 2918 C CA . GLY A 1 369 ? 10.986 -18.607 -8.112 1.00 96.12 369 GLY A CA 1
ATOM 2919 C C . GLY A 1 369 ? 9.515 -18.984 -8.320 1.00 96.12 369 GLY A C 1
ATOM 2920 O O . GLY A 1 369 ? 8.974 -18.793 -9.407 1.00 96.12 369 GLY A O 1
ATOM 2921 N N . GLU A 1 370 ? 8.860 -19.502 -7.285 1.00 97.44 370 GLU A N 1
ATOM 2922 C CA . GLU A 1 370 ? 7.451 -19.880 -7.282 1.00 97.44 370 GLU A CA 1
ATOM 2923 C C . GLU A 1 370 ? 6.787 -19.490 -5.960 1.00 97.44 370 GLU A C 1
ATOM 2925 O O . GLU A 1 370 ? 7.449 -19.373 -4.927 1.00 97.44 370 GLU A O 1
ATOM 2930 N N . ILE A 1 371 ? 5.472 -19.268 -5.990 1.00 98.31 371 ILE A N 1
ATOM 2931 C CA . ILE A 1 371 ? 4.687 -19.087 -4.768 1.00 98.31 371 ILE A CA 1
ATOM 2932 C C . ILE A 1 371 ? 4.528 -20.459 -4.118 1.00 98.31 371 ILE A C 1
ATOM 2934 O O . ILE A 1 371 ? 3.974 -21.367 -4.735 1.00 98.31 371 ILE A O 1
ATOM 2938 N N . THR A 1 372 ? 4.982 -20.599 -2.873 1.00 97.88 372 THR A N 1
ATOM 2939 C CA . THR A 1 372 ? 4.742 -21.809 -2.073 1.00 97.88 372 THR A CA 1
ATOM 2940 C C . THR A 1 372 ? 3.357 -21.767 -1.423 1.00 97.88 372 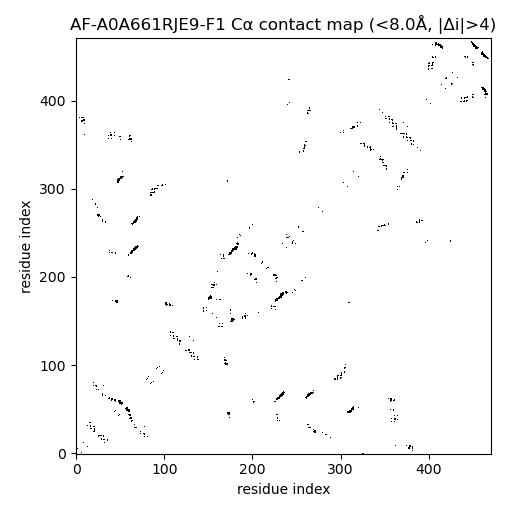THR A C 1
ATOM 2942 O O . THR A 1 372 ? 2.771 -20.693 -1.245 1.00 97.88 372 THR A O 1
ATOM 2945 N N . GLU A 1 373 ? 2.830 -22.923 -1.007 1.00 97.50 373 GLU A N 1
ATOM 2946 C CA . GLU A 1 373 ? 1.585 -22.964 -0.227 1.00 97.50 373 GLU A CA 1
ATOM 2947 C C . GLU A 1 373 ? 1.673 -22.112 1.042 1.00 97.50 373 GLU A C 1
ATOM 2949 O O . GLU A 1 373 ? 0.724 -21.402 1.370 1.00 97.50 373 GLU A O 1
ATOM 2954 N N . ASP A 1 374 ? 2.815 -22.126 1.733 1.00 97.81 374 ASP A N 1
ATOM 2955 C CA . ASP A 1 374 ? 3.002 -21.334 2.948 1.00 97.81 374 ASP A CA 1
ATOM 2956 C C . ASP A 1 374 ? 2.992 -19.833 2.647 1.00 97.81 374 ASP A C 1
ATOM 2958 O O . ASP A 1 374 ? 2.337 -19.079 3.366 1.00 97.81 374 ASP A O 1
ATOM 2962 N N . ASN A 1 375 ? 3.615 -19.377 1.549 1.00 98.31 375 ASN A N 1
ATOM 2963 C CA . ASN A 1 375 ? 3.496 -17.975 1.128 1.00 98.31 375 ASN A CA 1
ATOM 2964 C C . ASN A 1 375 ? 2.023 -17.586 0.899 1.00 98.31 375 ASN A C 1
ATOM 2966 O O . ASN A 1 375 ? 1.604 -16.505 1.319 1.00 98.31 375 ASN A O 1
ATOM 2970 N N . MET A 1 376 ? 1.229 -18.471 0.285 1.00 98.38 376 MET A N 1
ATOM 2971 C CA . MET A 1 376 ? -0.202 -18.238 0.075 1.00 98.38 376 MET A CA 1
ATOM 2972 C C . MET A 1 376 ? -0.984 -18.209 1.396 1.00 98.38 376 MET A C 1
ATOM 2974 O O . MET A 1 376 ? -1.752 -17.277 1.625 1.00 98.38 376 MET A O 1
ATOM 2978 N N . TYR A 1 377 ? -0.764 -19.164 2.303 1.00 98.62 377 TYR A N 1
ATOM 2979 C CA . TYR A 1 377 ? -1.440 -19.197 3.605 1.00 98.62 377 TYR A CA 1
ATOM 2980 C C . TYR A 1 377 ? -1.086 -17.999 4.493 1.00 98.62 377 TYR A C 1
ATOM 2982 O O . TYR A 1 377 ? -1.981 -17.432 5.120 1.00 98.62 377 TYR A O 1
ATOM 2990 N N . HIS A 1 378 ? 0.172 -17.550 4.501 1.00 98.56 378 HIS A N 1
ATOM 2991 C CA . HIS A 1 378 ? 0.572 -16.329 5.205 1.00 98.56 378 HIS A CA 1
ATOM 2992 C C . HIS A 1 378 ? -0.157 -15.089 4.657 1.00 98.56 378 HIS A C 1
ATOM 2994 O O . HIS A 1 378 ? -0.589 -14.221 5.418 1.00 98.56 378 HIS A O 1
ATOM 3000 N N . ALA A 1 379 ? -0.343 -15.008 3.336 1.00 98.56 379 ALA A N 1
ATOM 3001 C CA . ALA A 1 379 ? -1.086 -13.919 2.710 1.00 98.56 379 ALA A CA 1
ATOM 3002 C C . ALA A 1 379 ? -2.608 -14.007 2.943 1.00 98.56 379 ALA A C 1
ATOM 3004 O O . ALA A 1 379 ? -3.283 -12.977 3.013 1.00 98.56 379 ALA A O 1
ATOM 3005 N N . ILE A 1 380 ? -3.161 -15.216 3.082 1.00 98.69 380 ILE A N 1
ATOM 3006 C CA . ILE A 1 380 ? -4.554 -15.437 3.500 1.00 98.69 380 ILE A CA 1
ATOM 3007 C C . ILE A 1 380 ? -4.747 -14.992 4.954 1.00 98.69 380 ILE A C 1
ATOM 3009 O O . ILE A 1 380 ? -5.705 -14.277 5.240 1.00 98.69 380 ILE A O 1
ATOM 3013 N N . ALA A 1 381 ? -3.816 -15.318 5.857 1.00 98.38 381 ALA A N 1
ATOM 3014 C CA . ALA A 1 381 ? -3.865 -14.866 7.251 1.00 98.38 381 ALA A CA 1
ATOM 3015 C C . ALA A 1 381 ? -3.953 -13.332 7.347 1.00 98.38 381 ALA A C 1
ATOM 3017 O O . ALA A 1 381 ? -4.788 -12.795 8.077 1.00 98.38 381 ALA A O 1
ATOM 3018 N N . MET A 1 382 ? -3.159 -12.625 6.533 1.00 98.19 382 MET A N 1
ATOM 3019 C CA . MET A 1 382 ? -3.227 -11.166 6.411 1.00 98.19 382 MET A CA 1
ATOM 3020 C C . MET A 1 382 ? -4.572 -10.663 5.866 1.00 98.19 382 MET A C 1
ATOM 3022 O O . MET A 1 382 ? -5.086 -9.655 6.350 1.00 98.19 382 MET A O 1
ATOM 3026 N N . ALA A 1 383 ? -5.172 -11.342 4.884 1.00 98.25 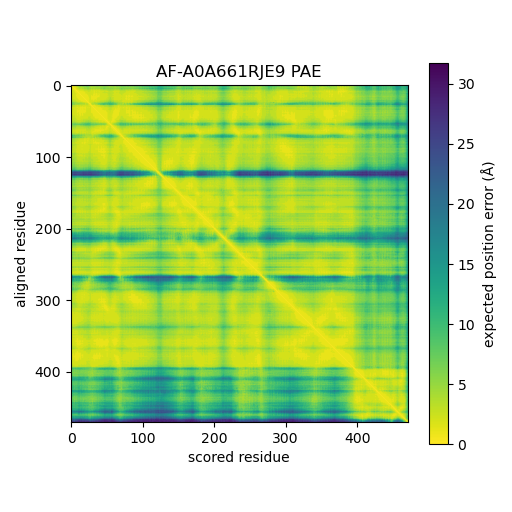383 ALA A N 1
ATOM 3027 C CA . ALA A 1 383 ? -6.480 -10.953 4.350 1.00 98.25 383 ALA A CA 1
ATOM 3028 C C . ALA A 1 383 ? -7.613 -11.150 5.368 1.00 98.25 383 ALA A C 1
ATOM 3030 O O . ALA A 1 383 ? -8.475 -10.281 5.498 1.00 98.25 383 ALA A O 1
ATOM 3031 N N . GLU A 1 384 ? -7.585 -12.242 6.132 1.00 98.00 384 GLU A N 1
ATOM 3032 C CA . GLU A 1 384 ? -8.561 -12.507 7.192 1.00 98.00 384 GLU A CA 1
ATOM 3033 C C . GLU A 1 384 ? -8.419 -11.530 8.370 1.00 98.00 384 GLU A C 1
ATOM 3035 O O . GLU A 1 384 ? -9.424 -11.026 8.880 1.00 98.00 384 GLU A O 1
ATOM 3040 N N . GLU A 1 385 ? -7.189 -11.198 8.783 1.00 97.12 385 GLU A N 1
ATOM 3041 C CA . GLU A 1 385 ? -6.944 -10.146 9.781 1.00 97.12 385 GLU A CA 1
ATOM 3042 C C . GLU A 1 385 ? -7.435 -8.776 9.277 1.00 97.12 385 GLU A C 1
ATOM 3044 O O . GLU A 1 385 ? -8.128 -8.055 10.002 1.00 97.12 385 GLU A O 1
ATOM 3049 N N . SER A 1 386 ? -7.173 -8.457 8.007 1.00 97.75 386 SER A N 1
ATOM 3050 C CA . SER A 1 386 ? -7.676 -7.248 7.350 1.00 97.75 386 SER A CA 1
ATOM 3051 C C . SER A 1 386 ? -9.205 -7.172 7.352 1.00 97.75 386 SER A C 1
ATOM 3053 O O . SER A 1 386 ? -9.783 -6.141 7.698 1.00 97.75 386 SER A O 1
ATOM 3055 N N . GLY A 1 387 ? -9.884 -8.268 7.012 1.00 97.06 387 GLY A N 1
ATOM 3056 C CA . GLY A 1 387 ? -11.344 -8.341 7.007 1.00 97.06 387 GLY A CA 1
ATOM 3057 C C . GLY A 1 387 ? -11.967 -8.060 8.378 1.00 97.06 387 GLY A C 1
ATOM 3058 O O . GLY A 1 387 ? -12.988 -7.374 8.479 1.00 97.06 387 GLY A O 1
ATOM 3059 N N . LYS A 1 388 ? -11.325 -8.525 9.460 1.00 95.88 388 LYS A N 1
ATOM 3060 C CA . LYS A 1 388 ? -11.742 -8.203 10.837 1.00 95.88 388 LYS A CA 1
ATOM 3061 C C . LYS A 1 388 ? -11.634 -6.704 11.113 1.00 95.88 388 LYS A C 1
ATOM 3063 O O . LYS A 1 388 ? -12.566 -6.125 11.671 1.00 95.88 388 LYS A O 1
ATOM 3068 N N . SER A 1 389 ? -10.547 -6.062 10.689 1.00 95.75 389 SER A N 1
ATOM 3069 C CA . SER A 1 389 ? -10.399 -4.609 10.824 1.00 95.75 389 SER A CA 1
ATOM 3070 C C . SER A 1 389 ? -11.397 -3.823 9.994 1.00 95.75 389 SER A C 1
ATOM 3072 O O . SER A 1 389 ? -11.950 -2.846 10.495 1.00 95.75 389 SER A O 1
ATOM 3074 N N . PHE A 1 390 ? -11.695 -4.266 8.776 1.00 96.69 390 PHE A N 1
ATOM 3075 C CA . PHE A 1 390 ? -12.705 -3.623 7.945 1.00 96.69 390 PHE A CA 1
ATOM 3076 C C . PHE A 1 390 ? -14.088 -3.640 8.614 1.00 96.69 390 PHE A C 1
ATOM 3078 O O . PHE A 1 390 ? -14.741 -2.603 8.734 1.00 96.69 390 PHE A O 1
ATOM 3085 N N . LYS A 1 391 ? -14.495 -4.785 9.182 1.00 94.69 391 LYS A N 1
ATOM 3086 C CA . LYS A 1 391 ? -15.731 -4.877 9.979 1.00 94.69 391 LYS A CA 1
ATOM 3087 C C . LYS A 1 391 ? -15.715 -3.950 11.196 1.00 94.69 391 LYS A C 1
ATOM 3089 O O . LYS A 1 391 ? -16.746 -3.375 11.541 1.00 94.69 391 LYS A O 1
ATOM 3094 N N . GLN A 1 392 ? -14.570 -3.775 11.854 1.00 92.81 392 GLN A N 1
ATOM 3095 C CA . GLN A 1 392 ? -14.455 -2.811 12.952 1.00 92.81 392 GLN A CA 1
ATOM 3096 C C . GLN A 1 392 ? -14.592 -1.365 12.464 1.00 92.81 392 GLN A C 1
ATOM 3098 O O . GLN A 1 392 ? -15.220 -0.564 13.154 1.00 92.81 392 GLN A O 1
ATOM 3103 N N . MET A 1 393 ? -14.043 -1.022 11.294 1.00 93.50 393 MET A N 1
ATOM 3104 C CA . MET A 1 393 ? -14.206 0.300 10.675 1.00 93.50 393 MET A CA 1
ATOM 3105 C C . MET A 1 393 ? -15.676 0.602 10.366 1.00 93.50 393 MET A C 1
ATOM 3107 O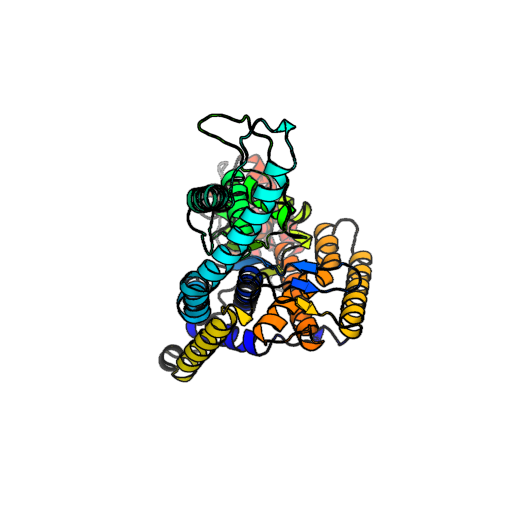 O . MET A 1 393 ? -16.135 1.690 10.683 1.00 93.50 393 MET A O 1
ATOM 3111 N N . LEU A 1 394 ? -16.437 -0.361 9.842 1.00 90.88 394 LEU A N 1
ATOM 3112 C CA . LEU A 1 394 ? -17.873 -0.181 9.579 1.00 90.88 394 LEU A CA 1
ATOM 3113 C C . LEU A 1 394 ? -18.691 0.013 10.868 1.00 90.88 394 LEU A C 1
ATOM 3115 O O . LEU A 1 394 ? -19.614 0.824 10.915 1.00 90.88 394 LEU A O 1
ATOM 3119 N N . ASN A 1 395 ? -18.309 -0.683 11.940 1.00 86.12 395 ASN A N 1
ATOM 3120 C CA . ASN A 1 395 ? -18.985 -0.652 13.239 1.00 86.12 395 ASN A CA 1
ATOM 3121 C C . ASN A 1 395 ? -18.390 0.395 14.206 1.00 86.12 395 ASN A C 1
ATOM 3123 O O . ASN A 1 395 ? -18.195 0.118 15.397 1.00 86.12 395 ASN A O 1
ATOM 3127 N N . GLN A 1 396 ? -18.033 1.589 13.716 1.00 82.62 396 GLN A N 1
ATOM 3128 C CA . GLN A 1 396 ? -17.695 2.706 14.607 1.00 82.62 396 GLN A CA 1
ATOM 3129 C C . GLN A 1 396 ? -18.921 3.224 15.355 1.00 82.62 396 GLN A C 1
ATOM 3131 O O . GLN A 1 396 ? -20.030 3.259 14.821 1.00 82.62 396 GLN A O 1
ATOM 3136 N N . ASP A 1 397 ? -18.683 3.718 16.571 1.00 84.81 397 ASP A N 1
ATOM 3137 C CA . ASP A 1 397 ? -19.680 4.500 17.291 1.00 84.81 397 ASP A CA 1
ATOM 3138 C C . ASP A 1 397 ? -20.067 5.720 16.447 1.00 84.81 397 ASP A C 1
ATOM 3140 O O . ASP A 1 397 ? -19.236 6.583 16.147 1.00 84.81 397 ASP A O 1
ATOM 3144 N N . LYS A 1 398 ? -21.343 5.805 16.076 1.00 87.00 398 LYS A N 1
ATOM 3145 C CA . LYS A 1 398 ? -21.897 6.987 15.413 1.00 87.00 398 LYS A CA 1
ATOM 3146 C C . LYS A 1 398 ? -21.910 8.178 16.374 1.00 87.00 398 LYS A C 1
ATOM 3148 O O . LYS A 1 398 ? -21.851 8.010 17.592 1.00 87.00 398 LYS A O 1
ATOM 3153 N N . ASN A 1 399 ? -22.020 9.394 15.843 1.00 89.31 399 ASN A N 1
ATOM 3154 C CA . ASN A 1 399 ? -21.940 10.619 16.652 1.00 89.31 399 ASN A CA 1
ATOM 3155 C C . ASN A 1 399 ? -22.969 10.660 17.794 1.00 89.31 399 ASN A C 1
ATOM 3157 O O . ASN A 1 399 ? -22.621 11.039 18.908 1.00 89.31 399 ASN A O 1
ATOM 3161 N N . TYR A 1 400 ? -24.192 10.166 17.573 1.00 91.69 400 TYR A N 1
ATOM 3162 C CA . TYR A 1 400 ? -25.204 10.057 18.631 1.00 91.69 400 TYR A CA 1
ATOM 3163 C C . TYR A 1 400 ? -24.839 9.023 19.719 1.00 91.69 400 TYR A C 1
ATOM 3165 O O . TYR A 1 400 ? -25.166 9.218 20.886 1.00 91.69 400 TYR A O 1
ATOM 3173 N N . VAL A 1 401 ? -24.110 7.953 19.375 1.00 92.06 401 VAL A N 1
ATOM 3174 C CA . VAL A 1 401 ? -23.592 6.965 20.343 1.00 92.06 401 VAL A CA 1
ATOM 3175 C C . VAL A 1 401 ? -22.485 7.585 21.190 1.00 92.06 401 VAL A C 1
ATOM 3177 O O . VAL A 1 401 ? -22.491 7.460 22.415 1.00 92.06 401 VAL A O 1
ATOM 3180 N N . LYS A 1 402 ? -21.546 8.291 20.545 1.00 90.56 402 LYS A N 1
ATOM 3181 C CA . LYS A 1 402 ? -20.477 9.035 21.230 1.00 90.56 402 LYS A CA 1
ATOM 3182 C C . LYS A 1 402 ? -21.068 10.081 22.182 1.00 90.56 402 LYS A C 1
ATOM 3184 O O . LYS A 1 402 ? -20.606 10.193 23.313 1.00 90.56 402 LYS A O 1
ATOM 3189 N N . LEU A 1 403 ? -22.110 10.796 21.745 1.00 93.81 403 LEU A N 1
ATOM 3190 C CA . LEU A 1 403 ? -22.841 11.766 22.561 1.00 93.81 403 LEU A CA 1
ATOM 3191 C C . LEU A 1 403 ? -23.467 11.111 23.795 1.00 93.81 403 LEU A C 1
ATOM 3193 O O . LEU A 1 403 ? -23.257 11.600 24.901 1.00 93.81 403 LEU A O 1
ATOM 3197 N N . ALA A 1 404 ? -24.175 9.991 23.624 1.00 94.38 404 ALA A N 1
ATOM 3198 C CA . ALA A 1 404 ? -24.794 9.280 24.740 1.00 94.38 404 ALA A CA 1
ATOM 3199 C C . ALA A 1 404 ? -23.758 8.836 25.783 1.00 94.38 404 ALA A C 1
ATOM 3201 O O . ALA A 1 404 ? -23.899 9.132 26.969 1.00 94.38 404 ALA A O 1
ATOM 3202 N N . LYS A 1 405 ? -22.666 8.208 25.327 1.00 93.25 405 LYS A N 1
ATOM 3203 C CA . LYS A 1 405 ? -21.558 7.784 26.195 1.00 93.25 405 LYS A CA 1
ATOM 3204 C C . LYS A 1 405 ? -20.915 8.962 26.932 1.00 93.25 405 LYS A C 1
ATOM 3206 O O . LYS A 1 405 ? -20.566 8.823 28.099 1.00 93.25 405 LYS A O 1
ATOM 3211 N N . TYR A 1 406 ? -20.759 10.110 26.270 1.00 94.19 406 TYR A N 1
ATOM 3212 C CA . TYR A 1 406 ? -20.191 11.309 26.884 1.00 94.19 406 TYR A CA 1
ATOM 3213 C C . TYR A 1 406 ? -21.103 11.885 27.971 1.00 94.19 406 TYR A C 1
ATOM 3215 O O . TYR A 1 406 ? -20.664 12.072 29.103 1.00 94.19 406 TYR A O 1
ATOM 3223 N N . VAL A 1 407 ? -22.378 12.122 27.647 1.00 94.81 407 VAL A N 1
ATOM 3224 C CA . VAL A 1 407 ? -23.359 12.716 28.569 1.00 94.81 407 VAL A CA 1
ATOM 3225 C C . VAL A 1 407 ? -23.554 11.841 29.810 1.00 94.81 407 VAL A C 1
ATOM 3227 O O . VAL A 1 407 ? -23.581 12.357 30.922 1.00 94.81 407 VAL A O 1
ATOM 3230 N N . CYS A 1 408 ? -23.615 10.518 29.646 1.00 92.88 408 CYS A N 1
ATOM 3231 C CA . CYS A 1 408 ? -23.721 9.581 30.767 1.00 92.88 408 CYS A CA 1
ATOM 3232 C C . CYS A 1 408 ? -22.404 9.359 31.528 1.00 92.88 408 CYS A C 1
ATOM 3234 O O . CYS A 1 408 ? -22.433 8.796 32.618 1.00 92.88 408 CYS A O 1
ATOM 3236 N N . GLY A 1 409 ? -21.259 9.763 30.968 1.00 92.31 409 GLY A N 1
ATOM 3237 C CA . GLY A 1 409 ? -19.939 9.583 31.579 1.00 92.31 409 GLY A CA 1
ATOM 3238 C C . GLY A 1 409 ? -19.393 10.819 32.297 1.00 92.31 409 GLY A C 1
ATOM 3239 O O . GLY A 1 409 ? -18.523 10.687 33.155 1.00 92.31 409 GLY A O 1
ATOM 3240 N N . ILE A 1 410 ? -19.878 12.021 31.963 1.00 91.38 410 ILE A N 1
ATOM 3241 C CA . ILE A 1 410 ? -19.337 13.284 32.492 1.00 91.38 410 ILE A CA 1
ATOM 3242 C C . ILE A 1 410 ? -19.786 13.588 33.933 1.00 91.38 410 ILE A C 1
ATOM 3244 O O . ILE A 1 410 ? -19.207 14.460 34.575 1.00 91.38 410 ILE A O 1
ATOM 3248 N N . ASN A 1 411 ? -20.795 12.870 34.449 1.00 86.75 411 ASN A N 1
ATOM 3249 C CA . ASN A 1 411 ? -21.321 12.988 35.819 1.00 86.75 411 ASN A CA 1
ATOM 3250 C C . ASN A 1 411 ? -21.640 14.432 36.258 1.00 86.75 411 ASN A C 1
ATOM 3252 O O . ASN A 1 411 ? -21.526 14.775 37.434 1.00 86.75 411 ASN A O 1
ATOM 3256 N N . ARG A 1 412 ? -22.035 15.289 35.313 1.00 92.31 412 ARG A N 1
ATOM 3257 C CA . ARG A 1 412 ? -22.497 16.655 35.570 1.00 92.31 412 ARG A CA 1
ATOM 3258 C C . ARG A 1 412 ? -23.571 17.053 34.571 1.00 92.31 412 ARG A C 1
ATOM 3260 O O . ARG A 1 412 ? -23.661 16.484 33.485 1.00 92.31 412 ARG A O 1
ATOM 3267 N N . GLU A 1 413 ? -24.355 18.049 34.949 1.00 93.19 413 GLU A N 1
ATOM 3268 C CA . GLU A 1 413 ? -25.294 18.707 34.050 1.00 93.19 413 GLU A CA 1
ATOM 3269 C C . GLU A 1 413 ? -24.531 19.532 33.001 1.00 93.19 413 GLU A C 1
ATOM 3271 O O . GLU A 1 413 ? -23.521 20.168 33.313 1.00 93.19 413 GLU A O 1
ATOM 3276 N N . VAL A 1 414 ? -24.984 19.472 31.749 1.00 95.19 414 VAL A N 1
ATOM 3277 C CA . VAL A 1 414 ? -24.382 20.172 30.607 1.00 95.19 414 VAL A CA 1
ATOM 3278 C C . VAL A 1 414 ? -25.456 20.846 29.763 1.00 95.19 414 VAL A C 1
ATOM 3280 O O . VAL A 1 414 ? -26.581 20.363 29.659 1.00 95.19 414 VAL A O 1
ATOM 3283 N N . THR A 1 415 ? -25.102 21.949 29.120 1.00 94.00 415 THR A N 1
ATOM 3284 C CA . THR A 1 415 ? -25.940 22.648 28.141 1.00 94.00 415 THR A CA 1
ATOM 3285 C C . THR A 1 415 ? -25.477 22.351 26.713 1.00 94.00 415 THR A C 1
ATOM 3287 O O . THR A 1 415 ? -24.409 21.779 26.477 1.00 94.00 415 THR A O 1
ATOM 3290 N N . HIS A 1 416 ? -26.244 22.795 25.713 1.00 92.75 416 HIS A N 1
ATOM 3291 C CA . HIS A 1 416 ? -25.796 22.742 24.314 1.00 92.75 416 HIS A CA 1
ATOM 3292 C C . HIS A 1 416 ? -24.487 23.497 24.067 1.00 92.75 416 HIS A C 1
ATOM 3294 O O . HIS A 1 416 ? -23.746 23.125 23.154 1.00 92.75 416 HIS A O 1
ATOM 3300 N N . VAL A 1 417 ? -24.199 24.542 24.849 1.00 91.38 417 VAL A N 1
ATOM 3301 C CA . VAL A 1 417 ? -22.946 25.303 24.749 1.00 91.38 417 VAL A CA 1
ATOM 3302 C C . VAL A 1 417 ? -21.783 24.431 25.210 1.00 91.38 417 VAL A C 1
ATOM 3304 O O . VAL A 1 417 ? -20.864 24.202 24.426 1.00 91.38 417 VAL A O 1
ATOM 3307 N N . ASP A 1 418 ? -21.893 23.823 26.396 1.00 93.25 418 ASP A N 1
ATOM 3308 C CA . ASP A 1 418 ? -20.873 22.915 26.943 1.00 93.25 418 ASP A CA 1
ATOM 3309 C C . ASP A 1 418 ? -20.567 21.754 25.990 1.00 93.25 418 ASP A C 1
ATOM 3311 O O . ASP A 1 418 ? -19.408 21.387 25.779 1.00 93.25 418 ASP A O 1
ATOM 3315 N N . LEU A 1 419 ? -21.609 21.171 25.386 1.00 93.69 419 LEU A N 1
ATOM 3316 C CA . LEU A 1 419 ? -21.463 20.093 24.409 1.00 93.69 419 LEU A CA 1
ATOM 3317 C C . LEU A 1 419 ? -20.766 20.567 23.133 1.00 93.69 419 LEU A C 1
ATOM 3319 O O . LEU A 1 419 ? -19.933 19.842 22.600 1.00 93.69 419 LEU A O 1
ATOM 3323 N N . THR A 1 420 ? -21.070 21.776 22.657 1.00 92.44 420 THR A N 1
ATOM 3324 C CA . THR A 1 420 ? -20.434 22.343 21.455 1.00 92.44 420 THR A CA 1
ATOM 3325 C C . THR A 1 420 ? -18.946 22.615 21.688 1.00 92.44 420 THR A C 1
ATOM 3327 O O . THR A 1 420 ? -18.134 22.389 20.791 1.00 92.44 420 THR A O 1
ATOM 3330 N N . GLU A 1 421 ? -18.580 23.071 22.888 1.00 89.81 421 GLU A N 1
ATOM 3331 C CA . GLU A 1 421 ? -17.183 23.298 23.273 1.00 89.81 421 GLU A CA 1
ATOM 3332 C C . GLU A 1 421 ? -16.419 21.985 23.480 1.00 89.81 421 GLU A C 1
ATOM 3334 O O . GLU A 1 421 ? -15.265 21.860 23.072 1.00 89.81 421 GLU A O 1
ATOM 3339 N N . SER A 1 422 ? -17.070 20.983 24.077 1.00 89.31 422 SER A N 1
ATOM 3340 C CA . SER A 1 422 ? -16.414 19.731 24.466 1.00 89.31 422 SER A CA 1
ATOM 3341 C C . SER A 1 422 ? -16.344 18.690 23.347 1.00 89.31 422 SER A C 1
ATOM 3343 O O . SER A 1 422 ? -15.431 17.863 23.327 1.00 89.31 422 SER A O 1
ATOM 3345 N N . LEU A 1 423 ? -17.320 18.678 22.433 1.00 89.44 423 LEU A N 1
ATOM 3346 C CA . LEU A 1 423 ? -17.486 17.630 21.426 1.00 89.44 423 LEU A CA 1
ATOM 3347 C C . LEU A 1 423 ? -17.333 18.211 20.015 1.00 89.44 423 LEU A C 1
ATOM 3349 O O . LEU A 1 423 ? -18.265 18.820 19.489 1.00 89.44 423 LEU A O 1
ATOM 3353 N N . PRO A 1 424 ? -16.202 17.956 19.328 1.00 84.19 424 PRO A N 1
ATOM 3354 C CA . PRO A 1 424 ? -15.962 18.482 17.985 1.00 84.19 424 PRO A CA 1
ATOM 3355 C C . PRO A 1 424 ? -17.027 18.102 16.945 1.00 84.19 424 PRO A C 1
ATOM 3357 O O . PRO A 1 424 ? -17.226 18.850 15.993 1.00 84.19 424 PRO A O 1
ATOM 3360 N N . PHE A 1 425 ? -17.714 16.970 17.127 1.00 85.50 425 PHE A N 1
ATOM 3361 C CA . PHE A 1 425 ? -18.783 16.500 16.241 1.00 85.50 425 PHE A CA 1
ATOM 3362 C C . PHE A 1 425 ? -20.169 17.092 16.570 1.00 85.50 425 PHE A C 1
ATOM 3364 O O . PHE A 1 425 ? -21.104 16.915 15.793 1.00 85.50 425 PHE A O 1
ATOM 3371 N N . TYR A 1 426 ? -20.333 17.790 17.700 1.00 90.06 426 TYR A N 1
ATOM 3372 C CA . TYR A 1 426 ? -21.609 18.365 18.138 1.00 90.06 426 TYR A CA 1
ATOM 3373 C C . TYR A 1 426 ? -21.756 19.816 17.653 1.00 90.06 426 TYR A C 1
ATOM 3375 O O . TYR A 1 426 ? -21.655 20.782 18.409 1.00 90.06 426 TYR A O 1
ATOM 3383 N N . ARG A 1 427 ? -21.944 19.984 16.342 1.00 85.81 427 ARG A N 1
ATOM 3384 C CA . ARG A 1 427 ? -21.995 21.291 15.661 1.00 85.81 427 ARG A CA 1
ATOM 3385 C C . ARG A 1 427 ? -23.266 21.435 14.822 1.00 85.81 427 ARG A C 1
ATOM 3387 O O . ARG A 1 427 ? -24.029 20.488 14.682 1.00 85.81 427 ARG A O 1
ATOM 3394 N N . GLY A 1 428 ? -23.472 22.629 14.266 1.00 88.00 428 GLY A N 1
ATOM 3395 C CA . GLY A 1 428 ? -24.580 22.918 13.354 1.00 88.00 428 GLY A CA 1
ATOM 3396 C C . GLY A 1 428 ? -25.745 23.669 13.996 1.00 88.00 428 GLY A C 1
ATOM 3397 O O . GLY A 1 428 ? -25.625 24.209 15.102 1.00 88.00 428 GLY A O 1
ATOM 3398 N N . ALA A 1 429 ? -26.855 23.735 13.262 1.00 90.50 429 ALA A N 1
ATOM 3399 C CA . ALA A 1 429 ? -28.073 24.414 13.698 1.00 90.50 429 ALA A CA 1
ATOM 3400 C C . ALA A 1 429 ? -28.730 23.689 14.885 1.00 90.50 429 ALA A C 1
ATOM 3402 O O . ALA A 1 429 ? -28.493 22.502 15.112 1.00 90.50 429 ALA A O 1
ATOM 3403 N N . LEU A 1 430 ? -29.590 24.393 15.631 1.00 88.19 430 LEU A N 1
ATOM 3404 C CA . LEU A 1 430 ? -30.271 23.823 16.797 1.00 88.19 430 LEU A CA 1
ATOM 3405 C C . LEU A 1 430 ? -31.066 22.556 16.443 1.00 88.19 430 LEU A C 1
ATOM 3407 O O . LEU A 1 430 ? -30.993 21.586 17.184 1.00 88.19 430 LEU A O 1
ATOM 3411 N N . SER A 1 431 ? -31.735 22.526 15.285 1.00 90.94 431 SER A N 1
ATOM 3412 C CA . SER A 1 431 ? -32.466 21.344 14.805 1.00 90.94 431 SER A CA 1
ATOM 3413 C C . SER A 1 431 ? -31.576 20.103 14.697 1.00 90.94 431 SER A C 1
ATOM 3415 O O . SER A 1 431 ? -31.902 19.066 15.260 1.00 90.94 431 SER A O 1
ATOM 3417 N N . GLN A 1 432 ? -30.400 20.227 14.075 1.00 90.38 432 GLN A N 1
ATOM 3418 C CA . GLN A 1 432 ? -29.441 19.124 13.931 1.00 90.38 432 GLN A CA 1
ATOM 3419 C C . GLN A 1 432 ? -28.948 18.609 15.291 1.00 90.38 432 GLN A C 1
ATOM 3421 O O . GLN A 1 432 ? -28.796 17.402 15.490 1.00 90.38 432 GLN A O 1
ATOM 3426 N N . LYS A 1 433 ? -28.714 19.522 16.242 1.00 92.56 433 LYS A N 1
ATOM 3427 C CA . LYS A 1 433 ? -28.317 19.179 17.615 1.00 92.56 433 LYS A CA 1
ATOM 3428 C C . LYS A 1 433 ? -29.441 18.456 18.358 1.00 92.56 433 LYS A C 1
ATOM 3430 O O . LYS A 1 433 ? -29.188 17.438 19.000 1.00 92.56 433 LYS A O 1
ATOM 3435 N N . SER A 1 434 ? -30.676 18.939 18.233 1.00 91.50 434 SER A N 1
ATOM 3436 C CA . SER A 1 434 ? -31.861 18.308 18.816 1.00 91.50 434 SER A CA 1
ATOM 3437 C C . SER A 1 434 ? -32.099 16.903 18.255 1.00 91.50 434 SER A C 1
ATOM 3439 O O . SER A 1 434 ? -32.315 15.980 19.040 1.00 91.50 434 SER A O 1
ATOM 3441 N N . ASP A 1 435 ? -31.966 16.710 16.942 1.00 92.62 435 ASP A N 1
ATOM 3442 C CA . ASP A 1 435 ? -32.091 15.394 16.302 1.00 92.62 435 ASP A CA 1
ATOM 3443 C C . ASP A 1 435 ? -31.001 14.430 16.793 1.00 92.62 435 ASP A C 1
ATOM 3445 O O . ASP A 1 435 ? -31.279 13.283 17.155 1.00 92.62 435 ASP A O 1
ATOM 3449 N N . MET A 1 436 ? -29.749 14.900 16.880 1.00 93.75 436 MET A N 1
ATOM 3450 C CA . MET A 1 436 ? -28.638 14.105 17.412 1.00 93.75 436 MET A CA 1
ATOM 3451 C C . MET A 1 436 ? -28.870 13.703 18.871 1.00 93.75 436 MET A C 1
ATOM 3453 O O . MET A 1 436 ? -28.626 12.550 19.233 1.00 93.75 436 MET A O 1
ATOM 3457 N N . MET A 1 437 ? -29.372 14.625 19.695 1.00 95.12 437 MET A N 1
ATOM 3458 C CA . MET A 1 437 ? -29.735 14.354 21.085 1.00 95.12 437 MET A CA 1
ATOM 3459 C C . MET A 1 437 ? -30.871 13.331 21.182 1.00 95.12 437 MET A C 1
ATOM 3461 O O . MET A 1 437 ? -30.806 12.408 21.991 1.00 95.12 437 MET A O 1
ATOM 3465 N N . GLN A 1 438 ? -31.892 13.439 20.332 1.00 94.81 438 GLN A N 1
ATOM 3466 C CA . GLN A 1 438 ? -33.001 12.489 20.305 1.00 94.81 438 GLN A CA 1
ATOM 3467 C C . GLN A 1 438 ? -32.535 11.080 19.919 1.00 94.81 438 GLN A C 1
ATOM 3469 O O . GLN A 1 438 ? -32.919 10.105 20.569 1.00 94.81 438 GLN A O 1
ATOM 3474 N N . MET A 1 439 ? -31.652 10.962 18.923 1.00 95.06 439 MET A N 1
ATOM 3475 C CA . MET A 1 439 ? -31.017 9.688 18.572 1.00 95.06 439 MET A CA 1
ATOM 3476 C C . MET A 1 439 ? -30.152 9.140 19.715 1.00 95.06 439 MET A C 1
ATOM 3478 O O . MET A 1 439 ? -30.164 7.935 19.965 1.00 95.06 439 MET A O 1
ATOM 3482 N N . ALA A 1 440 ? -29.432 10.006 20.435 1.00 95.25 440 ALA A N 1
ATOM 3483 C CA . ALA A 1 440 ? -28.618 9.617 21.585 1.00 95.25 440 ALA A CA 1
ATOM 3484 C C . ALA A 1 440 ? -29.478 9.077 22.738 1.00 95.25 440 ALA A C 1
ATO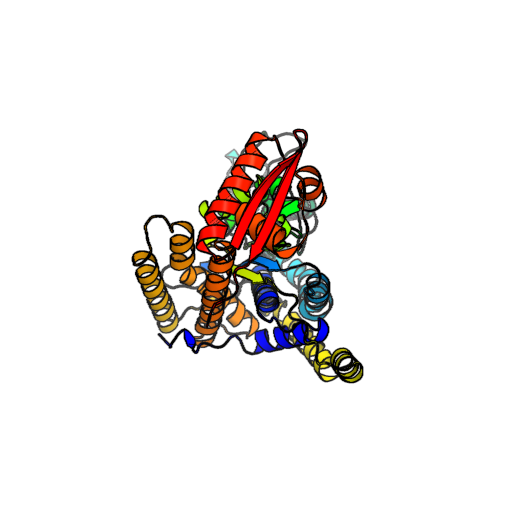M 3486 O O . ALA A 1 440 ? -29.151 8.030 23.291 1.00 95.25 440 ALA A O 1
ATOM 3487 N N . ILE A 1 441 ? -30.608 9.727 23.046 1.00 94.94 441 ILE A N 1
ATOM 3488 C CA . ILE A 1 441 ? -31.593 9.255 24.034 1.00 94.94 441 ILE A CA 1
ATOM 3489 C C . ILE A 1 441 ? -32.146 7.884 23.621 1.00 94.94 441 ILE A C 1
ATOM 3491 O O . ILE A 1 441 ? -32.148 6.948 24.421 1.00 94.94 441 ILE A O 1
ATOM 3495 N N . ALA A 1 442 ? -32.582 7.743 22.364 1.00 94.31 442 ALA A N 1
ATOM 3496 C CA . ALA A 1 442 ? -33.167 6.502 21.860 1.00 94.31 442 ALA A CA 1
ATOM 3497 C C . ALA A 1 442 ? -32.168 5.333 21.878 1.00 94.31 442 ALA A C 1
ATOM 3499 O O . ALA A 1 442 ? -32.520 4.212 22.255 1.00 94.31 442 ALA A O 1
ATOM 3500 N N . TRP A 1 443 ? -30.916 5.585 21.486 1.00 95.12 443 TRP A N 1
ATOM 3501 C CA . TRP A 1 443 ? -29.851 4.588 21.553 1.00 95.12 443 TRP A CA 1
ATOM 3502 C C . TRP A 1 443 ? -29.482 4.255 23.001 1.00 95.12 443 TRP A C 1
ATOM 3504 O O . TRP A 1 443 ? -29.364 3.077 23.338 1.00 95.12 443 TRP A O 1
ATOM 3514 N N . GLY A 1 444 ? -29.350 5.270 23.859 1.00 91.69 444 GLY A N 1
ATOM 3515 C CA . GLY A 1 444 ? -29.011 5.107 25.269 1.00 91.69 444 GLY A CA 1
ATOM 3516 C C . GLY A 1 444 ? -30.015 4.224 26.003 1.00 91.69 444 GLY A C 1
ATOM 3517 O O . GLY A 1 444 ? -29.608 3.282 26.682 1.00 91.69 444 GLY A O 1
ATOM 3518 N N . TYR A 1 445 ? -31.316 4.436 25.775 1.00 91.50 445 TYR A N 1
ATOM 3519 C CA . TYR A 1 445 ? -32.377 3.649 26.409 1.00 91.50 445 TYR A CA 1
ATOM 3520 C C . TYR A 1 445 ? -32.237 2.140 26.144 1.00 91.50 445 TYR A C 1
ATOM 3522 O O . TYR A 1 445 ? -32.440 1.324 27.037 1.00 91.50 445 TYR A O 1
ATOM 3530 N N . LYS A 1 446 ? -31.812 1.755 24.932 1.00 91.06 446 LYS A N 1
ATOM 3531 C CA . LYS A 1 446 ? -31.549 0.350 24.571 1.00 91.06 446 LYS A CA 1
ATOM 3532 C C . LYS A 1 446 ? -30.240 -0.208 25.150 1.00 91.06 446 LYS A C 1
ATOM 3534 O O . LYS A 1 446 ? -30.032 -1.414 25.098 1.00 91.06 446 LYS A O 1
ATOM 3539 N N . ASN A 1 447 ? -29.357 0.650 25.662 1.00 91.62 447 ASN A N 1
ATOM 3540 C CA . ASN A 1 447 ? -28.009 0.317 26.136 1.00 91.62 447 ASN A CA 1
ATOM 3541 C C . ASN A 1 447 ? -27.800 0.694 27.615 1.00 91.62 447 ASN A C 1
ATOM 3543 O O . ASN A 1 447 ? -26.679 0.989 28.026 1.00 91.62 447 ASN A O 1
ATOM 3547 N N . SER A 1 448 ? -28.874 0.694 28.413 1.00 92.19 448 SER A N 1
ATOM 3548 C CA . SER A 1 448 ? -28.836 0.978 29.858 1.00 92.19 448 SER A CA 1
ATOM 3549 C C . SER A 1 448 ? -28.271 2.360 30.220 1.00 92.19 448 SER A C 1
ATOM 3551 O O . SER A 1 448 ? -27.693 2.548 31.288 1.00 92.19 448 SER A O 1
ATOM 3553 N N . MET A 1 449 ? -28.447 3.341 29.337 1.00 93.06 449 MET A N 1
ATOM 3554 C CA . MET A 1 449 ? -28.062 4.736 29.539 1.00 93.06 449 MET A CA 1
ATOM 3555 C C . MET A 1 449 ? -29.309 5.618 29.474 1.00 93.06 449 MET A C 1
ATOM 3557 O O . MET A 1 449 ? -30.055 5.583 28.498 1.00 93.06 449 MET A O 1
ATOM 3561 N N . ILE A 1 450 ? -29.548 6.426 30.501 1.00 93.06 450 ILE A N 1
ATOM 3562 C CA . ILE A 1 450 ? -30.672 7.362 30.537 1.00 93.06 450 ILE A CA 1
ATOM 3563 C C . ILE A 1 450 ? -30.121 8.775 30.399 1.00 93.06 450 ILE A C 1
ATOM 3565 O O . ILE A 1 450 ? -29.250 9.186 31.160 1.00 93.06 450 ILE A O 1
ATOM 3569 N N . ILE A 1 451 ? -30.663 9.528 29.443 1.00 94.69 451 ILE A N 1
ATOM 3570 C CA . ILE A 1 451 ? -30.375 10.951 29.252 1.00 94.69 451 ILE A CA 1
ATOM 3571 C C . ILE A 1 451 ? -31.658 11.728 29.543 1.00 94.69 451 ILE A C 1
ATOM 3573 O O . ILE A 1 451 ? -32.691 11.495 28.911 1.00 94.69 451 ILE A O 1
ATOM 3577 N N . LYS A 1 452 ? -31.600 12.642 30.511 1.00 93.19 452 LYS A N 1
ATOM 3578 C CA . LYS A 1 452 ? -32.723 13.475 30.952 1.00 93.19 452 LYS A CA 1
ATOM 3579 C C . LYS A 1 452 ? -32.509 14.910 30.488 1.00 93.19 452 LYS A C 1
ATOM 3581 O O . LYS A 1 452 ? -31.388 15.413 30.477 1.00 93.19 452 LYS A O 1
ATOM 3586 N N . ARG A 1 453 ? -33.612 15.563 30.127 1.00 93.44 453 ARG A N 1
ATOM 3587 C CA . ARG A 1 453 ? -33.656 16.969 29.718 1.00 93.44 453 ARG A CA 1
ATOM 3588 C C . ARG A 1 453 ? -34.487 17.745 30.728 1.00 93.44 453 ARG A C 1
ATOM 3590 O O . ARG A 1 453 ? -35.596 17.321 31.051 1.00 93.44 453 ARG A O 1
ATOM 3597 N N . LYS A 1 454 ? -33.962 18.864 31.208 1.00 93.44 454 LYS A N 1
ATOM 3598 C CA . LYS A 1 454 ? -34.637 19.790 32.115 1.00 93.44 454 LYS A CA 1
ATOM 3599 C C . LYS A 1 454 ? -34.590 21.181 31.498 1.00 93.44 454 LYS A C 1
ATOM 3601 O O . LYS A 1 454 ? -33.544 21.608 31.030 1.00 93.44 454 LYS A O 1
ATOM 3606 N N . PHE A 1 455 ? -35.715 21.882 31.502 1.00 92.12 455 PHE A N 1
ATOM 3607 C CA . PHE A 1 455 ? -35.776 23.273 31.068 1.00 92.12 455 PHE A CA 1
ATOM 3608 C C . PHE A 1 455 ? -35.893 24.171 32.293 1.00 92.12 455 PHE A C 1
ATOM 3610 O O . PHE A 1 455 ? -36.774 23.958 33.126 1.00 92.12 455 PHE A O 1
ATOM 3617 N N . ASP A 1 456 ? -35.008 25.157 32.397 1.00 91.50 456 ASP A N 1
ATOM 3618 C CA . ASP A 1 456 ? -35.050 26.191 33.431 1.00 91.50 456 ASP A CA 1
ATOM 3619 C C . ASP A 1 456 ? -34.688 27.540 32.795 1.00 91.50 456 ASP A C 1
ATOM 3621 O O . ASP A 1 456 ? -33.682 27.650 32.097 1.00 91.50 456 ASP A O 1
ATOM 3625 N N . ASN A 1 457 ? -35.550 28.549 32.952 1.00 88.38 457 ASN A N 1
ATOM 3626 C CA . ASN A 1 457 ? -35.408 29.879 32.338 1.00 88.38 457 ASN A CA 1
ATOM 3627 C C . ASN A 1 457 ? -35.079 29.870 30.826 1.00 88.38 457 ASN A C 1
ATOM 3629 O O . ASN A 1 457 ? -34.229 30.627 30.364 1.00 88.38 457 ASN A O 1
ATOM 3633 N N . ASN A 1 458 ? -35.757 29.019 30.044 1.00 85.38 458 ASN A N 1
ATOM 3634 C CA . ASN A 1 458 ? -35.514 28.795 28.604 1.00 85.38 458 ASN A CA 1
ATOM 3635 C C . ASN A 1 458 ? -34.129 28.218 28.247 1.00 85.38 458 ASN A C 1
ATOM 3637 O O . ASN A 1 458 ? -33.771 28.174 27.070 1.00 85.38 458 ASN A O 1
ATOM 3641 N N . ILE A 1 459 ? -33.368 27.738 29.230 1.00 88.38 459 ILE A N 1
ATOM 3642 C CA . ILE A 1 459 ? -32.113 27.017 29.022 1.00 88.38 459 ILE A CA 1
ATOM 3643 C C . ILE A 1 459 ? -32.391 25.519 29.159 1.00 88.38 459 ILE A C 1
ATOM 3645 O O . ILE A 1 459 ? -33.018 25.070 30.120 1.00 88.38 459 ILE A O 1
ATOM 3649 N N . GLU A 1 460 ? -31.944 24.746 28.170 1.00 91.88 460 GLU A N 1
ATOM 3650 C CA . GLU A 1 460 ? -32.009 23.287 28.199 1.00 91.88 460 GLU A CA 1
ATOM 3651 C C . GLU A 1 460 ? -30.763 22.722 28.884 1.00 91.88 460 GLU A C 1
ATOM 3653 O O . GLU A 1 460 ? -29.636 22.880 28.405 1.00 91.88 460 GLU A O 1
ATOM 3658 N N . PHE A 1 461 ? -31.000 22.033 29.991 1.00 94.19 461 PHE A N 1
ATOM 3659 C CA . PHE A 1 461 ? -30.017 21.308 30.768 1.00 94.19 461 PHE A CA 1
ATOM 3660 C C . PHE A 1 461 ? -30.150 19.808 30.515 1.00 94.19 461 PHE A C 1
ATOM 3662 O O . PHE A 1 461 ? -31.250 19.247 30.506 1.00 94.19 461 PHE A O 1
ATOM 3669 N N . ILE A 1 462 ? -29.017 19.150 30.298 1.00 95.88 462 ILE A N 1
ATOM 3670 C CA . ILE A 1 462 ? -28.929 17.746 29.915 1.00 95.88 462 ILE A CA 1
ATOM 3671 C C . ILE A 1 462 ? -28.108 17.009 30.971 1.00 95.88 462 ILE A C 1
ATOM 3673 O O . ILE A 1 462 ? -27.006 17.423 31.325 1.00 95.88 462 ILE A O 1
ATOM 3677 N N . THR A 1 463 ? -28.638 15.893 31.461 1.00 94.50 463 THR A N 1
ATOM 3678 C CA . THR A 1 463 ? -27.969 15.012 32.429 1.00 94.50 463 THR A CA 1
ATOM 3679 C C . THR A 1 463 ? -28.003 13.575 31.936 1.00 94.50 463 THR A C 1
ATOM 3681 O O . THR A 1 463 ? -28.953 13.170 31.266 1.00 94.50 463 THR A O 1
ATOM 3684 N N . GLY A 1 464 ? -26.968 12.798 32.250 1.00 93.12 464 GLY A N 1
ATOM 3685 C CA . GLY A 1 464 ? -26.885 11.388 31.888 1.00 93.12 464 GLY A CA 1
ATOM 3686 C C . GLY A 1 464 ? -26.561 10.506 33.085 1.00 93.12 464 GLY A C 1
ATOM 3687 O O . GLY A 1 464 ? -25.747 10.871 33.926 1.00 93.12 464 GLY A O 1
ATOM 3688 N N . GLU A 1 465 ? -27.171 9.327 33.128 1.00 90.94 465 GLU A N 1
ATOM 3689 C CA . GLU A 1 465 ? -26.900 8.277 34.111 1.00 90.94 465 GLU A CA 1
ATOM 3690 C C . GLU A 1 465 ? -26.768 6.924 33.397 1.00 90.94 465 GLU A C 1
ATOM 3692 O O . GLU A 1 465 ? -27.466 6.654 32.417 1.00 90.94 465 GLU A O 1
ATOM 3697 N N . THR A 1 466 ? -25.853 6.073 33.864 1.00 88.50 466 THR A N 1
ATOM 3698 C CA . THR A 1 466 ? -25.748 4.681 33.401 1.00 88.50 466 THR A CA 1
ATOM 3699 C C . THR A 1 466 ? -26.361 3.787 34.468 1.00 88.50 466 THR A C 1
ATOM 3701 O O . THR A 1 466 ? -25.938 3.829 35.623 1.00 88.50 466 THR A O 1
ATOM 3704 N N . LEU A 1 467 ? -27.356 2.986 34.099 1.00 81.31 467 LEU A N 1
ATOM 3705 C CA . LEU A 1 467 ? -27.958 2.027 35.017 1.00 81.31 467 LEU A CA 1
ATOM 3706 C C . LEU A 1 467 ? -26.963 0.887 35.269 1.00 81.31 467 LEU A C 1
ATOM 3708 O O . LEU A 1 467 ? -26.519 0.220 34.331 1.00 81.31 467 LEU A O 1
ATOM 3712 N N . GLY A 1 468 ? -26.604 0.665 36.534 1.00 68.50 468 GLY A N 1
ATOM 3713 C CA . GLY A 1 468 ? -25.855 -0.525 36.935 1.00 68.50 468 GLY A CA 1
ATOM 3714 C C . GLY A 1 468 ? -26.677 -1.791 36.684 1.00 68.50 468 GLY A C 1
ATOM 3715 O O . GLY A 1 468 ? -27.907 -1.753 36.724 1.00 68.50 468 GLY A O 1
ATOM 3716 N N . LYS A 1 469 ? -26.011 -2.924 36.432 1.00 54.38 469 LYS A N 1
ATOM 3717 C CA . LYS A 1 469 ? -26.687 -4.225 36.511 1.00 54.38 469 LYS A CA 1
ATOM 3718 C C . LYS A 1 469 ? -27.161 -4.406 37.951 1.00 54.38 469 LYS A C 1
ATOM 3720 O O . LYS A 1 469 ? -26.337 -4.431 38.856 1.00 54.38 469 LYS A O 1
ATOM 3725 N N . THR A 1 470 ? -28.468 -4.487 38.150 1.00 53.56 470 THR A N 1
ATOM 3726 C CA . THR A 1 470 ? -29.045 -5.082 39.355 1.00 53.56 470 THR A CA 1
ATOM 3727 C C . THR A 1 470 ? -28.801 -6.587 39.305 1.00 53.56 470 THR A C 1
ATOM 3729 O O . THR A 1 470 ? -29.015 -7.184 38.246 1.00 53.56 470 THR A O 1
ATOM 3732 N N . ASP A 1 471 ? -28.305 -7.135 40.415 1.00 40.69 471 ASP A N 1
ATOM 3733 C CA . ASP A 1 471 ? -27.990 -8.557 40.613 1.00 40.69 471 ASP A CA 1
ATOM 3734 C C . ASP A 1 471 ? -29.180 -9.497 40.371 1.00 40.69 471 ASP A C 1
ATOM 3736 O O . ASP A 1 471 ? -30.334 -9.093 40.660 1.00 40.69 471 ASP A O 1
#

Mean predicted aligned error: 5.99 Å

Secondary structure (DSSP, 8-state):
---GGGPPPPHHHHHHHHHHHHHHTB--HHHHHHHHHHHHHHHHHHTT-EEEETTTEEEE---EEEEEE-TTSSHHHHHHIIIIIISHHHHHHIIIIIHHHHHHHHHHHHHHHHHHHHHH-GGG-PPP--HHHHHHHHHHHHHHT-PPPS-BS---HHHHHHHHHHHHHHS---EEEEESSHHHHTGGGHHHHHHHHHHTTTS--PPP-----SSSPPPPP------EEEEEEE-HHHHSSSSHHHHHHHHHIIIIITTTEEEEEE-S--B-TT--HHHHHHHHT-HHHHHHHHHHHHHHHHHTSGGGTT-EEEE-HHHHHHHHHHHHHHHHHHHTS-GGGHHHHHHHHTHHHHHHHHHHHHHHHHT-SEE-HHHHHHHHHHHHHHHHHHHHHHTPPPHHHHHHHHHHHS-S-EEHHHHHHH-TT--S-HHHHHHHHHHHHHHHHHTTEEEEEEEETTEEEEEEEEPPPP-

Nearest PDB structures (foldseek):
  7pt6-assembly1_7  TM=4.424E-01  e=6.324E-03  Saccharomyces cerevisiae S288C
  8x7u-assembly1_A  TM=4.897E-01  e=3.604E-02  Thermococcus kodakarensis
  9bcx-assembly1_7  TM=4.181E-01  e=4.350E-02  Saccharomyces cerevisiae
  8x7t-assembly1_C  TM=4.471E-01  e=4.779E-02  Thermococcus kodakarensis
  8x7t-assembly1_B  TM=3.636E-01  e=6.046E-02  Thermococcus kodakarensis

pLDDT: mean 92.56, std 7.08, range [40.69, 98.69]